Protein AF-A0A099BZI1-F1 (afdb_monomer_lite)

pLDDT: mean 74.68, std 22.31, range [20.09, 96.75]

Structure (mmCIF, N/CA/C/O backbone):
data_AF-A0A099BZI1-F1
#
_entry.id   AF-A0A099BZI1-F1
#
loop_
_atom_site.group_PDB
_atom_site.id
_atom_site.type_symbol
_atom_site.label_atom_id
_atom_site.label_alt_id
_atom_site.label_comp_id
_atom_site.label_asym_id
_atom_site.label_entity_id
_atom_site.label_seq_id
_atom_site.pdbx_PDB_ins_code
_atom_site.Cartn_x
_atom_site.Cartn_y
_atom_site.Cartn_z
_atom_site.occupancy
_atom_site.B_iso_or_equiv
_atom_site.auth_seq_id
_atom_site.auth_comp_id
_atom_site.auth_asym_id
_atom_site.auth_atom_id
_atom_site.pdbx_PDB_model_num
ATOM 1 N N . MET A 1 1 ? -18.545 4.910 -43.208 1.00 33.88 1 MET A N 1
ATOM 2 C CA . MET A 1 1 ? -17.160 5.186 -42.752 1.00 33.88 1 MET A CA 1
ATOM 3 C C . MET A 1 1 ? -16.746 6.550 -43.286 1.00 33.88 1 MET A C 1
ATOM 5 O O . MET A 1 1 ? -17.299 6.948 -44.303 1.00 33.88 1 MET A O 1
ATOM 9 N N . GLY A 1 2 ? -15.803 7.254 -42.656 1.00 41.50 2 GLY A N 1
ATOM 10 C CA . GLY A 1 2 ? -15.299 8.526 -43.183 1.00 41.50 2 GLY A CA 1
ATOM 11 C C . GLY A 1 2 ? -13.823 8.737 -42.860 1.00 41.50 2 GLY A C 1
ATOM 12 O O . GLY A 1 2 ? -13.434 8.633 -41.699 1.00 41.50 2 GLY A O 1
ATOM 13 N N . ARG A 1 3 ? -13.025 9.057 -43.885 1.00 46.09 3 ARG A N 1
ATOM 14 C CA . ARG A 1 3 ? -11.694 9.660 -43.724 1.00 46.09 3 ARG A CA 1
ATOM 15 C C . ARG A 1 3 ? -11.877 11.113 -43.276 1.00 46.09 3 ARG A C 1
ATOM 17 O O . ARG A 1 3 ? -12.730 11.808 -43.826 1.00 46.09 3 ARG A O 1
ATOM 24 N N . LYS A 1 4 ? -11.084 11.590 -42.314 1.00 52.97 4 LYS A N 1
ATOM 25 C CA . LYS A 1 4 ? -11.090 12.997 -41.870 1.00 52.97 4 LYS A CA 1
ATOM 26 C C . LYS A 1 4 ? -9.674 13.575 -41.925 1.00 52.97 4 LYS A C 1
ATOM 28 O O . LYS A 1 4 ? -8.930 13.473 -40.956 1.00 52.97 4 LYS A O 1
ATOM 33 N N . LYS A 1 5 ? -9.319 14.219 -43.046 1.00 45.06 5 LYS A N 1
ATOM 34 C CA . LYS A 1 5 ? -8.099 15.043 -43.124 1.00 45.06 5 LYS A CA 1
ATOM 35 C C . LYS A 1 5 ? -8.204 16.218 -42.144 1.00 45.06 5 LYS A C 1
ATOM 37 O O . LYS A 1 5 ? -9.267 16.829 -42.027 1.00 45.06 5 LYS A O 1
ATOM 42 N N . TYR A 1 6 ? -7.103 16.569 -41.483 1.00 44.47 6 TYR A N 1
ATOM 43 C CA . TYR A 1 6 ? -7.009 17.751 -40.621 1.00 44.47 6 TYR A CA 1
ATOM 44 C C . TYR A 1 6 ? -5.924 18.691 -41.152 1.00 44.47 6 TYR A C 1
ATOM 46 O O . TYR A 1 6 ? -4.772 18.285 -41.258 1.00 44.47 6 TYR A O 1
ATOM 54 N N . LYS A 1 7 ? -6.293 19.942 -41.470 1.00 43.44 7 LYS A N 1
ATOM 55 C CA . LYS A 1 7 ? -5.387 21.049 -41.855 1.00 43.44 7 LYS A CA 1
ATOM 56 C C . LYS A 1 7 ? -4.179 20.622 -42.714 1.00 43.44 7 LYS A C 1
ATOM 58 O O . LYS A 1 7 ? -3.036 20.841 -42.331 1.00 43.44 7 LYS A O 1
ATOM 63 N N . ASN A 1 8 ? -4.449 20.011 -43.868 1.00 42.56 8 ASN A N 1
ATOM 64 C CA . ASN A 1 8 ? -3.453 19.596 -44.869 1.00 42.56 8 ASN A CA 1
ATOM 65 C C . ASN A 1 8 ? -2.369 18.610 -44.375 1.00 42.56 8 ASN A C 1
ATOM 67 O O . ASN A 1 8 ? -1.350 18.444 -45.038 1.00 42.56 8 ASN A O 1
ATOM 71 N N . LEU A 1 9 ? -2.593 17.920 -43.252 1.00 46.66 9 LEU A N 1
ATOM 72 C CA . LEU A 1 9 ? -1.776 16.787 -42.818 1.00 46.66 9 LEU A CA 1
ATOM 73 C C . LEU A 1 9 ? -2.432 15.477 -43.273 1.00 46.66 9 LEU A C 1
ATOM 75 O O . LEU A 1 9 ? -3.551 15.152 -42.862 1.00 46.66 9 LEU A O 1
ATOM 79 N N . ASP A 1 10 ? -1.722 14.727 -44.116 1.00 49.28 10 ASP A N 1
ATOM 80 C CA . ASP A 1 10 ? -2.189 13.459 -44.683 1.00 49.28 10 ASP A CA 1
ATOM 81 C C . ASP A 1 10 ? -2.007 12.293 -43.702 1.00 49.28 10 ASP A C 1
ATOM 83 O O . ASP A 1 10 ? -1.066 11.504 -43.767 1.00 49.28 10 ASP A O 1
ATOM 87 N N . PHE A 1 11 ? -2.965 12.193 -42.781 1.00 54.50 11 PHE A N 1
ATOM 88 C CA . PHE A 1 11 ? -3.156 11.056 -41.887 1.00 54.50 11 PHE A CA 1
ATOM 89 C C . PHE A 1 11 ? -4.383 10.247 -42.336 1.00 54.50 11 PHE A C 1
ATOM 91 O O . PHE A 1 11 ? -5.522 10.669 -42.126 1.00 54.50 11 PHE A O 1
ATOM 98 N N . ASP A 1 12 ? -4.167 9.085 -42.952 1.00 58.00 12 ASP A N 1
ATOM 99 C CA . ASP A 1 12 ? -5.222 8.331 -43.644 1.00 58.00 12 ASP A CA 1
ATOM 100 C C . ASP A 1 12 ? -5.838 7.218 -42.762 1.00 58.00 12 ASP A C 1
ATOM 102 O O . ASP A 1 12 ? -5.800 6.035 -43.092 1.00 58.00 12 ASP A O 1
ATOM 106 N N . TYR A 1 13 ? -6.414 7.603 -41.615 1.00 64.94 13 TYR A N 1
ATOM 107 C CA . TYR A 1 13 ? -7.048 6.688 -40.651 1.00 64.94 13 TYR A CA 1
ATOM 108 C C . TYR A 1 13 ? -8.583 6.739 -40.672 1.00 64.94 13 TYR A C 1
ATOM 110 O O . TYR A 1 13 ? -9.205 7.733 -41.057 1.00 64.94 13 TYR A O 1
ATOM 118 N N . ILE A 1 14 ? -9.207 5.649 -40.211 1.00 72.00 14 ILE A N 1
ATOM 119 C CA . ILE A 1 14 ? -10.665 5.518 -40.081 1.00 72.00 14 ILE A CA 1
ATOM 120 C C . ILE A 1 14 ? -11.032 5.421 -38.600 1.00 72.00 14 ILE A C 1
ATOM 122 O O . ILE A 1 14 ? -10.519 4.561 -37.883 1.00 72.00 14 ILE A O 1
ATOM 126 N N . VAL A 1 15 ? -11.964 6.273 -38.166 1.00 81.12 15 VAL A N 1
ATOM 127 C CA . VAL A 1 15 ? -12.534 6.263 -36.812 1.00 81.12 15 VAL A CA 1
ATOM 128 C C . VAL A 1 15 ? -14.003 5.855 -36.870 1.00 81.12 15 VAL A C 1
ATOM 130 O O . VAL A 1 15 ? -14.760 6.406 -37.671 1.00 81.12 15 VAL A O 1
ATOM 133 N N . SER A 1 16 ? -14.430 4.959 -35.979 1.00 85.50 16 SER A N 1
ATOM 134 C CA . SER A 1 16 ? -15.844 4.812 -35.613 1.00 85.50 16 SER A CA 1
ATOM 135 C C . SER A 1 16 ? -16.040 5.171 -34.143 1.00 85.50 16 SER A C 1
ATOM 137 O O . SER A 1 16 ? -15.467 4.536 -33.260 1.00 85.50 16 SER A O 1
ATOM 139 N N . SER A 1 17 ? -16.888 6.161 -33.874 1.00 86.81 17 SER A N 1
ATOM 140 C CA . SER A 1 17 ? -17.500 6.353 -32.559 1.00 86.81 17 SER A CA 1
ATOM 141 C C . SER A 1 17 ? -18.801 5.552 -32.457 1.00 86.81 17 SER A C 1
ATOM 143 O O . SER A 1 17 ? -19.394 5.210 -33.483 1.00 86.81 17 SER A O 1
ATOM 145 N N . VAL A 1 18 ? -19.263 5.238 -31.240 1.00 86.56 18 VAL A N 1
ATOM 146 C CA . VAL A 1 18 ? -20.634 4.720 -31.045 1.00 86.56 18 VAL A CA 1
ATOM 147 C C . VAL A 1 18 ? -21.645 5.868 -31.125 1.00 86.56 18 VAL A C 1
ATOM 149 O O . VAL A 1 18 ? -22.688 5.742 -31.761 1.00 86.56 18 VAL A O 1
ATOM 152 N N . ALA A 1 19 ? -21.330 7.006 -30.502 1.00 84.94 19 ALA A N 1
ATOM 153 C CA . ALA A 1 19 ? -22.082 8.251 -30.627 1.00 84.94 19 ALA A CA 1
ATOM 154 C C . ALA A 1 19 ? -21.196 9.467 -30.303 1.00 84.94 19 ALA A C 1
ATOM 156 O O . ALA A 1 19 ? -20.147 9.335 -29.674 1.00 84.94 19 ALA A O 1
ATOM 157 N N . GLY A 1 20 ? -21.645 10.674 -30.662 1.00 84.44 20 GLY A N 1
ATOM 158 C CA . GLY A 1 20 ? -20.998 11.911 -30.212 1.00 84.44 20 GLY A CA 1
ATOM 159 C C . GLY A 1 20 ? -20.977 12.016 -28.679 1.00 84.44 20 GLY A C 1
ATOM 160 O O . GLY A 1 20 ? -21.963 11.677 -28.016 1.00 84.44 20 GLY A O 1
ATOM 161 N N . TYR A 1 21 ? -19.863 12.500 -28.120 1.00 83.56 21 TYR A N 1
ATOM 162 C CA . TYR A 1 21 ? -19.511 12.407 -26.694 1.00 83.56 21 TYR A CA 1
ATOM 163 C C . TYR A 1 21 ? -20.643 12.792 -25.728 1.00 83.56 21 TYR A C 1
ATOM 165 O O . TYR A 1 21 ? -20.852 12.092 -24.741 1.00 83.56 21 TYR A O 1
ATOM 173 N N . ALA A 1 22 ? -21.427 13.836 -26.021 1.00 83.25 22 ALA A N 1
ATOM 174 C CA . ALA A 1 22 ? -22.537 14.271 -25.168 1.00 83.25 22 ALA A CA 1
ATOM 175 C C . ALA A 1 22 ? -23.542 13.147 -24.828 1.00 83.25 22 ALA A C 1
ATOM 177 O O . ALA A 1 22 ? -24.023 13.087 -23.699 1.00 83.25 22 ALA A O 1
ATOM 178 N N . LYS A 1 23 ? -23.806 12.215 -25.760 1.00 86.19 23 LYS A N 1
ATOM 179 C CA . LYS A 1 23 ? -24.728 11.081 -25.549 1.00 86.19 23 LYS A CA 1
ATOM 180 C C . LYS A 1 23 ? -24.139 9.963 -24.678 1.00 86.19 23 LYS A C 1
ATOM 182 O O . LYS A 1 23 ? -24.893 9.197 -24.087 1.00 86.19 23 LYS A O 1
ATOM 187 N N . VAL A 1 24 ? -22.810 9.864 -24.582 1.00 89.19 24 VAL A N 1
ATOM 188 C CA . VAL A 1 24 ? -22.100 8.818 -23.815 1.00 89.19 24 VAL A CA 1
ATOM 189 C C . VAL A 1 24 ? -21.349 9.352 -22.592 1.00 89.19 24 VAL A C 1
ATOM 191 O O . VAL A 1 24 ? -20.842 8.565 -21.797 1.00 89.19 24 VAL A O 1
ATOM 194 N N . ALA A 1 25 ? -21.309 10.668 -22.375 1.00 86.12 25 ALA A N 1
ATOM 195 C CA . ALA A 1 25 ? -20.574 11.294 -21.277 1.00 86.12 25 ALA A CA 1
ATOM 196 C C . ALA A 1 25 ? -20.866 10.704 -19.876 1.00 86.12 25 ALA A C 1
ATOM 198 O O . ALA A 1 25 ? -19.905 10.535 -19.119 1.00 86.12 25 ALA A O 1
ATOM 199 N N . PRO A 1 26 ? -22.110 10.322 -19.504 1.00 90.12 26 PRO A N 1
ATOM 200 C CA . PRO A 1 26 ? -22.372 9.686 -18.211 1.00 90.12 26 PRO A CA 1
ATOM 201 C C . PRO A 1 26 ? -21.672 8.329 -18.051 1.00 90.12 26 PRO A C 1
ATOM 203 O O . PRO A 1 26 ? -21.068 8.069 -17.010 1.00 90.12 26 PRO A O 1
ATOM 206 N N . ILE A 1 27 ? -21.703 7.475 -19.083 1.00 90.31 27 ILE A N 1
ATOM 207 C CA . ILE A 1 27 ? -21.100 6.138 -19.009 1.00 90.31 27 ILE A CA 1
ATOM 208 C C . ILE A 1 27 ? -19.580 6.199 -19.206 1.00 90.31 27 ILE A C 1
ATOM 210 O O . ILE A 1 27 ? -18.849 5.535 -18.480 1.00 90.31 27 ILE A O 1
ATOM 214 N N . ALA A 1 28 ? -19.082 7.093 -20.064 1.00 87.81 28 ALA A N 1
ATOM 215 C CA . ALA A 1 28 ? -17.653 7.341 -20.249 1.00 87.81 28 ALA A CA 1
ATOM 216 C C . ALA A 1 28 ? -16.946 7.812 -18.963 1.00 87.81 28 ALA A C 1
ATOM 218 O O . ALA A 1 28 ? -15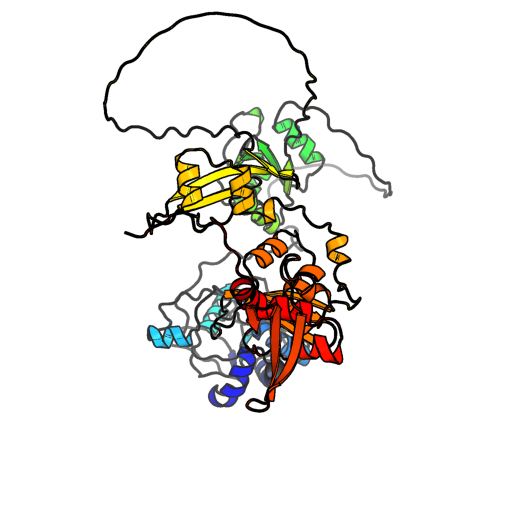.806 7.418 -18.699 1.00 87.81 28 ALA A O 1
ATOM 219 N N . ARG A 1 29 ? -17.619 8.626 -18.133 1.00 88.50 29 ARG A N 1
ATOM 220 C CA . ARG A 1 29 ? -17.116 9.031 -16.805 1.00 88.50 29 ARG A CA 1
ATOM 221 C C . ARG A 1 29 ? -16.988 7.834 -15.859 1.00 88.50 29 ARG A C 1
ATOM 223 O O . ARG A 1 29 ? -15.959 7.706 -15.205 1.00 88.50 29 ARG A O 1
ATOM 230 N N . LYS A 1 30 ? -17.985 6.942 -15.837 1.00 90.06 30 LYS A N 1
ATOM 231 C CA . LYS A 1 30 ? -17.967 5.694 -15.053 1.00 90.06 30 LYS A CA 1
ATOM 232 C C . LYS A 1 30 ? -16.874 4.723 -15.528 1.00 90.06 30 LYS A C 1
ATOM 234 O O . LYS A 1 30 ? -16.088 4.258 -14.710 1.00 90.06 30 LYS A O 1
ATOM 239 N N . VAL A 1 31 ? -16.732 4.519 -16.842 1.00 87.75 31 VAL A N 1
ATOM 240 C CA . VAL A 1 31 ? -15.629 3.747 -17.457 1.00 87.75 31 VAL A CA 1
ATOM 241 C C . VAL A 1 31 ? -14.264 4.268 -16.992 1.00 87.75 31 VAL A C 1
ATOM 243 O O . VAL A 1 31 ? -13.420 3.494 -16.552 1.00 87.75 31 VAL A O 1
ATOM 246 N N . LYS A 1 32 ? -14.067 5.594 -17.008 1.00 85.25 32 LYS A N 1
ATOM 247 C CA . LYS A 1 32 ? -12.830 6.246 -16.546 1.00 85.25 32 LYS A CA 1
ATOM 248 C C . LYS A 1 32 ? -12.583 6.111 -15.034 1.00 85.25 32 LYS A C 1
ATOM 250 O O . LYS A 1 32 ? -11.437 6.235 -14.607 1.00 85.25 32 LYS A O 1
ATOM 255 N N . ALA A 1 33 ? -13.627 5.865 -14.243 1.00 85.62 33 ALA A N 1
ATOM 256 C CA . ALA A 1 33 ? -13.544 5.616 -12.804 1.00 85.62 33 ALA A CA 1
ATOM 257 C C . ALA A 1 33 ? -13.308 4.133 -12.444 1.00 85.62 33 ALA A C 1
ATOM 259 O O . ALA A 1 33 ? -13.059 3.842 -11.279 1.00 85.62 33 ALA A O 1
ATOM 260 N N . GLY A 1 34 ? -13.357 3.208 -13.413 1.00 85.50 34 GLY A N 1
ATOM 261 C CA . GLY A 1 34 ? -13.203 1.769 -13.162 1.00 85.50 34 GLY A CA 1
ATOM 262 C C . GLY A 1 34 ? -14.497 1.036 -12.782 1.00 85.50 34 GLY A C 1
ATOM 263 O O . GLY A 1 34 ? -14.430 -0.028 -12.184 1.00 85.50 34 GLY A O 1
ATOM 264 N N . ASP A 1 35 ? -15.669 1.590 -13.103 1.00 92.44 35 ASP A N 1
ATOM 265 C CA . ASP A 1 35 ? -16.971 0.933 -12.904 1.00 92.44 35 ASP A CA 1
ATOM 266 C C . ASP A 1 35 ? -17.127 -0.245 -13.889 1.00 92.44 35 ASP A C 1
ATOM 268 O O . ASP A 1 35 ? -17.341 -0.035 -15.086 1.00 92.44 35 ASP A O 1
ATOM 272 N N . ASP A 1 36 ? -17.010 -1.483 -13.396 1.00 89.62 36 ASP A N 1
ATOM 273 C CA . ASP A 1 36 ? -17.040 -2.704 -14.218 1.00 89.62 36 ASP A CA 1
ATOM 274 C C . ASP A 1 36 ? -18.338 -2.872 -15.025 1.00 89.62 36 ASP A C 1
ATOM 276 O O . ASP A 1 36 ? -18.299 -3.331 -16.170 1.00 89.62 36 ASP A O 1
ATOM 280 N N . MET A 1 37 ? -19.490 -2.453 -14.484 1.00 91.00 37 MET A N 1
ATOM 281 C CA . MET A 1 37 ? -20.767 -2.507 -15.208 1.00 91.00 37 MET A CA 1
ATOM 282 C C . MET A 1 37 ? -20.785 -1.501 -16.364 1.00 91.00 37 MET A C 1
ATOM 284 O O . MET A 1 37 ? -21.267 -1.805 -17.460 1.00 91.00 37 MET A O 1
ATOM 288 N N . ALA A 1 38 ? -20.229 -0.307 -16.147 1.00 91.50 38 ALA A N 1
ATOM 289 C CA . ALA A 1 38 ? -20.059 0.686 -17.197 1.00 91.50 38 ALA A CA 1
ATOM 290 C C . ALA A 1 38 ? -19.034 0.245 -18.251 1.00 91.50 38 ALA A C 1
ATOM 292 O O . ALA A 1 38 ? -19.281 0.467 -19.434 1.00 91.50 38 ALA A O 1
ATOM 293 N N . ILE A 1 39 ? -17.937 -0.415 -17.858 1.00 92.56 39 ILE A N 1
ATOM 294 C CA . ILE A 1 39 ? -16.946 -0.989 -18.785 1.00 92.56 39 ILE A CA 1
ATOM 295 C C . ILE A 1 39 ? -17.579 -2.103 -19.625 1.00 92.56 39 ILE A C 1
ATOM 297 O O . ILE A 1 39 ? -17.434 -2.081 -20.844 1.00 92.56 39 ILE A O 1
ATOM 301 N N . ALA A 1 40 ? -18.339 -3.024 -19.026 1.00 92.31 40 ALA A N 1
ATOM 302 C CA . ALA A 1 40 ? -19.030 -4.087 -19.758 1.00 92.31 40 ALA A CA 1
ATOM 303 C C . ALA A 1 40 ? -20.060 -3.533 -20.762 1.00 92.31 40 ALA A C 1
ATOM 305 O O . ALA A 1 40 ? -20.076 -3.930 -21.929 1.00 92.31 40 ALA A O 1
ATOM 306 N N . LYS A 1 41 ? -20.880 -2.556 -20.349 1.00 93.31 41 LYS A N 1
ATOM 307 C CA . LYS A 1 41 ? -21.859 -1.911 -21.238 1.00 93.31 41 LYS A CA 1
ATOM 308 C C . LYS A 1 41 ? -21.190 -1.061 -22.328 1.00 93.31 41 LYS A C 1
ATOM 310 O O . LYS A 1 41 ? -21.649 -1.077 -23.468 1.00 93.31 41 LYS A O 1
ATOM 315 N N . ALA A 1 42 ? -20.091 -0.371 -22.021 1.00 93.31 42 ALA A N 1
ATOM 316 C CA . ALA A 1 42 ? -19.295 0.351 -23.013 1.00 93.31 42 ALA A CA 1
ATOM 317 C C . ALA A 1 42 ? -18.615 -0.594 -24.015 1.00 93.31 42 ALA A C 1
ATOM 319 O O . ALA A 1 42 ? -18.614 -0.300 -25.207 1.00 93.31 42 ALA A O 1
ATOM 320 N N . ALA A 1 43 ? -18.106 -1.745 -23.566 1.00 94.69 43 ALA A N 1
ATOM 321 C CA . ALA A 1 43 ? -17.542 -2.772 -24.436 1.00 94.69 43 ALA A CA 1
ATOM 322 C C . ALA A 1 43 ? -18.591 -3.293 -25.425 1.00 94.69 43 ALA A C 1
ATOM 324 O O . ALA A 1 43 ? -18.369 -3.225 -26.630 1.00 94.69 43 ALA A O 1
ATOM 325 N N . ALA A 1 44 ? -19.771 -3.698 -24.940 1.00 92.81 44 ALA A N 1
ATOM 326 C CA . ALA A 1 44 ? -20.877 -4.155 -25.786 1.00 92.81 44 ALA A CA 1
ATOM 327 C C . ALA A 1 44 ? -21.312 -3.101 -26.827 1.00 92.81 44 ALA A C 1
ATOM 329 O O . ALA A 1 44 ? -21.599 -3.440 -27.974 1.00 92.81 44 ALA A O 1
ATOM 330 N N . MET A 1 45 ? -21.304 -1.817 -26.454 1.00 91.94 45 MET A N 1
ATOM 331 C CA . MET A 1 45 ? -21.535 -0.700 -27.377 1.00 91.94 45 MET A CA 1
ATOM 332 C C . MET A 1 45 ? -20.406 -0.556 -28.417 1.00 91.94 45 MET A C 1
ATOM 334 O O . MET A 1 45 ? -20.671 -0.392 -29.609 1.00 91.94 45 MET A O 1
ATOM 338 N N . MET A 1 46 ? -19.143 -0.651 -27.995 1.00 93.81 46 MET A N 1
ATOM 339 C CA . MET A 1 46 ? -17.971 -0.526 -28.870 1.00 93.81 46 MET A CA 1
ATOM 340 C C . MET A 1 46 ? -17.740 -1.734 -29.786 1.00 93.81 46 MET A C 1
ATOM 342 O O . MET A 1 46 ? -17.128 -1.567 -30.839 1.00 93.81 46 MET A O 1
ATOM 346 N N . THR A 1 47 ? -18.282 -2.913 -29.469 1.00 93.31 47 THR A N 1
ATOM 347 C CA . THR A 1 47 ? -18.313 -4.087 -30.360 1.00 93.31 47 THR A CA 1
ATOM 348 C C . THR A 1 47 ? -18.854 -3.729 -31.750 1.00 93.31 47 THR A C 1
ATOM 350 O O . THR A 1 47 ? -18.305 -4.173 -32.759 1.00 93.31 47 THR A O 1
ATOM 353 N N . ALA A 1 48 ? -19.879 -2.871 -31.829 1.00 88.44 48 ALA A N 1
ATOM 354 C CA . ALA A 1 48 ? -20.402 -2.367 -33.099 1.00 88.44 48 ALA A CA 1
ATOM 355 C C . ALA A 1 48 ? -19.418 -1.409 -33.802 1.00 88.44 48 ALA A C 1
ATOM 357 O O . ALA A 1 48 ? -19.169 -1.553 -34.996 1.00 88.44 48 ALA A O 1
ATOM 358 N N . ALA A 1 49 ? -18.801 -0.477 -33.067 1.00 87.81 49 ALA A N 1
ATOM 359 C CA . ALA A 1 49 ? -17.814 0.455 -33.621 1.00 87.81 49 ALA A CA 1
ATOM 360 C C . ALA A 1 49 ? -16.561 -0.261 -34.167 1.00 87.81 49 ALA A C 1
ATOM 362 O O . ALA A 1 49 ? -16.052 0.113 -35.221 1.00 87.81 49 ALA A O 1
ATOM 363 N N . VAL A 1 50 ? -16.102 -1.330 -33.505 1.00 91.12 50 VAL A N 1
ATOM 364 C CA . VAL A 1 50 ? -15.005 -2.177 -33.999 1.00 91.12 50 VAL A CA 1
ATOM 365 C C . VAL A 1 50 ? -15.422 -2.941 -35.258 1.00 91.12 50 VAL A C 1
ATOM 367 O O . VAL A 1 50 ? -14.699 -2.890 -36.252 1.00 91.12 50 VAL A O 1
ATOM 370 N N . ARG A 1 51 ? -16.608 -3.571 -35.281 1.00 90.19 51 ARG A N 1
ATOM 371 C CA . ARG A 1 51 ? -17.144 -4.227 -36.494 1.00 90.19 51 ARG A CA 1
ATOM 372 C C . ARG A 1 51 ? -17.283 -3.260 -37.680 1.00 90.19 51 ARG A C 1
ATOM 374 O O . ARG A 1 51 ? -17.052 -3.671 -38.810 1.00 90.19 51 ARG A O 1
ATOM 381 N N . ASN A 1 52 ? -17.596 -1.986 -37.432 1.00 88.00 52 ASN A N 1
ATOM 382 C CA . ASN A 1 52 ? -17.743 -0.957 -38.469 1.00 88.00 52 ASN A CA 1
ATOM 383 C C . ASN A 1 52 ? -16.424 -0.503 -39.119 1.00 88.00 52 ASN A C 1
ATOM 385 O O . ASN A 1 52 ? -16.472 0.062 -40.213 1.00 88.00 52 ASN A O 1
ATOM 389 N N . VAL A 1 53 ? -15.272 -0.695 -38.464 1.00 86.06 53 VAL A N 1
ATOM 390 C CA . VAL A 1 53 ? -13.947 -0.404 -39.055 1.00 86.06 53 VAL A CA 1
ATOM 391 C C . VAL A 1 53 ? -13.209 -1.664 -39.503 1.00 86.06 53 VAL A C 1
ATOM 393 O O . VAL A 1 53 ? -12.333 -1.571 -40.356 1.00 86.06 53 VAL A O 1
ATOM 396 N N . MET A 1 54 ? -13.552 -2.832 -38.954 1.00 87.19 54 MET A N 1
ATOM 397 C CA . MET A 1 54 ? -12.885 -4.099 -39.248 1.00 87.19 54 MET A CA 1
ATOM 398 C C . MET A 1 54 ? -13.030 -4.483 -40.738 1.00 87.19 54 MET A C 1
ATOM 400 O O . MET A 1 54 ? -14.145 -4.758 -41.188 1.00 87.19 54 MET A O 1
ATOM 404 N N . PRO A 1 55 ? -11.933 -4.544 -41.519 1.00 84.19 55 PRO A N 1
ATOM 405 C CA . PRO A 1 55 ? -11.971 -5.080 -42.878 1.00 84.19 55 PRO A CA 1
ATOM 406 C C . PRO A 1 55 ? -12.335 -6.570 -42.851 1.00 84.19 55 PRO A C 1
ATOM 408 O O . PRO A 1 55 ? -11.814 -7.318 -42.027 1.00 84.19 55 PRO A O 1
ATOM 411 N N . LYS A 1 56 ? -13.198 -7.009 -43.775 1.00 80.19 56 LYS A N 1
ATOM 412 C CA . LYS A 1 56 ? -13.693 -8.398 -43.826 1.00 80.19 56 LYS A CA 1
ATOM 413 C C . LYS A 1 56 ? -12.568 -9.419 -44.036 1.00 80.19 56 LYS A C 1
ATOM 415 O O . LYS A 1 56 ? -12.571 -10.472 -43.409 1.00 80.19 56 LYS A O 1
ATOM 420 N N . ASP A 1 57 ? -11.593 -9.070 -44.872 1.00 82.94 57 ASP A N 1
ATOM 421 C CA . ASP A 1 57 ? -10.619 -10.011 -45.441 1.00 82.94 57 ASP A CA 1
ATOM 422 C C . ASP A 1 57 ? -9.213 -9.888 -44.822 1.00 82.94 57 ASP A C 1
ATOM 424 O O . ASP A 1 57 ? -8.232 -10.394 -45.368 1.00 82.94 57 ASP A O 1
ATOM 428 N N . LYS A 1 58 ? -9.074 -9.176 -43.693 1.00 83.38 58 LYS A N 1
ATOM 429 C CA . LYS A 1 58 ? -7.784 -8.978 -43.010 1.00 83.38 58 LYS A CA 1
ATOM 430 C C . LYS A 1 58 ? -7.918 -9.189 -41.508 1.00 83.38 58 LYS A C 1
ATOM 432 O O . LYS A 1 58 ? -8.838 -8.685 -40.873 1.00 83.38 58 LYS A O 1
ATOM 437 N N . GLN A 1 59 ? -6.945 -9.880 -40.919 1.00 90.88 59 GLN A N 1
ATOM 438 C CA . GLN A 1 59 ? -6.884 -10.049 -39.469 1.00 90.88 59 GLN A CA 1
ATOM 439 C C . GLN A 1 59 ? -6.618 -8.703 -38.779 1.00 90.88 59 GLN A C 1
ATOM 441 O O . GLN A 1 59 ? -5.826 -7.888 -39.256 1.00 90.88 59 GLN A O 1
ATOM 446 N N . VAL A 1 60 ? -7.243 -8.491 -37.622 1.00 93.94 60 VAL A N 1
ATOM 447 C CA . VAL A 1 60 ? -7.076 -7.279 -36.807 1.00 93.94 60 VAL A CA 1
ATOM 448 C C . VAL A 1 60 ? -6.558 -7.609 -35.406 1.00 93.94 60 VAL A C 1
ATOM 450 O O . VAL A 1 60 ? -6.522 -8.770 -34.989 1.00 93.94 60 VAL A O 1
ATOM 453 N N . VAL A 1 61 ? -6.111 -6.583 -34.685 1.00 95.62 61 VAL A N 1
ATOM 454 C CA . VAL A 1 61 ? -5.643 -6.664 -33.298 1.00 95.62 61 VAL A CA 1
ATOM 455 C C . VAL A 1 61 ? -6.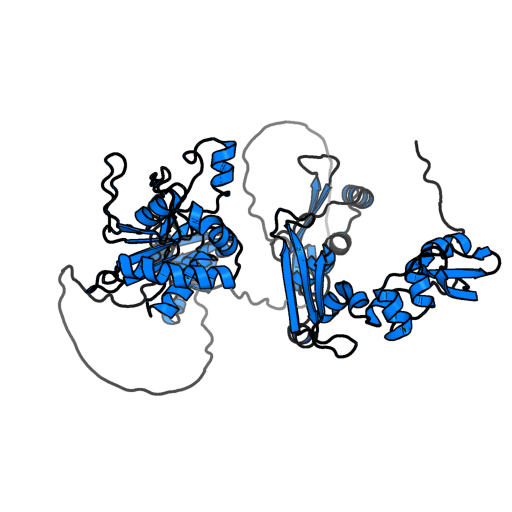026 -5.391 -32.546 1.00 95.62 61 VAL A C 1
ATOM 457 O O . VAL A 1 61 ? -5.827 -4.285 -33.045 1.00 95.62 61 VAL A O 1
ATOM 460 N N . LEU A 1 62 ? -6.585 -5.542 -31.347 1.00 96.75 62 LEU A N 1
ATOM 461 C CA . LEU A 1 62 ? -7.005 -4.424 -30.509 1.00 96.75 62 LEU A CA 1
ATOM 462 C C . LEU A 1 62 ? -5.800 -3.874 -29.736 1.00 96.75 62 LEU A C 1
ATOM 464 O O . LEU A 1 62 ? -5.078 -4.624 -29.075 1.00 96.75 62 LEU A O 1
ATOM 468 N N . VAL A 1 63 ? -5.588 -2.561 -29.805 1.00 96.31 63 VAL A N 1
ATOM 469 C CA . VAL A 1 63 ? -4.500 -1.857 -29.113 1.00 96.31 63 VAL A CA 1
ATOM 470 C C . VAL A 1 63 ? -5.118 -0.797 -28.199 1.00 96.31 63 VAL A C 1
ATOM 472 O O . VAL A 1 63 ? -5.594 0.225 -28.695 1.00 96.31 63 VAL A O 1
ATOM 475 N N . PRO A 1 64 ? -5.162 -1.008 -26.873 1.00 95.81 64 PRO A N 1
ATOM 476 C CA . PRO A 1 64 ? -5.742 -0.035 -25.959 1.00 95.81 64 PRO A CA 1
ATOM 477 C C . PRO A 1 64 ? -4.813 1.171 -25.783 1.00 95.81 64 PRO A C 1
ATOM 479 O O . PRO A 1 64 ? -3.608 1.015 -25.580 1.00 95.81 64 PRO A O 1
ATOM 482 N N . ILE A 1 65 ? -5.375 2.377 -25.842 1.00 93.50 65 ILE A N 1
ATOM 483 C CA . ILE A 1 65 ? -4.624 3.628 -25.711 1.00 93.50 65 ILE A CA 1
ATOM 484 C C . ILE A 1 65 ? -4.238 3.889 -24.235 1.00 93.50 65 ILE A C 1
ATOM 486 O O . ILE A 1 65 ? -5.094 3.820 -23.346 1.00 93.50 65 ILE A O 1
ATOM 490 N N . PRO A 1 66 ? -2.954 4.199 -23.949 1.00 90.31 66 PRO A N 1
ATOM 491 C CA . PRO A 1 66 ? -2.489 4.693 -22.654 1.00 90.31 66 PRO A CA 1
ATOM 492 C C . PRO A 1 66 ? -3.257 5.906 -22.114 1.00 90.31 66 PRO A C 1
ATOM 494 O O . PRO A 1 66 ? -3.557 6.848 -22.843 1.00 90.31 66 PRO A O 1
ATOM 497 N N . ASN A 1 67 ? -3.521 5.905 -20.805 1.00 87.81 67 ASN A N 1
ATOM 498 C CA . ASN A 1 67 ? -4.082 7.053 -20.088 1.00 87.81 67 ASN A CA 1
ATOM 499 C C . ASN A 1 67 ? -2.994 7.819 -19.299 1.00 87.81 67 ASN A C 1
ATOM 501 O O . ASN A 1 67 ? -1.817 7.470 -19.360 1.00 87.81 67 ASN A O 1
ATOM 505 N N . ARG A 1 68 ? -3.403 8.824 -18.500 1.00 84.62 68 ARG A N 1
ATOM 506 C CA . ARG A 1 68 ? -2.530 9.735 -17.723 1.00 84.62 68 ARG A CA 1
ATOM 507 C C . ARG A 1 68 ? -1.413 9.077 -16.896 1.00 84.62 68 ARG A C 1
ATOM 509 O O . ARG A 1 68 ? -0.454 9.749 -16.534 1.00 84.62 68 ARG A O 1
ATOM 516 N N . THR A 1 69 ? -1.541 7.792 -16.553 1.00 84.75 69 THR A N 1
ATOM 517 C CA . THR A 1 69 ? -0.541 7.025 -15.786 1.00 84.75 69 THR A CA 1
ATOM 518 C C . THR A 1 69 ? 0.528 6.346 -16.653 1.00 84.75 69 THR A C 1
ATOM 520 O O . THR A 1 69 ? 1.330 5.569 -16.138 1.00 84.75 69 THR A O 1
ATOM 523 N N . GLY A 1 70 ? 0.543 6.607 -17.962 1.00 85.00 70 GLY A N 1
ATOM 524 C CA . GLY A 1 70 ? 1.510 6.053 -18.908 1.00 85.00 70 GLY A CA 1
ATOM 525 C C . GLY A 1 70 ? 1.151 4.680 -19.480 1.00 85.00 70 GLY A C 1
ATOM 526 O O . GLY A 1 70 ? 1.903 4.140 -20.291 1.00 85.00 70 GLY A O 1
ATOM 527 N N . ARG A 1 71 ? 0.027 4.073 -19.067 1.00 88.56 71 ARG A N 1
ATOM 528 C CA . ARG A 1 71 ? -0.402 2.719 -19.479 1.00 88.56 71 ARG A CA 1
ATOM 529 C C . ARG A 1 71 ? -1.910 2.626 -19.688 1.00 88.56 71 ARG A C 1
ATOM 531 O O . ARG A 1 71 ? -2.665 3.488 -19.248 1.00 88.56 71 ARG A O 1
ATOM 538 N N . ALA A 1 72 ? -2.348 1.564 -20.363 1.00 84.06 72 ALA A N 1
ATOM 539 C CA . ALA A 1 72 ? -3.723 1.397 -20.828 1.00 84.06 72 ALA A CA 1
ATOM 540 C C . ALA A 1 72 ? -4.800 1.338 -19.717 1.00 84.06 72 ALA A C 1
ATOM 542 O O . ALA A 1 72 ? -5.924 1.769 -19.949 1.00 84.06 72 ALA A O 1
ATOM 543 N N . GLY A 1 73 ? -4.492 0.885 -18.494 1.00 87.88 73 GLY A N 1
ATOM 544 C CA . GLY A 1 73 ? -5.429 0.935 -17.352 1.00 87.88 73 GLY A CA 1
ATOM 545 C C . GLY A 1 73 ? -6.817 0.346 -17.659 1.00 87.88 73 GLY A C 1
ATOM 546 O O . GLY A 1 73 ? -6.907 -0.762 -18.176 1.00 87.88 73 GLY A O 1
ATOM 547 N N . TYR A 1 74 ? -7.893 1.096 -17.389 1.00 89.25 74 TYR A N 1
ATOM 548 C CA . TYR A 1 74 ? -9.272 0.678 -17.700 1.00 89.25 74 TYR A CA 1
ATOM 549 C C . TYR A 1 74 ? -9.529 0.499 -19.210 1.00 89.25 74 TYR A C 1
ATOM 551 O O . TYR A 1 74 ? -10.361 -0.318 -19.596 1.00 89.25 74 TYR A O 1
ATOM 559 N N . THR A 1 75 ? -8.797 1.208 -20.079 1.00 91.06 75 THR A N 1
ATOM 560 C CA . THR A 1 75 ? -8.873 1.055 -21.541 1.00 91.06 75 THR A CA 1
ATOM 561 C C . THR A 1 75 ? -8.394 -0.330 -21.977 1.00 91.06 75 THR A C 1
ATOM 563 O O . THR A 1 75 ? -8.890 -0.873 -22.963 1.00 91.06 75 THR A O 1
ATOM 566 N N . LYS A 1 76 ? -7.481 -0.949 -21.209 1.00 94.25 76 LYS A N 1
ATOM 567 C CA . LYS A 1 76 ? -7.082 -2.350 -21.397 1.00 94.25 76 LYS A CA 1
ATOM 568 C C . LYS A 1 76 ? -8.260 -3.285 -21.129 1.00 94.25 76 LYS A C 1
ATOM 570 O O . LYS A 1 76 ? -8.623 -4.042 -22.019 1.00 94.25 76 LYS A O 1
ATOM 575 N N . THR A 1 77 ? -8.899 -3.163 -19.965 1.00 93.94 77 THR A N 1
ATOM 576 C CA . THR A 1 77 ? -10.071 -3.970 -19.584 1.00 93.94 77 THR A CA 1
ATOM 577 C C . THR A 1 77 ? -11.220 -3.801 -20.584 1.00 93.94 77 THR A C 1
ATOM 579 O O . THR A 1 77 ? -11.851 -4.777 -20.973 1.00 93.94 77 THR A O 1
ATOM 582 N N . LEU A 1 78 ? -11.447 -2.577 -21.072 1.00 94.56 78 LEU A N 1
ATOM 583 C CA . LEU A 1 78 ? -12.405 -2.272 -22.138 1.00 94.56 78 LEU A CA 1
ATOM 584 C C . LEU A 1 78 ? -12.074 -3.022 -23.442 1.00 94.56 78 LEU A C 1
ATOM 586 O O . LEU A 1 78 ? -12.949 -3.673 -24.007 1.00 94.56 78 LEU A O 1
ATOM 590 N N . ALA A 1 79 ? -10.815 -2.992 -23.893 1.00 95.81 79 ALA A N 1
ATOM 591 C CA . ALA A 1 79 ? -10.369 -3.752 -25.062 1.00 95.81 79 ALA A CA 1
ATOM 592 C C . ALA A 1 79 ? -10.445 -5.276 -24.848 1.00 95.81 79 ALA A C 1
ATOM 594 O O . ALA A 1 79 ? -10.816 -5.991 -25.773 1.00 95.81 79 ALA A O 1
ATOM 595 N N . GLU A 1 80 ? -10.157 -5.771 -23.641 1.00 95.62 80 GLU A N 1
ATOM 596 C CA . GLU A 1 80 ? -10.275 -7.190 -23.272 1.00 95.62 80 GLU A CA 1
ATOM 597 C C . GLU A 1 80 ? -11.736 -7.664 -23.351 1.00 95.62 80 GLU A C 1
ATOM 599 O O . GLU A 1 80 ? -11.995 -8.694 -23.970 1.00 95.62 80 GLU A O 1
ATOM 604 N N . LYS A 1 81 ? -12.707 -6.861 -22.890 1.00 95.06 81 LYS A N 1
ATOM 605 C CA . LYS A 1 81 ? -14.147 -7.163 -23.024 1.00 95.06 81 LYS A CA 1
ATOM 606 C C . LYS A 1 81 ? -14.687 -7.061 -24.453 1.00 95.06 81 LYS A C 1
ATOM 608 O O . LYS A 1 81 ? -15.583 -7.812 -24.830 1.00 95.06 81 LYS A O 1
ATOM 613 N N . ILE A 1 82 ? -14.134 -6.175 -25.281 1.00 95.62 82 ILE A N 1
ATOM 614 C CA . ILE A 1 82 ? -14.446 -6.149 -26.723 1.00 95.62 82 ILE A CA 1
ATOM 615 C C . ILE A 1 82 ? -13.850 -7.391 -27.418 1.00 95.62 82 ILE A C 1
ATOM 617 O O . ILE A 1 82 ? -14.469 -7.961 -28.314 1.00 95.62 82 ILE A O 1
ATOM 621 N N . SER A 1 83 ? -12.676 -7.845 -26.968 1.00 95.50 83 SER A N 1
ATOM 622 C CA . SER A 1 83 ? -12.024 -9.091 -27.388 1.00 95.50 83 SER A CA 1
ATOM 623 C C . SER A 1 83 ? -12.844 -10.335 -27.021 1.00 95.50 83 SER A C 1
ATOM 625 O O . SER A 1 83 ? -13.065 -11.171 -27.893 1.00 95.50 83 SER A O 1
ATOM 627 N N . GLU A 1 84 ? -13.381 -10.420 -25.795 1.00 93.81 84 GLU A N 1
ATOM 628 C CA . GLU A 1 84 ? -14.321 -11.474 -25.360 1.00 93.81 84 GLU A CA 1
ATOM 629 C C . GLU A 1 84 ? -15.497 -11.626 -26.354 1.00 93.81 84 GLU A C 1
ATOM 631 O O . GLU A 1 84 ? -15.835 -12.742 -26.744 1.00 93.81 84 GLU A O 1
ATOM 636 N N . ALA A 1 85 ? -16.069 -10.509 -26.827 1.00 92.00 85 ALA A N 1
ATOM 637 C CA . ALA A 1 85 ? -17.247 -10.468 -27.706 1.00 92.00 85 ALA A CA 1
ATOM 638 C C . ALA A 1 85 ? -16.966 -10.567 -29.227 1.00 92.00 85 ALA A C 1
ATOM 640 O O . ALA A 1 85 ? -17.909 -10.568 -30.027 1.00 92.00 85 ALA A O 1
ATOM 641 N N . LEU A 1 86 ? -15.694 -10.592 -29.645 1.00 93.06 86 LEU A N 1
ATOM 642 C CA . LEU A 1 86 ? -15.276 -10.640 -31.059 1.00 93.06 86 LEU A CA 1
ATOM 643 C C . LEU A 1 86 ? -14.198 -11.697 -31.362 1.00 93.06 86 LEU A C 1
ATOM 645 O O . LEU A 1 86 ? -13.831 -11.867 -32.522 1.00 93.06 86 LEU A O 1
ATOM 649 N N . HIS A 1 87 ? -13.668 -12.369 -30.339 1.00 93.25 87 HIS A N 1
ATOM 650 C CA . HIS A 1 87 ? -12.535 -13.303 -30.406 1.00 93.25 87 HIS A CA 1
ATOM 651 C C . HIS A 1 87 ? -11.274 -12.709 -31.072 1.00 93.25 87 HIS A C 1
ATOM 653 O O . HIS A 1 87 ? -10.500 -13.401 -31.736 1.00 93.25 87 HIS A O 1
ATOM 659 N N . LEU A 1 88 ? -11.056 -11.402 -30.883 1.00 93.06 88 LEU A N 1
ATOM 660 C CA . LEU A 1 88 ? -9.917 -10.661 -31.430 1.00 93.06 88 LEU A CA 1
ATOM 661 C C . LEU A 1 88 ? -8.757 -10.586 -30.426 1.00 93.06 88 LEU A C 1
ATOM 663 O O . LEU A 1 88 ? -8.996 -10.360 -29.245 1.00 93.06 88 LEU A O 1
ATOM 667 N N . PRO A 1 89 ? -7.488 -10.687 -30.862 1.00 94.94 89 PRO A N 1
ATOM 668 C CA . PRO A 1 89 ? -6.351 -10.537 -29.959 1.00 94.94 89 PRO A CA 1
ATOM 669 C C . PRO A 1 89 ? -6.222 -9.091 -29.454 1.00 94.94 89 PRO A C 1
ATOM 671 O O . PRO A 1 89 ? -6.399 -8.146 -30.224 1.00 94.94 89 PRO A O 1
ATOM 674 N N . VAL A 1 90 ? -5.818 -8.922 -28.191 1.00 95.88 90 VAL A N 1
ATOM 675 C CA . VAL A 1 90 ? -5.440 -7.626 -27.596 1.00 95.88 90 VAL A CA 1
ATOM 676 C C . VAL A 1 90 ? -3.928 -7.578 -27.383 1.00 95.88 90 VAL A C 1
ATOM 678 O O . VAL A 1 90 ? -3.347 -8.535 -26.872 1.00 95.88 90 VAL A O 1
ATOM 681 N N . ILE A 1 91 ? -3.274 -6.462 -27.722 1.00 93.81 91 ILE A N 1
ATOM 682 C CA . ILE A 1 91 ? -1.860 -6.229 -27.389 1.00 93.81 91 ILE A CA 1
ATOM 683 C C . ILE A 1 91 ? -1.690 -4.843 -26.747 1.00 93.81 91 ILE A C 1
ATOM 685 O O . ILE A 1 91 ? -1.864 -3.821 -27.405 1.00 93.81 91 ILE A O 1
ATOM 689 N N . ASP A 1 92 ? -1.271 -4.820 -25.472 1.00 92.69 92 ASP A N 1
ATOM 690 C CA . ASP A 1 92 ? -0.731 -3.644 -24.753 1.00 92.69 92 ASP A CA 1
ATOM 691 C C . ASP A 1 92 ? 0.606 -3.228 -25.403 1.00 92.69 92 ASP A C 1
ATOM 693 O O . ASP A 1 92 ? 1.688 -3.595 -24.942 1.00 92.69 92 ASP A O 1
ATOM 697 N N . ALA A 1 93 ? 0.516 -2.582 -26.570 1.00 90.00 93 ALA A N 1
ATOM 698 C CA . ALA A 1 93 ? 1.642 -2.270 -27.454 1.00 90.00 93 ALA A CA 1
ATOM 699 C C . ALA A 1 93 ? 2.147 -0.827 -27.343 1.00 90.00 93 ALA A C 1
ATOM 701 O O . ALA A 1 93 ? 3.210 -0.516 -27.881 1.00 90.00 93 ALA A O 1
ATOM 702 N N . LEU A 1 94 ? 1.408 0.039 -26.650 1.00 91.12 94 LEU A N 1
ATOM 703 C CA . LEU A 1 94 ? 1.725 1.448 -26.447 1.00 91.12 94 LEU A CA 1
ATOM 704 C C . LEU A 1 94 ? 1.911 1.748 -24.958 1.00 91.12 94 LEU A C 1
ATOM 706 O O . LEU A 1 94 ? 1.287 1.135 -24.094 1.00 91.12 94 LEU A O 1
ATOM 710 N N . ALA A 1 95 ? 2.742 2.738 -24.670 1.00 88.69 95 ALA A N 1
ATOM 711 C CA . ALA A 1 95 ? 2.820 3.415 -23.384 1.00 88.69 95 ALA A CA 1
ATOM 712 C C . ALA A 1 95 ? 3.047 4.916 -23.627 1.00 88.69 95 ALA A C 1
ATOM 714 O O . ALA A 1 95 ? 3.369 5.325 -24.744 1.00 88.69 95 ALA A O 1
ATOM 715 N N . SER A 1 96 ? 2.845 5.734 -22.599 1.00 88.19 96 SER A N 1
ATOM 716 C CA . SER A 1 96 ? 3.076 7.179 -22.659 1.00 88.19 96 SER A CA 1
ATOM 717 C C . SER A 1 96 ? 3.825 7.675 -21.427 1.00 88.19 96 SER A C 1
ATOM 719 O O . SER A 1 96 ? 3.977 6.945 -20.445 1.00 88.19 96 SER A O 1
ATOM 721 N N . ASN A 1 97 ? 4.286 8.926 -21.443 1.00 85.19 97 ASN A N 1
ATOM 722 C CA . ASN A 1 97 ? 4.702 9.569 -20.199 1.00 85.19 97 ASN A CA 1
ATOM 723 C C . ASN A 1 97 ? 3.499 9.752 -19.255 1.00 85.19 97 ASN A C 1
ATOM 725 O O . ASN A 1 97 ? 2.339 9.787 -19.678 1.00 85.19 97 ASN A O 1
ATOM 729 N N . THR A 1 98 ? 3.786 9.887 -17.962 1.00 83.88 98 THR A N 1
ATOM 730 C CA . THR A 1 98 ? 2.810 10.374 -16.984 1.00 83.88 98 THR A CA 1
ATOM 731 C C . THR A 1 98 ? 2.596 11.870 -17.177 1.00 83.88 98 THR A C 1
ATOM 733 O O . THR A 1 98 ? 3.573 12.612 -17.295 1.00 83.88 98 THR A O 1
ATOM 736 N N . HIS A 1 99 ? 1.341 12.311 -17.175 1.00 81.50 99 HIS A N 1
ATOM 737 C CA . HIS A 1 99 ? 0.972 13.715 -17.359 1.00 81.50 99 HIS A CA 1
ATOM 738 C C . HIS A 1 99 ? -0.295 14.058 -16.563 1.00 81.50 99 HIS A C 1
ATOM 740 O O . HIS A 1 99 ? -1.061 13.172 -16.173 1.00 81.50 99 HIS A O 1
ATOM 746 N N . ASP A 1 100 ? -0.556 15.345 -16.348 1.00 79.75 100 ASP A N 1
ATOM 747 C CA . ASP A 1 100 ? -1.776 15.788 -15.674 1.00 79.75 100 ASP A CA 1
ATOM 748 C C . ASP A 1 100 ? -3.034 15.598 -16.538 1.00 79.75 100 ASP A C 1
ATOM 750 O O . ASP A 1 100 ? -2.952 15.482 -17.768 1.00 79.75 100 ASP A O 1
ATOM 754 N N . PRO A 1 101 ? -4.239 15.541 -15.936 1.00 78.00 101 PRO A N 1
ATOM 755 C CA . PRO A 1 101 ? -5.482 15.466 -16.692 1.00 78.00 101 PRO A CA 1
ATOM 756 C C . PRO A 1 101 ? -5.576 16.614 -17.708 1.00 78.00 101 PRO A C 1
ATOM 758 O O . PRO A 1 101 ? -5.694 17.771 -17.321 1.00 78.00 101 PRO A O 1
ATOM 761 N N . LEU A 1 102 ? -5.597 16.299 -19.009 1.00 74.38 102 LEU A N 1
ATOM 762 C CA . LEU A 1 102 ? -5.571 17.307 -20.084 1.00 74.38 102 LEU A CA 1
ATOM 763 C C . LEU A 1 102 ? -6.696 18.359 -19.964 1.00 74.38 102 LEU A C 1
ATOM 765 O O . LEU A 1 102 ? -6.526 19.504 -20.365 1.00 74.38 102 LEU A O 1
ATOM 769 N N . TYR A 1 103 ? -7.834 18.018 -19.348 1.00 71.88 103 TYR A N 1
ATOM 770 C CA . TYR A 1 103 ? -8.903 18.990 -19.087 1.00 71.88 103 TYR A CA 1
ATOM 771 C C . TYR A 1 103 ? -8.506 20.088 -18.075 1.00 71.88 103 TYR A C 1
ATOM 773 O O . TYR A 1 103 ? -9.006 21.203 -18.189 1.00 71.88 103 TYR A O 1
ATOM 781 N N . LEU A 1 104 ? -7.621 19.789 -17.112 1.00 71.06 104 LEU A N 1
ATOM 782 C CA . LEU A 1 104 ? -7.051 20.770 -16.183 1.00 71.06 104 LEU A CA 1
ATOM 783 C C . LEU A 1 104 ? -6.010 21.626 -16.895 1.00 71.06 104 LEU A C 1
ATOM 785 O O . LEU A 1 104 ? -6.137 22.841 -16.866 1.00 71.06 104 LEU A O 1
ATOM 789 N N . VAL A 1 105 ? -5.066 21.007 -17.616 1.00 72.12 105 VAL A N 1
ATOM 790 C CA . VAL A 1 105 ? -4.059 21.713 -18.436 1.00 72.12 105 VAL A CA 1
ATOM 791 C C . VAL A 1 105 ? -4.729 22.761 -19.330 1.00 72.12 105 VAL A C 1
ATOM 793 O O . VAL A 1 105 ? -4.413 23.942 -19.264 1.00 72.12 105 VAL A O 1
ATOM 796 N N . LYS A 1 106 ? -5.753 22.350 -20.084 1.00 69.50 106 LYS A N 1
ATOM 797 C CA . LYS A 1 106 ? -6.541 23.226 -20.960 1.00 69.50 106 LYS A CA 1
ATOM 798 C C . LYS A 1 106 ? -7.321 24.319 -20.212 1.00 69.50 106 LYS A C 1
ATOM 800 O O . LYS A 1 106 ? -7.612 25.352 -20.804 1.00 69.50 106 LYS A O 1
ATOM 805 N N . LYS A 1 107 ? -7.686 24.105 -18.942 1.00 73.06 107 LYS A N 1
ATOM 806 C CA . LYS A 1 107 ? -8.359 25.109 -18.099 1.00 73.06 107 LYS A CA 1
ATOM 807 C C . LYS A 1 107 ? -7.368 26.117 -17.499 1.00 73.06 107 LYS A C 1
ATOM 809 O O . LYS A 1 107 ? -7.746 27.267 -17.313 1.00 73.06 107 LYS A O 1
ATOM 814 N N . THR A 1 108 ? -6.138 25.695 -17.207 1.00 68.62 108 THR A N 1
ATOM 815 C CA . THR A 1 108 ? -5.097 26.526 -16.580 1.00 68.62 108 THR A CA 1
ATOM 816 C C . THR A 1 108 ? -4.279 27.310 -17.610 1.00 68.62 108 THR A C 1
ATOM 818 O O . THR A 1 108 ? -4.103 28.511 -17.451 1.00 68.62 108 THR A O 1
ATOM 821 N N . ASN A 1 109 ? -3.827 26.655 -18.684 1.00 60.62 109 ASN A N 1
ATOM 822 C CA . ASN A 1 109 ? -2.916 27.221 -19.689 1.00 60.62 109 ASN A CA 1
ATOM 823 C C . ASN A 1 109 ? -3.630 27.626 -20.995 1.00 60.62 109 ASN A C 1
ATOM 825 O O . ASN A 1 109 ? -3.013 28.177 -21.902 1.00 60.62 109 ASN A O 1
ATOM 829 N N . GLY A 1 110 ? -4.919 27.308 -21.152 1.00 60.06 110 GLY A N 1
ATOM 830 C CA . GLY A 1 110 ? -5.700 27.567 -22.372 1.00 60.06 110 GLY A CA 1
ATOM 831 C C . GLY A 1 110 ? -5.363 26.653 -23.564 1.00 60.06 110 GLY A C 1
ATOM 832 O O . GLY A 1 110 ? -6.273 26.216 -24.273 1.00 60.06 110 GLY A O 1
ATOM 833 N N . SER A 1 111 ? -4.087 26.300 -23.758 1.00 66.62 111 SER A N 1
ATOM 834 C CA . SER A 1 111 ? -3.624 25.340 -24.768 1.00 66.62 111 SER A CA 1
ATOM 835 C C . SER A 1 111 ? -3.212 23.990 -24.164 1.00 66.62 111 SER A C 1
ATOM 837 O O . SER A 1 111 ? -2.922 23.868 -22.977 1.00 66.62 111 SER A O 1
ATOM 839 N N . LEU A 1 112 ? -3.192 22.958 -25.011 1.00 66.00 112 LEU A N 1
ATOM 840 C CA . LEU A 1 112 ? -2.582 21.652 -24.725 1.00 66.00 112 LEU A CA 1
ATOM 841 C C . LEU A 1 112 ? -1.170 21.523 -25.317 1.00 66.00 112 LEU A C 1
ATOM 843 O O . LEU A 1 112 ? -0.470 20.561 -25.022 1.00 66.00 112 LEU A O 1
ATOM 847 N N . ASP A 1 113 ? -0.752 22.503 -26.118 1.00 65.00 113 ASP A N 1
ATOM 848 C CA . ASP A 1 113 ? 0.531 22.522 -26.824 1.00 65.00 113 ASP A CA 1
ATOM 849 C C . ASP A 1 113 ? 1.754 22.579 -25.901 1.00 65.00 113 ASP A C 1
ATOM 851 O O . ASP A 1 113 ? 2.844 22.202 -26.316 1.00 65.00 113 ASP A O 1
ATOM 855 N N . GLU A 1 114 ? 1.596 23.065 -24.671 1.00 63.50 114 GLU A N 1
ATOM 856 C CA . GLU A 1 114 ? 2.701 23.317 -23.736 1.00 63.50 114 GLU A CA 1
ATOM 857 C C . GLU A 1 114 ? 3.080 22.089 -22.896 1.00 63.50 114 GLU A C 1
ATOM 859 O O . GLU A 1 114 ? 4.157 22.061 -22.304 1.00 63.50 114 GLU A O 1
ATOM 864 N N . VAL A 1 115 ? 2.217 21.067 -22.831 1.00 68.94 115 VAL A N 1
ATOM 865 C CA . VAL A 1 115 ? 2.440 19.891 -21.978 1.00 68.94 115 VAL A CA 1
ATOM 866 C C . VAL A 1 115 ? 2.997 18.719 -22.790 1.00 68.94 115 VAL A C 1
ATOM 868 O O . VAL A 1 115 ? 2.322 18.254 -23.712 1.00 68.94 115 VAL A O 1
ATOM 871 N N . PRO A 1 116 ? 4.181 18.182 -22.430 1.00 74.88 116 PRO A N 1
ATOM 872 C CA . PRO A 1 116 ? 4.783 17.062 -23.140 1.00 74.88 116 PRO A CA 1
ATOM 873 C C . PRO A 1 116 ? 3.905 15.810 -23.062 1.00 74.88 116 PRO A C 1
ATOM 875 O O . PRO A 1 116 ? 3.609 15.304 -21.975 1.00 74.88 116 PRO A O 1
ATOM 878 N N . LEU A 1 117 ? 3.520 15.295 -24.230 1.00 79.88 117 LEU A N 1
ATOM 879 C CA . LEU A 1 117 ? 2.661 14.122 -24.396 1.00 79.88 117 LEU A CA 1
ATOM 880 C C . LEU A 1 117 ? 3.340 13.101 -25.320 1.00 79.88 117 LEU A C 1
ATOM 882 O O . LEU A 1 117 ? 3.018 12.988 -26.498 1.00 79.88 117 LEU A O 1
ATOM 886 N N . TYR A 1 118 ? 4.309 12.363 -24.792 1.00 82.62 118 TYR A N 1
ATOM 887 C CA . TYR A 1 118 ? 5.089 11.381 -25.540 1.00 82.62 118 TYR A CA 1
ATOM 888 C C . TYR A 1 118 ? 4.413 10.010 -25.522 1.00 82.62 118 TYR A C 1
ATOM 890 O O . TYR A 1 118 ? 4.101 9.488 -24.453 1.00 82.62 118 TYR A O 1
ATOM 898 N N . PHE A 1 119 ? 4.241 9.403 -26.697 1.00 86.69 119 PHE A N 1
ATOM 899 C CA . PHE A 1 119 ? 3.722 8.043 -26.873 1.00 86.69 119 PHE A CA 1
ATOM 900 C C . PHE A 1 119 ? 4.783 7.171 -27.545 1.00 86.69 119 PHE A C 1
ATOM 902 O O . PHE A 1 119 ? 5.390 7.580 -28.528 1.00 86.69 119 PHE A O 1
ATOM 909 N N . TYR A 1 120 ? 5.002 5.964 -27.026 1.00 83.94 120 TYR A N 1
ATOM 910 C CA . TYR A 1 120 ? 6.063 5.066 -27.479 1.00 83.94 120 TYR A CA 1
ATOM 911 C C . TYR A 1 120 ? 5.581 3.614 -27.576 1.00 83.94 120 TYR A C 1
ATOM 913 O O . TYR A 1 120 ? 4.777 3.130 -26.772 1.00 83.94 120 TYR A O 1
ATOM 921 N N . ARG A 1 121 ? 6.075 2.904 -28.596 1.00 86.62 121 ARG A N 1
ATOM 922 C CA . ARG A 1 121 ? 5.643 1.545 -28.944 1.00 86.62 121 ARG A CA 1
ATOM 923 C C . ARG A 1 121 ? 6.476 0.497 -28.206 1.00 86.62 121 ARG A C 1
ATOM 925 O O . ARG A 1 121 ? 7.607 0.209 -28.583 1.00 86.62 121 ARG A O 1
ATOM 932 N N . ILE A 1 122 ? 5.890 -0.090 -27.166 1.00 83.69 122 ILE A N 1
ATOM 933 C CA . ILE A 1 122 ? 6.534 -1.048 -26.251 1.00 83.69 122 ILE A CA 1
ATOM 934 C C . ILE A 1 122 ? 6.488 -2.512 -26.718 1.00 83.69 122 ILE A C 1
ATOM 936 O O . ILE A 1 122 ? 7.113 -3.359 -26.085 1.00 83.69 122 ILE A O 1
ATOM 940 N N . ARG A 1 123 ? 5.749 -2.842 -27.790 1.00 83.19 123 ARG A N 1
ATOM 941 C CA . ARG A 1 123 ? 5.719 -4.192 -28.395 1.00 83.19 123 ARG A CA 1
ATOM 942 C C . ARG A 1 123 ? 5.578 -4.121 -29.914 1.00 83.19 123 ARG A C 1
ATOM 944 O O . ARG A 1 123 ? 4.912 -3.226 -30.432 1.00 83.19 123 ARG A O 1
ATOM 951 N N . ARG A 1 124 ? 6.132 -5.102 -30.638 1.00 83.19 124 ARG A N 1
ATOM 952 C CA . ARG A 1 124 ? 5.780 -5.313 -32.054 1.00 83.19 124 ARG A CA 1
ATOM 953 C C . ARG A 1 124 ? 4.362 -5.856 -32.187 1.00 83.19 124 ARG A C 1
ATOM 955 O O . ARG A 1 124 ? 3.908 -6.654 -31.371 1.00 83.19 124 ARG A O 1
ATOM 962 N N . LEU A 1 125 ? 3.702 -5.457 -33.269 1.00 85.88 125 LEU A N 1
ATOM 963 C CA . LEU A 1 125 ? 2.508 -6.122 -33.780 1.00 85.88 125 LEU A CA 1
ATOM 964 C C . LEU A 1 125 ? 2.892 -7.038 -34.948 1.00 85.88 125 LEU A C 1
ATOM 966 O O . LEU A 1 125 ? 3.812 -6.698 -35.700 1.00 85.88 125 LEU A O 1
ATOM 970 N N . PRO A 1 126 ? 2.159 -8.142 -35.170 1.00 86.94 126 PRO A N 1
ATOM 971 C CA . PRO A 1 126 ? 2.271 -8.912 -36.402 1.00 86.94 126 PRO A CA 1
ATOM 972 C C . PRO A 1 126 ? 2.001 -8.023 -37.626 1.00 86.94 126 PRO A C 1
ATOM 974 O O . PRO A 1 126 ? 1.011 -7.289 -37.664 1.00 86.94 126 PRO A O 1
ATOM 977 N N . ARG A 1 127 ? 2.865 -8.086 -38.650 1.00 83.88 127 ARG A N 1
ATOM 978 C CA . ARG A 1 127 ? 2.707 -7.275 -39.877 1.00 83.88 127 ARG A CA 1
ATOM 979 C C . ARG A 1 127 ? 1.368 -7.556 -40.574 1.00 83.88 127 ARG A C 1
ATOM 981 O O . ARG A 1 127 ? 0.705 -6.624 -41.015 1.00 83.88 127 ARG A O 1
ATOM 988 N N . ASN A 1 128 ? 0.934 -8.817 -40.570 1.00 88.00 128 ASN A N 1
ATOM 989 C CA . ASN A 1 128 ? -0.333 -9.288 -41.137 1.00 88.00 128 ASN A CA 1
ATOM 990 C C . ASN A 1 128 ? -1.595 -8.938 -40.318 1.00 88.00 128 ASN A C 1
ATOM 992 O O . ASN A 1 128 ? -2.687 -9.300 -40.750 1.00 88.00 128 ASN A O 1
ATOM 996 N N . LYS A 1 129 ? -1.476 -8.271 -39.157 1.00 91.19 129 LYS A N 1
ATOM 997 C CA . LYS A 1 129 ? -2.629 -7.803 -38.371 1.00 91.19 129 LYS A CA 1
ATOM 998 C C . LYS A 1 129 ? -2.712 -6.283 -38.359 1.00 91.19 129 LYS A C 1
ATOM 1000 O O . LYS A 1 129 ? -1.738 -5.617 -38.006 1.00 91.19 129 LYS A O 1
ATOM 1005 N N . ILE A 1 130 ? -3.883 -5.757 -38.706 1.00 91.75 130 ILE A N 1
ATOM 1006 C CA . ILE A 1 130 ? -4.200 -4.327 -38.646 1.00 91.75 130 ILE A CA 1
ATOM 1007 C C . ILE A 1 130 ? -4.479 -3.912 -37.189 1.00 91.75 130 ILE A C 1
ATOM 1009 O O . ILE A 1 130 ? -5.330 -4.530 -36.543 1.00 91.75 130 ILE A O 1
ATOM 1013 N N . PRO A 1 131 ? -3.799 -2.884 -36.649 1.00 94.06 131 PRO A N 1
ATOM 10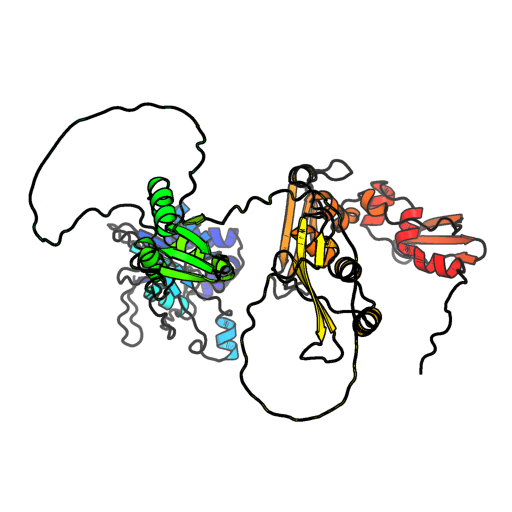14 C CA . PRO A 1 131 ? -4.145 -2.319 -35.350 1.00 94.06 131 PRO A CA 1
ATOM 1015 C C . PRO A 1 131 ? -5.471 -1.556 -35.397 1.00 94.06 131 PRO A C 1
ATOM 1017 O O . PRO A 1 131 ? -5.660 -0.672 -36.230 1.00 94.06 131 PRO A O 1
ATOM 1020 N N . ILE A 1 132 ? -6.348 -1.845 -34.436 1.00 94.44 132 ILE A N 1
ATOM 1021 C CA . ILE A 1 132 ? -7.492 -1.004 -34.081 1.00 94.44 132 ILE A CA 1
ATOM 1022 C C . ILE A 1 132 ? -7.188 -0.379 -32.720 1.00 94.44 132 ILE A C 1
ATOM 1024 O O . ILE A 1 132 ? -7.157 -1.074 -31.702 1.00 94.44 132 ILE A O 1
ATOM 1028 N N . LEU A 1 133 ? -6.946 0.929 -32.705 1.00 94.19 133 LEU A N 1
ATOM 1029 C CA . LEU A 1 133 ? -6.767 1.710 -31.486 1.00 94.19 133 LEU A CA 1
ATOM 1030 C C . LEU A 1 133 ? -8.100 1.820 -30.734 1.00 94.19 133 LEU A C 1
ATOM 1032 O O . LEU A 1 133 ? -9.103 2.248 -31.306 1.00 94.19 133 LEU A O 1
ATOM 1036 N N . ILE A 1 134 ? -8.099 1.436 -29.458 1.00 94.69 134 ILE A N 1
ATOM 1037 C CA . ILE A 1 134 ? -9.264 1.468 -28.565 1.00 94.69 134 ILE A CA 1
ATOM 1038 C C . ILE A 1 134 ? -9.071 2.570 -27.525 1.00 94.69 134 ILE A C 1
ATOM 1040 O O . ILE A 1 134 ? -8.079 2.556 -26.796 1.00 94.69 134 ILE A O 1
ATOM 1044 N N . ASP A 1 135 ? -10.034 3.487 -27.422 1.00 91.00 135 ASP A N 1
ATOM 1045 C CA . ASP A 1 135 ? -10.113 4.491 -26.352 1.00 91.00 135 ASP A CA 1
ATOM 1046 C C . ASP A 1 135 ? -11.571 4.757 -25.935 1.00 91.00 135 ASP A C 1
ATOM 1048 O O . ASP A 1 135 ? -12.525 4.441 -26.643 1.00 91.00 135 ASP A O 1
ATOM 1052 N N . ASN A 1 136 ? -11.750 5.342 -24.757 1.00 88.56 136 ASN A N 1
ATOM 1053 C CA . ASN A 1 136 ? -13.037 5.725 -24.200 1.00 88.56 136 ASN A CA 1
ATOM 1054 C C . ASN A 1 136 ? -13.592 6.984 -24.898 1.00 88.56 136 ASN A C 1
ATOM 1056 O O . ASN A 1 136 ? -14.630 6.913 -25.554 1.00 88.56 136 ASN A O 1
ATOM 1060 N N . VAL A 1 137 ? -12.912 8.136 -24.805 1.00 84.81 137 VAL A N 1
ATOM 1061 C CA . VAL A 1 137 ? -13.438 9.407 -25.347 1.00 84.81 137 VAL A CA 1
ATOM 1062 C C . VAL A 1 137 ? -12.379 10.250 -26.039 1.00 84.81 137 VAL A C 1
ATOM 1064 O O . VAL A 1 137 ? -11.432 10.729 -25.416 1.00 84.81 137 VAL A O 1
ATOM 1067 N N . LEU A 1 138 ? -12.653 10.570 -27.302 1.00 80.56 138 LEU A N 1
ATOM 1068 C CA . LEU A 1 138 ? -11.837 11.455 -28.120 1.00 80.56 138 LEU A CA 1
ATOM 1069 C C . LEU A 1 138 ? -12.333 12.910 -27.990 1.00 80.56 138 LEU A C 1
ATOM 1071 O O . LEU A 1 138 ? -13.213 13.350 -28.729 1.00 80.56 138 LEU A O 1
ATOM 1075 N N . ASP A 1 139 ? -11.784 13.645 -27.012 1.00 76.50 139 ASP A N 1
ATOM 1076 C CA . ASP A 1 139 ? -12.164 15.040 -26.690 1.00 76.50 139 ASP A CA 1
ATOM 1077 C C . ASP A 1 139 ? -11.454 16.101 -27.554 1.00 76.50 139 ASP A C 1
ATOM 1079 O O . ASP A 1 139 ? -12.078 17.057 -28.020 1.00 76.50 139 ASP A O 1
ATOM 1083 N N . THR A 1 140 ? -10.146 15.950 -27.782 1.00 72.25 140 THR A N 1
ATOM 1084 C CA . THR A 1 140 ? -9.332 16.919 -28.552 1.00 72.25 140 THR A CA 1
ATOM 1085 C C . THR A 1 140 ? -8.402 16.290 -29.590 1.00 72.25 140 THR A C 1
ATOM 1087 O O . THR A 1 140 ? -7.755 17.017 -30.338 1.00 72.25 140 THR A O 1
ATOM 1090 N N . GLY A 1 141 ? -8.316 14.961 -29.648 1.00 75.62 141 GLY A N 1
ATOM 1091 C CA . GLY A 1 141 ? -7.491 14.244 -30.621 1.00 75.62 141 GLY A CA 1
ATOM 1092 C C . GLY A 1 141 ? -6.033 14.020 -30.218 1.00 75.62 141 GLY A C 1
ATOM 1093 O O . GLY A 1 141 ? -5.496 12.996 -30.612 1.00 75.62 141 GLY A O 1
ATOM 1094 N N . HIS A 1 142 ? -5.411 14.867 -29.387 1.00 80.12 142 HIS A N 1
ATOM 1095 C CA . HIS A 1 142 ? -3.966 14.789 -29.082 1.00 80.12 142 HIS A CA 1
ATOM 1096 C C . HIS A 1 142 ? -3.484 13.384 -28.673 1.00 80.12 142 HIS A C 1
ATOM 1098 O O . HIS A 1 142 ? -2.551 12.860 -29.274 1.00 80.12 142 HIS A O 1
ATOM 1104 N N . THR A 1 143 ? -4.153 12.738 -27.711 1.00 84.12 143 THR A N 1
ATOM 1105 C CA . THR A 1 143 ? -3.841 11.370 -27.247 1.00 84.12 143 THR A CA 1
ATOM 1106 C C . THR A 1 143 ? -4.023 10.321 -28.350 1.00 84.12 143 THR A C 1
ATOM 1108 O O . THR A 1 143 ? -3.213 9.409 -28.493 1.00 84.12 143 THR A O 1
ATOM 1111 N N . ALA A 1 144 ? -5.072 10.471 -29.159 1.00 84.19 144 ALA A N 1
ATOM 1112 C CA . ALA A 1 144 ? -5.409 9.573 -30.258 1.00 84.19 144 ALA A CA 1
ATOM 1113 C C . ALA A 1 144 ? -4.418 9.699 -31.432 1.00 84.19 144 ALA A C 1
ATOM 1115 O O . ALA A 1 144 ? -3.987 8.691 -31.990 1.00 84.19 144 ALA A O 1
ATOM 1116 N N . MET A 1 145 ? -3.998 10.926 -31.753 1.00 81.69 145 MET A N 1
ATOM 1117 C CA . MET A 1 145 ? -2.982 11.219 -32.764 1.00 81.69 145 MET A CA 1
ATOM 1118 C C . MET A 1 145 ? -1.587 10.790 -32.305 1.00 81.69 145 MET A C 1
ATOM 1120 O O . MET A 1 145 ? -0.879 10.154 -33.076 1.00 81.69 145 MET A O 1
ATOM 1124 N N . ALA A 1 146 ? -1.211 11.044 -31.047 1.00 84.69 146 ALA A N 1
ATOM 1125 C CA . ALA A 1 146 ? 0.057 10.571 -30.489 1.00 84.69 146 ALA A CA 1
ATOM 1126 C C . ALA A 1 146 ? 0.142 9.033 -30.498 1.00 84.69 146 ALA A C 1
ATOM 1128 O O . ALA A 1 146 ? 1.173 8.470 -30.862 1.00 84.69 146 ALA A O 1
ATOM 1129 N N . ALA A 1 147 ? -0.960 8.341 -30.182 1.00 88.31 147 ALA A N 1
ATOM 1130 C CA . ALA A 1 147 ? -1.055 6.890 -30.321 1.00 88.31 147 ALA A CA 1
ATOM 1131 C C . ALA A 1 147 ? -0.934 6.421 -31.786 1.00 88.31 147 ALA A C 1
ATOM 1133 O O . ALA A 1 147 ? -0.227 5.450 -32.047 1.00 88.31 147 ALA A O 1
ATOM 1134 N N . TYR A 1 148 ? -1.572 7.107 -32.742 1.00 86.81 148 TYR A N 1
ATOM 1135 C CA . TYR A 1 148 ? -1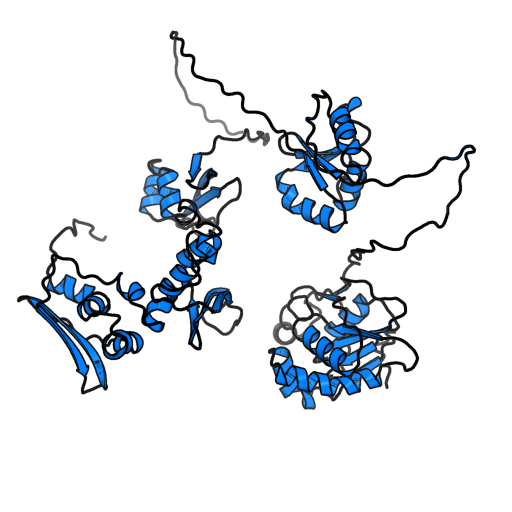.454 6.804 -34.176 1.00 86.81 148 TYR A CA 1
ATOM 1136 C C . TYR A 1 148 ? -0.017 6.981 -34.696 1.00 86.81 148 TYR A C 1
ATOM 1138 O O . TYR A 1 148 ? 0.528 6.080 -35.336 1.00 86.81 148 TYR A O 1
ATOM 1146 N N . GLU A 1 149 ? 0.632 8.104 -34.375 1.00 83.62 149 GLU A N 1
ATOM 1147 C CA . GLU A 1 149 ? 2.020 8.366 -34.770 1.00 83.62 149 GLU A CA 1
ATOM 1148 C C . GLU A 1 149 ? 2.981 7.340 -34.147 1.00 83.62 149 GLU A C 1
ATOM 1150 O O . GLU A 1 149 ? 3.800 6.760 -34.860 1.00 83.62 149 GLU A O 1
ATOM 1155 N N . ALA A 1 150 ? 2.817 7.016 -32.858 1.00 85.62 150 ALA A N 1
ATOM 1156 C CA . ALA A 1 150 ? 3.609 5.987 -32.180 1.00 85.62 150 ALA A CA 1
ATOM 1157 C C . ALA A 1 150 ? 3.373 4.566 -32.729 1.00 85.62 150 ALA A C 1
ATOM 1159 O O . ALA A 1 150 ? 4.278 3.727 -32.693 1.00 85.62 150 ALA A O 1
ATOM 1160 N N . MET A 1 151 ? 2.186 4.273 -33.276 1.00 86.06 151 MET A N 1
ATOM 1161 C CA . MET A 1 151 ? 1.944 3.010 -33.976 1.00 86.06 151 MET A CA 1
ATOM 1162 C C . MET A 1 151 ? 2.771 2.888 -35.259 1.00 86.06 151 MET A C 1
ATOM 1164 O O . MET A 1 151 ? 3.182 1.771 -35.592 1.00 86.06 151 MET A O 1
ATOM 1168 N N . GLY A 1 152 ? 3.058 4.000 -35.948 1.00 81.88 152 GLY A N 1
ATOM 1169 C CA . GLY A 1 152 ? 3.918 4.040 -37.135 1.00 81.88 152 GLY A CA 1
ATOM 1170 C C . GLY A 1 152 ? 3.410 3.165 -38.286 1.00 81.88 152 GLY A C 1
ATOM 1171 O O . GLY A 1 152 ? 4.200 2.478 -38.933 1.00 81.88 152 GLY A O 1
ATOM 1172 N N . ARG A 1 153 ? 2.086 3.117 -38.481 1.00 83.81 153 ARG A N 1
ATOM 1173 C CA . ARG A 1 153 ? 1.394 2.248 -39.447 1.00 83.81 153 ARG A CA 1
ATOM 1174 C C . ARG A 1 153 ? 0.230 2.989 -40.102 1.00 83.81 153 ARG A C 1
ATOM 1176 O O . ARG A 1 153 ? -0.736 3.317 -39.418 1.00 83.81 153 ARG A O 1
ATOM 1183 N N . GLN A 1 154 ? 0.299 3.193 -41.418 1.00 81.81 154 GLN A N 1
ATOM 1184 C CA . GLN A 1 154 ? -0.749 3.887 -42.186 1.00 81.81 154 GLN A CA 1
ATOM 1185 C C . GLN A 1 154 ? -2.042 3.067 -42.354 1.00 81.81 154 GLN A C 1
ATOM 1187 O O . GLN A 1 154 ? -3.047 3.591 -42.811 1.00 81.81 154 GLN A O 1
ATOM 1192 N N . ASP A 1 155 ? -2.043 1.787 -41.973 1.00 86.25 155 ASP A N 1
ATOM 1193 C CA . ASP A 1 155 ? -3.239 0.942 -41.918 1.00 86.25 155 ASP A CA 1
ATOM 1194 C C . ASP A 1 155 ? -3.895 0.913 -40.524 1.00 86.25 155 ASP A C 1
ATOM 1196 O O . ASP A 1 155 ? -4.730 0.051 -40.256 1.00 86.25 155 ASP A O 1
ATOM 1200 N N . THR A 1 156 ? -3.529 1.837 -39.624 1.00 89.00 156 THR A N 1
ATOM 1201 C CA . THR A 1 156 ? -4.093 1.907 -38.267 1.00 89.00 156 THR A CA 1
ATOM 1202 C C . THR A 1 156 ? -5.507 2.484 -38.264 1.00 89.00 156 THR A C 1
ATOM 1204 O O . THR A 1 156 ? -5.762 3.585 -38.749 1.00 89.00 156 THR A O 1
ATOM 1207 N N . LEU A 1 157 ? -6.424 1.742 -37.651 1.00 90.62 157 LEU A N 1
ATOM 1208 C CA . LEU A 1 157 ? -7.830 2.094 -37.472 1.00 90.62 157 LEU A CA 1
ATOM 1209 C C . LEU A 1 157 ? -8.093 2.511 -36.021 1.00 90.62 157 LEU A C 1
ATOM 1211 O O . LEU A 1 157 ? -7.252 2.311 -35.143 1.00 90.62 157 LEU A O 1
ATOM 1215 N N . MET A 1 158 ? -9.278 3.051 -35.739 1.00 90.50 158 MET A N 1
ATOM 1216 C CA . MET A 1 158 ? -9.651 3.487 -34.393 1.00 90.50 158 MET A CA 1
ATOM 1217 C C . MET A 1 158 ? -11.137 3.262 -34.100 1.00 90.50 158 MET A C 1
ATOM 1219 O O . MET A 1 158 ? -12.001 3.560 -34.927 1.00 90.50 158 MET A O 1
ATOM 1223 N N . ALA A 1 159 ? -11.443 2.786 -32.896 1.00 91.56 159 ALA A N 1
ATOM 1224 C CA . ALA A 1 159 ? -12.804 2.684 -32.385 1.00 91.56 159 ALA A CA 1
ATOM 1225 C C . ALA A 1 159 ? -12.886 3.307 -30.987 1.00 91.56 159 ALA A C 1
ATOM 1227 O O . ALA A 1 159 ? -12.078 2.994 -30.110 1.00 91.56 159 ALA A O 1
ATOM 1228 N N . VAL A 1 160 ? -13.869 4.185 -30.777 1.00 90.75 160 VAL A N 1
ATOM 1229 C CA . VAL A 1 160 ? -14.071 4.897 -29.505 1.00 90.75 160 VAL A CA 1
ATOM 1230 C C . VAL A 1 160 ? -15.521 4.825 -29.039 1.00 90.75 160 VAL A C 1
ATOM 1232 O O . VAL A 1 160 ? -16.440 4.742 -29.856 1.00 90.75 160 VAL A O 1
ATOM 1235 N N . LEU A 1 161 ? -15.760 4.889 -27.727 1.00 88.06 161 LEU A N 1
ATOM 1236 C CA . LEU A 1 161 ? -17.129 4.956 -27.205 1.00 88.06 161 LEU A CA 1
ATOM 1237 C C . LEU A 1 161 ? -17.807 6.269 -27.637 1.00 88.06 161 LEU A C 1
ATOM 1239 O O . LEU A 1 161 ? -18.969 6.251 -28.044 1.00 88.06 161 LEU A O 1
ATOM 1243 N N . GLY A 1 162 ? -17.079 7.391 -27.638 1.00 84.88 162 GLY A N 1
ATOM 1244 C CA . GLY A 1 162 ? -17.565 8.614 -28.276 1.00 84.88 162 GLY A CA 1
ATOM 12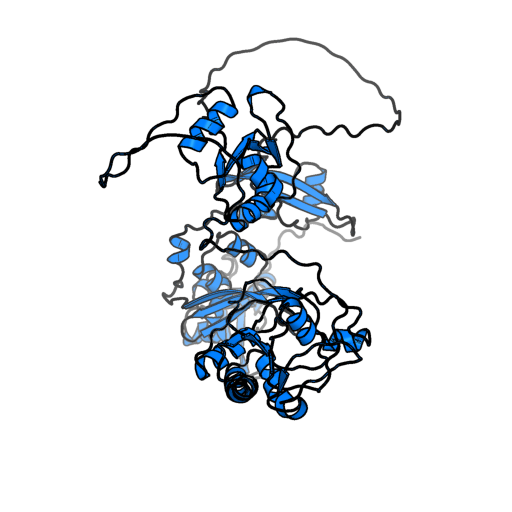45 C C . GLY A 1 162 ? -16.508 9.661 -28.598 1.00 84.88 162 GLY A C 1
ATOM 1246 O O . GLY A 1 162 ? -15.403 9.646 -28.060 1.00 84.88 162 GLY A O 1
ATOM 1247 N N . ASP A 1 163 ? -16.861 10.586 -29.489 1.00 81.75 163 ASP A N 1
ATOM 1248 C CA . ASP A 1 163 ? -15.958 11.628 -29.979 1.00 81.75 163 ASP A CA 1
ATOM 1249 C C . ASP A 1 163 ? -16.600 13.026 -30.020 1.00 81.75 163 ASP A C 1
ATOM 1251 O O . ASP A 1 163 ? -17.820 13.187 -29.976 1.00 81.75 163 ASP A O 1
ATOM 1255 N N . THR A 1 164 ? -15.759 14.056 -30.092 1.00 67.69 164 THR A N 1
ATOM 1256 C CA . THR A 1 164 ? -16.146 15.468 -30.293 1.00 67.69 164 THR A CA 1
ATOM 1257 C C . THR A 1 164 ? -15.902 15.948 -31.729 1.00 67.69 164 THR A C 1
ATOM 1259 O O . THR A 1 164 ? -15.997 17.144 -32.009 1.00 67.69 164 THR A O 1
ATOM 1262 N N . HIS A 1 165 ? -15.525 15.031 -32.627 1.00 66.81 165 HIS A N 1
ATOM 1263 C CA . HIS A 1 165 ? -15.032 15.281 -33.984 1.00 66.81 165 HIS A CA 1
ATOM 1264 C C . HIS A 1 165 ? -13.735 16.121 -34.082 1.00 66.81 165 HIS A C 1
ATOM 1266 O O . HIS A 1 165 ? -13.372 16.526 -35.188 1.00 66.81 165 HIS A O 1
ATOM 1272 N N . LYS A 1 166 ? -13.013 16.373 -32.975 1.00 67.62 166 LYS A N 1
ATOM 1273 C CA . LYS A 1 166 ? -11.777 17.181 -32.956 1.00 67.62 166 LYS A CA 1
ATOM 1274 C C . LYS A 1 166 ? -10.520 16.313 -32.986 1.00 67.62 166 LYS A C 1
ATOM 1276 O O . LYS A 1 166 ? -10.245 15.591 -32.035 1.00 67.62 166 LYS A O 1
ATOM 1281 N N . PHE A 1 167 ? -9.734 16.453 -34.051 1.00 70.00 167 PHE A N 1
ATOM 1282 C CA . PHE A 1 167 ? -8.522 15.672 -34.311 1.00 70.00 167 PHE A CA 1
ATOM 1283 C C . PHE A 1 167 ? -7.281 16.567 -34.381 1.00 70.00 167 PHE A C 1
ATOM 1285 O O . PHE A 1 167 ? -6.670 16.704 -35.436 1.00 70.00 167 PHE A O 1
ATOM 1292 N N . THR A 1 168 ? -6.926 17.224 -33.274 1.00 72.75 168 THR A N 1
ATOM 1293 C CA . THR A 1 168 ? -5.702 18.033 -33.224 1.00 72.75 168 THR A CA 1
ATOM 1294 C C . THR A 1 168 ? -4.472 17.115 -33.121 1.00 72.75 168 THR A C 1
ATOM 1296 O O . THR A 1 168 ? -4.427 16.281 -32.210 1.00 72.75 168 THR A O 1
ATOM 1299 N N . PRO A 1 169 ? -3.478 17.237 -34.023 1.00 69.56 169 PRO A N 1
ATOM 1300 C CA . PRO A 1 169 ? -2.197 16.548 -33.903 1.00 69.56 169 PRO A CA 1
ATOM 1301 C C . PRO A 1 169 ? -1.441 16.974 -32.645 1.00 69.56 169 PRO A C 1
ATOM 1303 O O . PRO A 1 169 ? -1.573 18.100 -32.172 1.00 69.56 169 PRO A O 1
ATOM 1306 N N . ASN A 1 170 ? -0.612 16.080 -32.121 1.00 72.38 170 ASN A N 1
ATOM 1307 C CA . ASN A 1 170 ? 0.287 16.392 -31.020 1.00 72.38 170 ASN A CA 1
ATOM 1308 C C . ASN A 1 170 ? 1.540 17.127 -31.536 1.00 72.38 170 ASN A C 1
ATOM 1310 O O . ASN A 1 170 ? 2.084 16.757 -32.575 1.00 72.38 170 ASN A O 1
ATOM 1314 N N . LYS A 1 171 ? 2.026 18.135 -30.800 1.00 70.75 171 LYS A N 1
ATOM 1315 C CA . LYS A 1 171 ? 3.319 18.787 -31.086 1.00 70.75 171 LYS A CA 1
ATOM 1316 C C . LYS A 1 171 ? 4.509 17.986 -30.549 1.00 70.75 171 LYS A C 1
ATOM 1318 O O . LYS A 1 171 ? 5.583 18.014 -31.142 1.00 70.75 171 LYS A O 1
ATOM 1323 N N . TRP A 1 172 ? 4.318 17.248 -29.455 1.00 67.75 172 TRP A N 1
ATOM 1324 C CA . TRP A 1 172 ? 5.381 16.546 -28.733 1.00 67.75 172 TRP A CA 1
ATOM 1325 C C . TRP A 1 172 ? 5.659 15.164 -29.314 1.00 67.75 172 TRP A C 1
ATOM 1327 O O . TRP A 1 172 ? 5.275 14.132 -28.759 1.00 67.75 172 TRP A O 1
ATOM 1337 N N . LYS A 1 173 ? 6.350 15.148 -30.452 1.00 63.69 173 LYS A N 1
ATOM 1338 C CA . LYS A 1 173 ? 6.879 13.913 -31.031 1.00 63.69 173 LYS A CA 1
ATOM 1339 C C . LYS A 1 173 ? 8.021 13.405 -30.161 1.00 63.69 173 LYS A C 1
ATOM 1341 O O . LYS A 1 173 ? 8.928 14.158 -29.825 1.00 63.69 173 LYS A O 1
ATOM 1346 N N . SER A 1 174 ? 7.964 12.135 -29.776 1.00 55.25 174 SER A N 1
ATOM 1347 C CA . SER A 1 174 ? 9.107 11.469 -29.161 1.00 55.25 174 SER A CA 1
ATOM 1348 C C . SER A 1 174 ? 10.136 11.145 -30.235 1.00 55.25 174 SER A C 1
ATOM 1350 O O . SER A 1 174 ? 9.770 10.539 -31.249 1.00 55.25 174 SER A O 1
ATOM 1352 N N . ASP A 1 175 ? 11.410 11.420 -29.969 1.00 46.78 175 ASP A N 1
ATOM 1353 C CA . ASP A 1 175 ? 12.490 10.715 -30.657 1.00 46.78 175 ASP A CA 1
ATOM 1354 C C . ASP A 1 175 ? 12.266 9.201 -30.543 1.00 46.78 175 ASP A C 1
ATOM 1356 O O . ASP A 1 175 ? 11.711 8.707 -29.552 1.00 46.78 175 ASP A O 1
ATOM 1360 N N . ILE A 1 176 ? 12.631 8.464 -31.593 1.00 47.31 176 ILE A N 1
ATOM 1361 C CA . ILE A 1 176 ? 12.240 7.062 -31.753 1.00 47.31 176 ILE A CA 1
ATOM 1362 C C . ILE A 1 176 ? 12.881 6.220 -30.646 1.00 47.31 176 ILE A C 1
ATOM 1364 O O . ILE A 1 176 ? 14.031 5.796 -30.757 1.00 47.31 176 ILE A O 1
ATOM 1368 N N . TYR A 1 177 ? 12.109 5.921 -29.598 1.00 44.00 177 TYR A N 1
ATOM 1369 C CA . TYR A 1 177 ? 12.499 4.930 -28.604 1.00 44.00 177 TYR A CA 1
ATOM 1370 C C . TYR A 1 177 ? 12.752 3.597 -29.325 1.00 44.00 177 TYR A C 1
ATOM 1372 O O . TYR A 1 177 ? 11.838 3.090 -29.990 1.00 44.00 177 TYR A O 1
ATOM 1380 N N . PRO A 1 178 ? 13.966 3.022 -29.230 1.00 42.53 178 PRO A N 1
ATOM 1381 C CA . PRO A 1 178 ? 14.283 1.786 -29.925 1.00 42.53 178 PRO A CA 1
ATOM 1382 C C . PRO A 1 178 ? 13.362 0.680 -29.415 1.00 42.53 178 PRO A C 1
ATOM 1384 O O . PRO A 1 178 ? 13.200 0.492 -28.206 1.00 42.53 178 PRO A O 1
ATOM 1387 N N . LEU A 1 179 ? 12.738 -0.053 -30.340 1.00 46.59 179 LEU A N 1
ATOM 1388 C CA . LEU A 1 179 ? 11.905 -1.189 -29.966 1.00 46.59 179 LEU A CA 1
ATOM 1389 C C . LEU A 1 179 ? 12.780 -2.240 -29.281 1.00 46.59 179 LEU A C 1
ATOM 1391 O O . LEU A 1 179 ? 13.700 -2.784 -29.893 1.00 46.59 179 LEU A O 1
ATOM 1395 N N . ILE A 1 180 ? 12.456 -2.542 -28.024 1.00 43.16 180 ILE A N 1
ATOM 1396 C CA . ILE A 1 180 ? 13.066 -3.646 -27.283 1.00 43.16 180 ILE A CA 1
ATOM 1397 C C . ILE A 1 180 ? 12.476 -4.948 -27.835 1.00 43.16 180 ILE A C 1
ATOM 1399 O O . ILE A 1 180 ? 11.423 -5.432 -27.415 1.00 43.16 180 ILE A O 1
ATOM 1403 N N . ASP A 1 181 ? 13.144 -5.463 -28.860 1.00 37.56 181 ASP A N 1
ATOM 1404 C CA . ASP A 1 181 ? 12.764 -6.661 -29.591 1.00 37.56 181 ASP A CA 1
ATOM 1405 C C . ASP A 1 181 ? 13.212 -7.923 -28.845 1.00 37.56 181 ASP A C 1
ATOM 1407 O O . ASP A 1 181 ? 14.275 -8.484 -29.105 1.00 37.56 181 ASP A O 1
ATOM 1411 N N . ASN A 1 182 ? 12.352 -8.427 -27.957 1.00 39.06 182 ASN A N 1
ATOM 1412 C CA . ASN A 1 182 ? 12.513 -9.749 -27.336 1.00 39.06 182 ASN A CA 1
ATOM 1413 C C . ASN A 1 182 ? 12.199 -10.883 -28.338 1.00 39.06 182 ASN A C 1
ATOM 1415 O O . ASN A 1 182 ? 11.382 -11.766 -28.077 1.00 39.06 182 ASN A O 1
ATOM 1419 N N . ASN A 1 183 ? 12.820 -10.840 -29.517 1.00 33.25 183 ASN A N 1
ATOM 1420 C CA . ASN A 1 183 ? 12.530 -11.717 -30.644 1.00 33.25 183 ASN A CA 1
ATOM 1421 C C . ASN A 1 183 ? 13.471 -12.935 -30.639 1.00 33.25 183 ASN A C 1
ATOM 1423 O O . ASN A 1 183 ? 14.306 -13.109 -31.522 1.00 33.25 183 ASN A O 1
ATOM 1427 N N . MET A 1 184 ? 13.320 -13.787 -29.618 1.00 34.00 184 MET A N 1
ATOM 1428 C CA . MET A 1 184 ? 14.095 -15.026 -29.390 1.00 34.00 184 MET A CA 1
ATOM 1429 C C . MET A 1 184 ? 13.705 -16.180 -30.348 1.00 34.00 184 MET A C 1
ATOM 1431 O O . MET A 1 184 ? 13.791 -17.356 -30.009 1.00 34.00 184 MET A O 1
ATOM 1435 N N . ALA A 1 185 ? 13.233 -15.838 -31.549 1.00 36.84 185 ALA A N 1
ATOM 1436 C CA . ALA A 1 185 ? 12.822 -16.754 -32.605 1.00 36.84 185 ALA A CA 1
ATOM 1437 C C . ALA A 1 185 ? 13.068 -16.118 -33.987 1.00 36.84 185 ALA A C 1
ATOM 1439 O O . ALA A 1 185 ? 13.018 -14.897 -34.132 1.00 36.84 185 ALA A O 1
ATOM 1440 N N . SER A 1 186 ? 13.324 -16.974 -34.983 1.00 34.75 186 SER A N 1
ATOM 1441 C CA . SER A 1 186 ? 13.499 -16.649 -36.410 1.00 34.75 186 SER A CA 1
ATOM 1442 C C . SER A 1 186 ? 14.512 -15.544 -36.773 1.00 34.75 186 SER A C 1
ATOM 1444 O O . SER A 1 186 ? 14.158 -14.453 -37.218 1.00 34.75 186 SER A O 1
ATOM 1446 N N . LYS A 1 187 ? 15.805 -15.907 -36.773 1.00 29.31 187 LYS A N 1
ATOM 1447 C CA . LYS A 1 187 ? 16.770 -15.386 -37.761 1.00 29.31 187 LYS A CA 1
ATOM 1448 C C . LYS A 1 187 ? 17.839 -16.432 -38.109 1.00 29.31 187 LYS A C 1
ATOM 1450 O O . LYS A 1 187 ? 18.675 -16.764 -37.277 1.00 29.31 187 LYS A O 1
ATOM 1455 N N . LYS A 1 188 ? 17.836 -16.921 -39.355 1.00 29.52 188 LYS A N 1
ATOM 1456 C CA . LYS A 1 188 ? 18.935 -17.696 -39.957 1.00 29.52 188 LYS A CA 1
ATOM 1457 C C . LYS A 1 188 ? 19.136 -17.197 -41.394 1.00 29.52 188 LYS A C 1
ATOM 1459 O O . LYS A 1 188 ? 18.192 -17.249 -42.164 1.00 29.52 188 LYS A O 1
ATOM 1464 N N . LYS A 1 189 ? 20.349 -16.699 -41.671 1.00 28.45 189 LYS A N 1
ATOM 1465 C CA . LYS A 1 189 ? 20.974 -16.362 -42.971 1.00 28.45 189 LYS A CA 1
ATOM 1466 C C . LYS A 1 189 ? 20.124 -15.741 -44.104 1.00 28.45 189 LYS A C 1
ATOM 1468 O O . LYS A 1 189 ? 19.430 -16.453 -44.811 1.00 28.45 189 LYS A O 1
ATOM 1473 N N . GLU A 1 190 ? 20.413 -14.470 -44.378 1.00 27.67 190 GLU A N 1
ATOM 1474 C CA . GLU A 1 190 ? 20.809 -13.947 -45.704 1.00 27.67 190 GLU A CA 1
ATOM 1475 C C . GLU A 1 190 ? 22.104 -13.152 -45.405 1.00 27.67 190 GLU A C 1
ATOM 1477 O O . GLU A 1 190 ? 22.087 -12.264 -44.555 1.00 27.67 190 GLU A O 1
ATOM 1482 N N . GLU A 1 191 ? 23.292 -13.715 -45.627 1.00 26.42 191 GLU A N 1
ATOM 1483 C CA . GLU A 1 191 ? 24.097 -13.676 -46.866 1.00 26.42 191 GLU A CA 1
ATOM 1484 C C . GLU A 1 191 ? 24.742 -12.314 -47.193 1.00 26.42 191 GLU A C 1
ATOM 1486 O O . GLU A 1 191 ? 24.140 -11.433 -47.793 1.00 26.42 191 GLU A O 1
ATOM 1491 N N . VAL A 1 192 ? 26.035 -12.209 -46.857 1.00 27.86 192 VAL A N 1
ATOM 1492 C CA . VAL A 1 192 ? 27.055 -11.453 -47.604 1.00 27.86 192 VAL A CA 1
ATOM 1493 C C . VAL A 1 192 ? 28.269 -12.383 -47.731 1.00 27.86 192 VAL A C 1
ATOM 1495 O O . VAL A 1 192 ? 28.569 -13.135 -46.802 1.00 27.86 192 VAL A O 1
ATOM 1498 N N . GLN A 1 193 ? 28.924 -12.385 -48.890 1.00 24.27 193 GLN A N 1
ATOM 1499 C CA . GLN A 1 193 ? 29.973 -13.343 -49.254 1.00 24.27 193 GLN A CA 1
ATOM 1500 C C . GLN A 1 193 ? 31.376 -12.857 -48.859 1.00 24.27 193 GLN A C 1
ATOM 1502 O O . GLN A 1 193 ? 31.691 -11.690 -49.069 1.00 24.27 193 GLN A O 1
ATOM 1507 N N . GLN A 1 194 ? 32.244 -13.776 -48.422 1.00 29.91 194 GLN A N 1
ATOM 1508 C CA . GLN A 1 194 ? 33.674 -13.798 -48.779 1.00 29.91 194 GLN A CA 1
ATOM 1509 C C . GLN A 1 194 ? 34.282 -15.188 -48.511 1.00 29.91 194 GLN A C 1
ATOM 1511 O O . GLN A 1 194 ? 33.660 -16.029 -47.861 1.00 29.91 194 GLN A O 1
ATOM 1516 N N . GLN A 1 195 ? 35.431 -15.476 -49.128 1.00 26.09 195 GLN A N 1
ATOM 1517 C CA . GLN A 1 195 ? 35.875 -16.843 -49.433 1.00 26.09 195 GLN A CA 1
ATOM 1518 C C . GLN A 1 195 ? 36.827 -17.443 -48.385 1.00 26.09 195 GLN A C 1
ATOM 1520 O O . GLN A 1 195 ? 37.805 -16.797 -48.021 1.00 26.09 195 GLN A O 1
ATOM 1525 N N . ALA A 1 196 ? 36.623 -18.721 -48.033 1.00 28.55 196 ALA A N 1
ATOM 1526 C CA . ALA A 1 196 ? 37.698 -19.695 -47.786 1.00 28.55 196 ALA A CA 1
ATOM 1527 C C . ALA A 1 196 ? 37.166 -21.148 -47.785 1.00 28.55 196 ALA A C 1
ATOM 1529 O O . ALA A 1 196 ? 36.159 -21.462 -47.156 1.00 28.55 196 ALA A O 1
ATOM 1530 N N . THR A 1 197 ? 37.867 -22.029 -48.496 1.00 23.16 197 THR A N 1
ATOM 1531 C CA . THR A 1 197 ? 37.761 -23.507 -48.520 1.00 23.16 197 THR A CA 1
ATOM 1532 C C . THR A 1 197 ? 38.594 -24.142 -47.381 1.00 23.16 197 THR A C 1
ATOM 1534 O O . THR A 1 197 ? 39.490 -23.467 -46.888 1.00 23.16 197 THR A O 1
ATOM 1537 N N . LEU A 1 198 ? 38.461 -25.404 -46.927 1.00 25.45 198 LEU A N 1
ATOM 1538 C CA . LEU A 1 198 ? 37.706 -26.614 -47.340 1.00 25.45 198 LEU A CA 1
ATOM 1539 C C . LEU A 1 198 ? 37.721 -27.660 -46.175 1.00 25.45 198 LEU A C 1
ATOM 1541 O O . LEU A 1 198 ? 38.601 -27.554 -45.327 1.00 25.45 198 LEU A O 1
ATOM 1545 N N . LYS A 1 199 ? 36.884 -28.724 -46.246 1.00 25.23 199 LYS A N 1
ATOM 1546 C CA . LYS A 1 199 ? 36.952 -30.015 -45.480 1.00 25.23 199 LYS A CA 1
ATOM 1547 C C . LYS A 1 199 ? 36.656 -29.947 -43.955 1.00 25.23 199 LYS A C 1
ATOM 1549 O O . LYS A 1 199 ? 36.886 -28.919 -43.337 1.00 25.23 199 LYS A O 1
ATOM 1554 N N . GLU A 1 200 ? 36.130 -30.976 -43.268 1.00 25.17 200 GLU A N 1
ATOM 1555 C CA . GLU A 1 200 ? 35.570 -32.295 -43.659 1.00 25.17 200 GLU A CA 1
ATOM 1556 C C . GLU A 1 200 ? 34.515 -32.786 -42.620 1.00 25.17 200 GLU A C 1
ATOM 1558 O O . GLU A 1 200 ? 34.351 -32.180 -41.564 1.00 25.17 200 GLU A O 1
ATOM 1563 N N . GLU A 1 201 ? 33.794 -33.874 -42.922 1.00 21.55 201 GLU A N 1
ATOM 1564 C CA . GLU A 1 201 ? 32.726 -34.529 -42.119 1.00 21.55 201 GLU A CA 1
ATOM 1565 C C . GLU A 1 201 ? 33.022 -36.056 -42.021 1.00 21.55 201 GLU A C 1
ATOM 1567 O O . GLU A 1 201 ? 33.900 -36.510 -42.760 1.00 21.55 201 GLU A O 1
ATOM 1572 N N . PRO A 1 202 ? 32.280 -36.916 -41.275 1.00 36.84 202 PRO A N 1
ATOM 1573 C CA . PRO A 1 202 ? 31.395 -36.713 -40.112 1.00 36.84 202 PRO A CA 1
ATOM 1574 C C . PRO A 1 202 ? 31.654 -37.741 -38.963 1.00 36.84 202 PRO A C 1
ATOM 1576 O O . PRO A 1 202 ? 32.461 -38.658 -39.097 1.00 36.84 202 PRO A O 1
ATOM 1579 N N . THR A 1 203 ? 30.892 -37.696 -37.856 1.00 22.55 203 THR A N 1
ATOM 1580 C CA . THR A 1 203 ? 30.388 -38.910 -37.143 1.00 22.55 203 THR A CA 1
ATOM 1581 C C . THR A 1 203 ? 29.256 -38.564 -36.160 1.00 22.55 203 THR A C 1
ATOM 1583 O O . THR A 1 203 ? 28.965 -37.388 -35.947 1.00 22.55 203 THR A O 1
ATOM 1586 N N . ALA A 1 204 ? 28.543 -39.568 -35.625 1.00 23.77 204 ALA A N 1
ATOM 1587 C CA . ALA A 1 204 ? 27.185 -39.392 -35.091 1.00 23.77 204 ALA A CA 1
ATOM 1588 C C . ALA A 1 204 ? 26.908 -40.040 -33.713 1.00 23.77 204 ALA A C 1
ATOM 1590 O O . ALA A 1 204 ? 27.504 -41.056 -33.372 1.00 23.77 204 ALA A O 1
ATOM 1591 N N . GLN A 1 205 ? 25.878 -39.509 -33.024 1.00 24.06 205 GLN A N 1
ATOM 1592 C CA . GLN A 1 205 ? 25.184 -40.073 -31.838 1.00 24.06 205 GLN A CA 1
ATOM 1593 C C . GLN A 1 205 ? 26.053 -40.121 -30.548 1.00 24.06 205 GLN A C 1
ATOM 1595 O O . GLN A 1 205 ? 27.269 -40.019 -30.598 1.00 24.06 205 GLN A O 1
ATOM 1600 N N . THR A 1 206 ? 25.527 -40.174 -29.315 1.00 22.84 206 THR A N 1
ATOM 1601 C CA . THR A 1 206 ? 24.231 -40.686 -28.814 1.00 22.84 206 THR A CA 1
ATOM 1602 C C . THR A 1 206 ? 23.779 -39.926 -27.550 1.00 22.84 206 THR A C 1
ATOM 1604 O O . THR A 1 206 ? 24.604 -39.345 -26.847 1.00 22.84 206 THR A O 1
ATOM 1607 N N . GLU A 1 207 ? 22.490 -39.972 -27.198 1.00 27.69 207 GLU A N 1
ATOM 1608 C CA . GLU A 1 207 ? 21.986 -39.495 -25.896 1.00 27.69 207 GLU A CA 1
ATOM 1609 C C . GLU A 1 207 ? 22.475 -40.341 -24.700 1.00 27.69 207 GLU A C 1
ATOM 1611 O O . GLU A 1 207 ? 22.583 -41.566 -24.809 1.00 27.69 207 GLU A O 1
ATOM 1616 N N . LYS A 1 208 ? 22.619 -39.726 -23.510 1.00 24.47 208 LYS A N 1
ATOM 1617 C CA . LYS A 1 208 ? 22.353 -40.389 -22.212 1.00 24.47 208 LYS A CA 1
ATOM 1618 C C . LYS A 1 208 ? 22.203 -39.407 -21.041 1.00 24.47 208 LYS A C 1
ATOM 1620 O O . LYS A 1 208 ? 22.848 -38.366 -20.988 1.00 24.47 208 LYS A O 1
ATOM 1625 N N . LYS A 1 209 ? 21.349 -39.770 -20.075 1.00 26.17 209 LYS A N 1
ATOM 1626 C CA . LYS A 1 209 ? 21.117 -39.044 -18.810 1.00 26.17 209 LYS A CA 1
ATOM 1627 C C . LYS A 1 209 ? 22.162 -39.433 -17.754 1.00 26.17 209 LYS A C 1
ATOM 1629 O O . LYS A 1 209 ? 22.404 -40.622 -17.574 1.00 26.17 209 LYS A O 1
ATOM 1634 N N . ALA A 1 210 ? 22.654 -38.472 -16.970 1.00 23.98 210 ALA A N 1
ATOM 1635 C CA . ALA A 1 210 ? 23.265 -38.705 -15.652 1.00 23.98 210 ALA A CA 1
ATOM 1636 C C . ALA A 1 210 ? 23.189 -37.434 -14.777 1.00 23.98 210 ALA A C 1
ATOM 1638 O O . ALA A 1 210 ? 22.929 -36.344 -15.284 1.00 23.98 210 ALA A O 1
ATOM 1639 N N . ALA A 1 211 ? 23.375 -37.573 -13.460 1.00 24.59 211 ALA A N 1
ATOM 1640 C CA . ALA A 1 211 ? 23.159 -36.503 -12.480 1.00 24.59 211 ALA A CA 1
ATOM 1641 C C . ALA A 1 211 ? 24.456 -35.878 -11.921 1.00 24.59 211 ALA A C 1
ATOM 1643 O O . ALA A 1 211 ? 25.543 -36.433 -12.056 1.00 24.59 211 ALA A O 1
ATOM 1644 N N . LYS A 1 212 ? 24.284 -34.726 -11.250 1.00 32.72 212 LYS A N 1
ATOM 1645 C CA . LYS A 1 212 ? 25.220 -33.995 -10.367 1.00 32.72 212 LYS A CA 1
ATOM 1646 C C . LYS A 1 212 ? 26.584 -34.661 -10.082 1.00 32.72 212 LYS A C 1
ATOM 1648 O O . LYS A 1 212 ? 26.656 -35.625 -9.322 1.00 32.72 212 LYS A O 1
ATOM 1653 N N . LYS A 1 213 ? 27.667 -33.968 -10.450 1.00 23.34 213 LYS A N 1
ATOM 1654 C CA . LYS A 1 213 ? 28.906 -33.902 -9.653 1.00 23.34 213 LYS A CA 1
ATOM 1655 C C . LYS A 1 213 ? 29.401 -32.458 -9.589 1.00 23.34 213 LYS A C 1
ATOM 1657 O O . LYS A 1 213 ? 29.317 -31.722 -10.565 1.00 23.34 213 LYS A O 1
ATOM 1662 N N . THR A 1 214 ? 29.885 -32.062 -8.418 1.00 34.81 214 THR A N 1
ATOM 1663 C CA . THR A 1 214 ? 30.521 -30.765 -8.154 1.00 34.81 214 THR A CA 1
ATOM 1664 C C . THR A 1 214 ? 32.036 -30.908 -8.260 1.00 34.81 214 THR A C 1
ATOM 1666 O O . THR A 1 214 ? 32.621 -31.679 -7.495 1.00 34.81 214 THR A O 1
ATOM 1669 N N . THR A 1 215 ? 32.673 -30.137 -9.137 1.00 26.91 215 THR A N 1
ATOM 1670 C CA . THR A 1 215 ? 34.134 -30.124 -9.313 1.00 26.91 215 THR A CA 1
ATOM 1671 C C . THR A 1 215 ? 34.694 -28.772 -8.862 1.00 26.91 215 THR A C 1
ATOM 1673 O O . THR A 1 215 ? 34.051 -27.742 -9.052 1.00 26.91 215 THR A O 1
ATOM 1676 N N . LYS A 1 216 ? 35.864 -28.762 -8.212 1.00 32.22 216 LYS A N 1
ATOM 1677 C CA . LYS A 1 216 ? 36.533 -27.531 -7.752 1.00 32.22 216 LYS A CA 1
ATOM 1678 C C . LYS A 1 216 ? 37.374 -26.939 -8.888 1.00 32.22 216 LYS A C 1
ATOM 1680 O O . LYS A 1 216 ? 38.040 -27.692 -9.591 1.00 32.22 216 LYS A O 1
ATOM 1685 N N . LEU A 1 217 ? 37.378 -25.614 -9.019 1.00 31.89 217 LEU A N 1
ATOM 1686 C CA . LEU A 1 217 ? 38.174 -24.893 -10.018 1.00 31.89 217 LEU A CA 1
ATOM 1687 C C . LEU A 1 217 ? 39.657 -24.784 -9.576 1.00 31.89 217 LEU A C 1
ATOM 1689 O O . LEU A 1 217 ? 39.902 -24.593 -8.378 1.00 31.89 217 LEU A O 1
ATOM 1693 N N . PRO A 1 218 ? 40.644 -24.911 -10.487 1.00 34.38 218 PRO A N 1
ATOM 1694 C CA . PRO A 1 218 ? 42.059 -24.686 -10.179 1.00 34.38 218 PRO A CA 1
ATOM 1695 C C . PRO A 1 218 ? 42.394 -23.193 -9.990 1.00 34.38 218 PRO A C 1
ATOM 1697 O O . PRO A 1 218 ? 41.579 -22.312 -10.254 1.00 34.38 218 PRO A O 1
ATOM 1700 N N . LYS A 1 219 ? 43.616 -22.904 -9.518 1.00 40.84 219 LYS A N 1
ATOM 1701 C CA . LYS A 1 219 ? 44.133 -21.537 -9.331 1.00 40.84 219 LYS A CA 1
ATOM 1702 C C . LYS A 1 219 ? 44.901 -21.057 -10.575 1.00 40.84 219 LYS A C 1
ATOM 1704 O O . LYS A 1 219 ? 46.102 -21.306 -10.667 1.00 40.84 219 LYS A O 1
ATOM 1709 N N . SER A 1 220 ? 44.230 -20.355 -11.485 1.00 40.88 220 SER A N 1
ATOM 1710 C CA . SER A 1 220 ? 44.874 -19.510 -12.507 1.00 40.88 220 SER A CA 1
ATOM 1711 C C . SER A 1 220 ? 45.481 -18.236 -11.889 1.00 40.88 220 SER A C 1
ATOM 1713 O O . SER A 1 220 ? 45.201 -17.909 -10.730 1.00 40.88 220 SER A O 1
ATOM 1715 N N . LYS A 1 221 ? 46.352 -17.534 -12.630 1.00 55.31 221 LYS A N 1
ATOM 1716 C CA . LYS A 1 221 ? 47.096 -16.347 -12.153 1.00 55.31 221 LYS A CA 1
ATOM 1717 C C . LYS A 1 221 ? 46.794 -15.037 -12.893 1.00 55.31 221 LYS A C 1
ATOM 1719 O O . LYS A 1 221 ? 47.132 -13.984 -12.352 1.00 55.31 221 LYS A O 1
ATOM 1724 N N . THR A 1 222 ? 46.164 -15.065 -14.067 1.00 62.78 222 THR A N 1
ATOM 1725 C CA . THR A 1 222 ? 45.808 -13.853 -14.839 1.00 62.78 222 THR A CA 1
ATOM 1726 C C . THR A 1 222 ? 44.295 -13.688 -15.025 1.00 62.78 222 THR A C 1
ATOM 1728 O O . THR A 1 222 ? 43.522 -14.633 -14.840 1.00 62.78 222 THR A O 1
ATOM 1731 N N . LEU A 1 223 ? 43.846 -12.471 -15.365 1.00 64.31 223 LEU A N 1
ATOM 1732 C CA . LEU A 1 223 ? 42.420 -12.190 -15.571 1.00 64.31 223 LEU A CA 1
ATOM 1733 C C . LEU A 1 223 ? 41.926 -12.804 -16.893 1.00 64.31 223 LEU A C 1
ATOM 1735 O O . LEU A 1 223 ? 40.793 -13.280 -16.950 1.00 64.31 223 LEU A O 1
ATOM 1739 N N . ALA A 1 224 ? 42.792 -12.866 -17.913 1.00 65.25 224 ALA A N 1
ATOM 1740 C CA . ALA A 1 224 ? 42.547 -13.599 -19.156 1.00 65.25 224 ALA A CA 1
ATOM 1741 C C . ALA A 1 224 ? 42.337 -15.107 -18.929 1.00 65.25 224 ALA A C 1
ATOM 1743 O O . ALA A 1 224 ? 41.296 -15.625 -19.330 1.00 65.25 224 ALA A O 1
ATOM 1744 N N . GLU A 1 225 ? 43.247 -15.796 -18.221 1.00 66.38 225 GLU A N 1
ATOM 1745 C CA . GLU A 1 225 ? 43.082 -17.223 -17.885 1.00 66.38 225 GLU A CA 1
ATOM 1746 C C . GLU A 1 225 ? 41.754 -17.484 -17.161 1.00 66.38 225 GLU A C 1
ATOM 1748 O O . GLU A 1 225 ? 41.057 -18.458 -17.451 1.00 66.38 225 GLU A O 1
ATOM 1753 N N . LEU A 1 226 ? 41.391 -16.619 -16.203 1.00 67.88 226 LEU A N 1
ATOM 1754 C CA . LEU A 1 226 ? 40.141 -16.752 -15.458 1.00 67.88 226 LEU A CA 1
ATOM 1755 C C . LEU A 1 226 ? 38.913 -16.497 -16.346 1.00 67.88 226 LEU A C 1
ATOM 1757 O O . LEU A 1 226 ? 37.915 -17.203 -16.202 1.00 67.88 226 LEU A O 1
ATOM 1761 N N . TYR A 1 227 ? 38.977 -15.536 -17.272 1.00 73.12 227 TYR A N 1
ATOM 1762 C CA . TYR A 1 227 ? 37.926 -15.312 -18.265 1.00 73.12 227 TYR A CA 1
ATOM 1763 C C . TYR A 1 227 ? 37.733 -16.528 -19.164 1.00 73.12 227 TYR A C 1
ATOM 1765 O O . TYR A 1 227 ? 36.603 -16.983 -19.298 1.00 73.12 227 TYR A O 1
ATOM 1773 N N . GLU A 1 228 ? 38.806 -17.094 -19.711 1.00 74.88 228 GLU A N 1
ATOM 1774 C CA . GLU A 1 228 ? 38.739 -18.218 -20.646 1.00 74.88 228 GLU A CA 1
ATOM 1775 C C . GLU A 1 228 ? 38.184 -19.487 -19.971 1.00 74.88 228 GLU A C 1
ATOM 1777 O O . GLU A 1 228 ? 37.154 -20.007 -20.404 1.00 74.88 228 GLU A O 1
ATOM 1782 N N . ASN A 1 229 ? 38.732 -19.881 -18.813 1.00 73.06 229 ASN A N 1
ATOM 1783 C CA . ASN A 1 229 ? 38.234 -21.020 -18.020 1.00 73.06 229 ASN A CA 1
ATOM 1784 C C . ASN A 1 229 ? 36.759 -20.852 -17.598 1.00 73.06 229 ASN A C 1
ATOM 1786 O O . ASN A 1 229 ? 35.973 -21.802 -17.621 1.00 73.06 229 ASN A O 1
ATOM 1790 N N . MET A 1 230 ? 36.347 -19.642 -17.200 1.00 73.62 230 MET A N 1
ATOM 1791 C CA . MET A 1 230 ? 34.947 -19.376 -16.843 1.00 73.62 230 MET A CA 1
ATOM 1792 C C . MET A 1 230 ? 34.033 -19.313 -18.076 1.00 73.62 230 MET A C 1
ATOM 1794 O O . MET A 1 230 ? 32.837 -19.593 -17.960 1.00 73.62 230 MET A O 1
ATOM 1798 N N . LYS A 1 231 ? 34.569 -18.970 -19.256 1.00 75.06 231 LYS A N 1
ATOM 1799 C CA . LYS A 1 231 ? 33.816 -18.898 -20.512 1.00 75.06 231 LYS A CA 1
ATOM 1800 C C . LYS A 1 231 ? 33.574 -20.275 -21.121 1.00 75.06 231 LYS A C 1
ATOM 1802 O O . LYS A 1 231 ? 32.487 -20.484 -21.649 1.00 75.06 231 LYS A O 1
ATOM 1807 N N . GLU A 1 232 ? 34.499 -21.221 -20.971 1.00 74.56 232 GLU A N 1
ATOM 1808 C CA . GLU A 1 232 ? 34.260 -22.632 -21.313 1.00 74.56 232 GLU A CA 1
ATOM 1809 C C . GLU A 1 232 ? 33.098 -23.225 -20.502 1.00 74.56 232 GLU A C 1
ATOM 1811 O O . GLU A 1 232 ? 32.221 -23.888 -21.052 1.00 74.56 232 GLU A O 1
ATOM 1816 N N . MET A 1 233 ? 33.036 -22.936 -19.196 1.00 70.12 233 MET A N 1
ATOM 1817 C CA . MET A 1 233 ? 31.932 -23.396 -18.346 1.00 70.12 233 MET A CA 1
ATOM 1818 C C . MET A 1 233 ? 30.606 -22.674 -18.635 1.00 70.12 233 MET A C 1
ATOM 1820 O O . MET A 1 233 ? 29.533 -23.260 -18.453 1.00 70.12 233 MET A O 1
ATOM 1824 N N . HIS A 1 234 ? 30.648 -21.400 -19.043 1.00 69.69 234 HIS A N 1
ATOM 1825 C CA . HIS A 1 234 ? 29.472 -20.542 -19.231 1.00 69.69 234 HIS A CA 1
ATOM 1826 C C . HIS A 1 234 ? 29.521 -19.724 -20.545 1.00 69.69 234 HIS A C 1
ATOM 1828 O O . HIS A 1 234 ? 29.508 -18.488 -20.503 1.00 69.69 234 HIS A O 1
ATOM 1834 N N . PRO A 1 235 ? 29.507 -20.370 -21.729 1.00 72.19 235 PRO A N 1
ATOM 1835 C CA . PRO A 1 235 ? 29.665 -19.680 -23.016 1.00 72.19 235 PRO A CA 1
ATOM 1836 C C . PRO A 1 235 ? 28.535 -18.674 -23.292 1.00 72.19 235 PRO A C 1
ATOM 1838 O O . PRO A 1 235 ? 28.783 -17.571 -23.788 1.00 72.19 235 PRO A O 1
ATOM 1841 N N . ASP A 1 236 ? 27.310 -19.013 -22.881 1.00 71.25 236 ASP A N 1
ATOM 1842 C CA . ASP A 1 236 ? 26.105 -18.184 -23.025 1.00 71.25 236 ASP A CA 1
ATOM 1843 C C . ASP A 1 236 ? 26.102 -16.910 -22.158 1.00 71.25 236 ASP A C 1
ATOM 1845 O O . ASP A 1 236 ? 25.237 -16.050 -22.340 1.00 71.25 236 ASP A O 1
ATOM 1849 N N . ALA A 1 237 ? 26.985 -16.812 -21.156 1.00 78.31 237 ALA A N 1
ATOM 1850 C CA . ALA A 1 237 ? 26.925 -15.774 -20.132 1.00 78.31 237 ALA A CA 1
ATOM 1851 C C . ALA A 1 237 ? 28.010 -14.709 -20.316 1.00 78.31 237 ALA A C 1
ATOM 1853 O O . ALA A 1 237 ? 29.166 -15.026 -20.582 1.00 78.31 237 ALA A O 1
ATOM 1854 N N . ILE A 1 238 ? 27.643 -13.444 -20.116 1.00 83.31 238 ILE A N 1
ATOM 1855 C CA . ILE A 1 238 ? 28.581 -12.333 -19.947 1.00 83.31 238 ILE A CA 1
ATOM 1856 C C . ILE A 1 238 ? 29.181 -12.407 -18.547 1.00 83.31 238 ILE A C 1
ATOM 1858 O O . ILE A 1 238 ? 28.444 -12.390 -17.559 1.00 83.31 238 ILE A O 1
ATOM 1862 N N . LEU A 1 239 ? 30.508 -12.469 -18.472 1.00 82.69 239 LEU A N 1
ATOM 1863 C CA . LEU A 1 239 ? 31.257 -12.564 -17.220 1.00 82.69 239 LEU A CA 1
ATOM 1864 C C . LEU A 1 239 ? 31.627 -11.164 -16.706 1.00 82.69 239 LEU A C 1
ATOM 1866 O O . LEU A 1 239 ? 32.456 -10.481 -17.303 1.00 82.69 239 LEU A O 1
ATOM 1870 N N . LEU A 1 240 ? 31.011 -10.747 -15.594 1.00 85.44 240 LEU A N 1
ATOM 1871 C CA . LEU A 1 240 ? 31.385 -9.548 -14.837 1.00 85.44 240 LEU A CA 1
ATOM 1872 C C . LEU A 1 240 ? 32.346 -9.939 -13.711 1.00 85.44 240 LEU A C 1
ATOM 1874 O O . LEU A 1 240 ? 31.901 -10.422 -12.669 1.00 85.44 240 LEU A O 1
ATOM 1878 N N . PHE A 1 241 ? 33.642 -9.693 -13.887 1.00 83.56 241 PHE A N 1
ATOM 1879 C CA . PHE A 1 241 ? 34.626 -9.854 -12.814 1.00 83.56 241 PHE A CA 1
ATOM 1880 C C . PHE A 1 241 ? 34.598 -8.643 -11.900 1.00 83.56 241 PHE A C 1
ATOM 1882 O O . PHE A 1 241 ? 34.696 -7.509 -12.372 1.00 83.56 241 PHE A O 1
ATOM 1889 N N . ARG A 1 242 ? 34.499 -8.861 -10.590 1.00 81.19 242 ARG A N 1
ATOM 1890 C CA . ARG A 1 242 ? 34.707 -7.787 -9.625 1.00 81.19 242 ARG A CA 1
ATOM 1891 C C . ARG A 1 242 ? 36.203 -7.553 -9.435 1.00 81.19 242 ARG A C 1
ATOM 1893 O O . ARG A 1 242 ? 36.925 -8.433 -8.978 1.00 81.19 242 ARG A O 1
ATOM 1900 N N . THR A 1 243 ? 36.665 -6.349 -9.746 1.00 74.00 243 THR A N 1
ATOM 1901 C CA . THR A 1 243 ? 38.047 -5.919 -9.509 1.00 74.00 243 THR A CA 1
ATOM 1902 C C . THR A 1 243 ? 38.002 -4.707 -8.584 1.00 74.00 243 THR A C 1
ATOM 1904 O O . THR A 1 243 ? 37.869 -3.566 -9.027 1.00 74.00 243 THR A O 1
ATOM 1907 N N . GLY A 1 244 ? 38.017 -4.972 -7.274 1.00 72.56 244 GLY A N 1
ATOM 1908 C CA . GLY A 1 244 ? 37.817 -3.956 -6.241 1.00 72.56 244 GLY A CA 1
ATOM 1909 C C . GLY A 1 244 ? 36.434 -3.302 -6.330 1.00 72.56 244 GLY A C 1
ATOM 1910 O O . GLY A 1 244 ? 35.403 -3.952 -6.128 1.00 72.56 244 GLY A O 1
ATOM 1911 N N . ASP A 1 245 ? 36.426 -2.003 -6.632 1.00 74.25 245 ASP A N 1
ATOM 1912 C CA . ASP A 1 245 ? 35.228 -1.156 -6.663 1.00 74.25 245 ASP A CA 1
ATOM 1913 C C . ASP A 1 245 ? 34.502 -1.114 -8.021 1.00 74.25 245 ASP A C 1
ATOM 1915 O O . ASP A 1 245 ? 33.487 -0.426 -8.168 1.00 74.25 245 ASP A O 1
ATOM 1919 N N . PHE A 1 246 ? 34.991 -1.862 -9.013 1.00 78.88 246 PHE A N 1
ATOM 1920 C CA . PHE A 1 246 ? 34.457 -1.891 -10.373 1.00 78.88 246 PHE A CA 1
ATOM 1921 C C . PHE A 1 246 ? 34.131 -3.314 -10.834 1.00 78.88 246 PHE A C 1
ATOM 1923 O O . PHE A 1 246 ? 34.779 -4.281 -10.430 1.00 78.88 246 PHE A O 1
ATOM 1930 N N . TYR A 1 247 ? 33.154 -3.428 -11.735 1.00 82.25 247 TYR A N 1
ATOM 1931 C CA . TYR A 1 247 ? 32.963 -4.622 -12.550 1.00 82.25 247 TYR A CA 1
ATOM 1932 C C . TYR A 1 247 ? 33.638 -4.447 -13.906 1.00 82.25 247 TYR A C 1
ATOM 1934 O O . TYR A 1 247 ? 33.397 -3.457 -14.598 1.00 82.25 247 TYR A O 1
ATOM 1942 N N . THR A 1 248 ? 34.445 -5.436 -14.272 1.00 82.06 248 THR A N 1
ATOM 1943 C CA . THR A 1 248 ? 35.200 -5.539 -15.520 1.00 82.06 248 THR A CA 1
ATOM 1944 C C . THR A 1 248 ? 34.602 -6.633 -16.403 1.00 82.06 248 THR A C 1
ATOM 1946 O O . THR A 1 248 ? 34.320 -7.737 -15.940 1.00 82.06 248 THR A O 1
ATOM 1949 N N . THR A 1 249 ? 34.471 -6.341 -17.695 1.00 81.94 249 THR A N 1
ATOM 1950 C CA . THR A 1 249 ? 34.245 -7.319 -18.772 1.00 81.94 249 THR A CA 1
ATOM 1951 C C . THR A 1 249 ? 35.378 -7.246 -19.786 1.00 81.94 249 THR A C 1
ATOM 1953 O O . THR A 1 249 ? 35.961 -6.175 -19.969 1.00 81.94 249 THR A O 1
ATOM 1956 N N . LEU A 1 250 ? 35.667 -8.368 -20.451 1.00 80.62 250 LEU A N 1
ATOM 1957 C CA . LEU A 1 250 ? 36.765 -8.509 -21.411 1.00 80.62 250 LEU A CA 1
ATOM 1958 C C . LEU A 1 250 ? 36.272 -8.950 -22.800 1.00 80.62 250 LEU A C 1
ATOM 1960 O O . LEU A 1 250 ? 35.222 -9.582 -22.946 1.00 80.62 250 LEU A O 1
ATOM 1964 N N . ASN A 1 251 ? 37.070 -8.640 -23.821 1.00 77.62 251 ASN A N 1
ATOM 1965 C CA . ASN A 1 251 ? 37.002 -9.178 -25.180 1.00 77.62 251 ASN A CA 1
ATOM 1966 C C . ASN A 1 251 ? 35.588 -9.109 -25.806 1.00 77.62 251 ASN A C 1
ATOM 1968 O O . ASN A 1 251 ? 34.971 -8.044 -25.859 1.00 77.62 251 ASN A O 1
ATOM 1972 N N . ALA A 1 252 ? 35.064 -10.233 -26.304 1.00 74.94 252 ALA A N 1
ATOM 1973 C CA . ALA A 1 252 ? 33.774 -10.292 -26.995 1.00 74.94 252 ALA A CA 1
ATOM 1974 C C . ALA A 1 252 ? 32.571 -9.932 -26.101 1.00 74.94 252 ALA A C 1
ATOM 1976 O O . ALA A 1 252 ? 31.529 -9.521 -26.614 1.00 74.94 252 ALA A O 1
ATOM 1977 N N . ASP A 1 253 ? 32.692 -10.074 -24.780 1.00 78.56 253 ASP A N 1
ATOM 1978 C CA . ASP A 1 253 ? 31.651 -9.642 -23.849 1.00 78.56 253 ASP A CA 1
ATOM 1979 C C . ASP A 1 253 ? 31.767 -8.146 -23.529 1.00 78.56 253 ASP A C 1
ATOM 1981 O O . ASP A 1 253 ? 30.738 -7.482 -23.419 1.00 78.56 253 ASP A O 1
ATOM 1985 N N . ALA A 1 254 ? 32.983 -7.585 -23.496 1.00 79.00 254 ALA A N 1
ATOM 1986 C CA . ALA A 1 254 ? 33.188 -6.140 -23.371 1.00 79.00 254 ALA A CA 1
ATOM 1987 C C . ALA A 1 254 ? 32.490 -5.358 -24.496 1.00 79.00 254 ALA A C 1
ATOM 1989 O O . ALA A 1 254 ? 31.808 -4.381 -24.202 1.00 79.00 254 ALA A O 1
ATOM 1990 N N . SER A 1 255 ? 32.569 -5.812 -25.757 1.00 76.25 255 SER A N 1
ATOM 1991 C CA . SER A 1 255 ? 31.827 -5.173 -26.863 1.00 76.25 255 SER A CA 1
ATOM 1992 C C . SER A 1 255 ? 30.319 -5.167 -26.597 1.00 76.25 255 SER A C 1
ATOM 1994 O O . SER A 1 255 ? 29.699 -4.110 -26.577 1.00 76.25 255 SER A O 1
ATOM 1996 N N . LYS A 1 256 ? 29.730 -6.326 -26.264 1.00 78.62 256 LYS A N 1
ATOM 1997 C CA . LYS A 1 256 ? 28.285 -6.435 -25.982 1.00 78.62 256 LYS A CA 1
ATOM 1998 C C . LYS A 1 256 ? 27.851 -5.526 -24.827 1.00 78.62 256 LYS A C 1
ATOM 2000 O O . LYS A 1 256 ? 26.751 -4.976 -24.863 1.00 78.62 256 LYS A O 1
ATOM 2005 N N . VAL A 1 257 ? 28.692 -5.367 -23.801 1.00 80.75 257 VAL A N 1
ATOM 2006 C CA . VAL A 1 257 ? 28.427 -4.480 -22.657 1.00 80.75 257 VAL A CA 1
ATOM 2007 C C . VAL A 1 257 ? 28.581 -3.002 -23.036 1.00 80.75 257 VAL A C 1
ATOM 2009 O O . VAL A 1 257 ? 27.748 -2.205 -22.606 1.00 80.75 257 VAL A O 1
ATOM 2012 N N . ALA A 1 258 ? 29.564 -2.631 -23.867 1.00 82.50 258 ALA A N 1
ATOM 2013 C CA . ALA A 1 258 ? 29.669 -1.290 -24.455 1.00 82.50 258 ALA A CA 1
ATOM 2014 C C . ALA A 1 258 ? 28.391 -0.926 -25.222 1.00 82.50 258 ALA A C 1
ATOM 2016 O O . ALA A 1 258 ? 27.721 0.048 -24.868 1.00 82.50 258 ALA A O 1
ATOM 2017 N N . ASP A 1 259 ? 28.017 -1.762 -26.193 1.00 78.50 259 ASP A N 1
ATOM 2018 C CA . ASP A 1 259 ? 26.874 -1.554 -27.087 1.00 78.50 259 ASP A CA 1
ATOM 2019 C C . ASP A 1 259 ? 25.544 -1.481 -26.312 1.00 78.50 259 ASP A C 1
ATOM 2021 O O . ASP A 1 259 ? 24.691 -0.640 -26.591 1.00 78.50 259 ASP A O 1
ATOM 2025 N N . THR A 1 260 ? 25.375 -2.322 -25.283 1.00 79.56 260 THR A N 1
ATOM 2026 C CA . THR A 1 260 ? 24.135 -2.390 -24.484 1.00 79.56 260 THR A CA 1
ATOM 2027 C C . THR A 1 260 ? 24.012 -1.275 -23.439 1.00 79.56 260 THR A C 1
ATOM 2029 O O . THR A 1 260 ? 22.899 -0.907 -23.056 1.00 79.56 260 THR A O 1
ATOM 2032 N N . LEU A 1 261 ? 25.130 -0.747 -22.925 1.00 80.62 261 LEU A N 1
ATOM 2033 C CA . LEU A 1 261 ? 25.129 0.276 -21.868 1.00 80.62 261 LEU A CA 1
ATOM 2034 C C . LEU A 1 261 ? 25.461 1.691 -22.364 1.00 80.62 261 LEU A C 1
ATOM 2036 O O . LEU A 1 261 ? 25.318 2.633 -21.583 1.00 80.62 261 LEU A O 1
ATOM 2040 N N . GLY A 1 262 ? 25.891 1.852 -23.619 1.00 74.81 262 GLY A N 1
ATOM 2041 C CA . GLY A 1 262 ? 26.389 3.121 -24.158 1.00 74.81 262 GLY A CA 1
ATOM 2042 C C . GLY A 1 262 ? 27.751 3.527 -23.581 1.00 74.81 262 GLY A C 1
ATOM 2043 O O . GLY A 1 262 ? 28.042 4.716 -23.458 1.00 74.81 262 GLY A O 1
ATOM 2044 N N . LEU A 1 263 ? 28.568 2.552 -23.169 1.00 79.75 263 LEU A N 1
ATOM 2045 C CA . LEU A 1 263 ? 29.883 2.783 -22.564 1.00 79.75 263 LEU A CA 1
ATOM 2046 C C . LEU A 1 263 ? 30.989 2.652 -23.614 1.00 79.75 263 LEU A C 1
ATOM 2048 O O . LEU A 1 263 ? 30.950 1.757 -24.451 1.00 79.75 263 LEU A O 1
ATOM 2052 N N . LYS A 1 264 ? 32.016 3.507 -23.549 1.00 72.50 264 LYS A N 1
ATOM 2053 C CA . LYS A 1 264 ? 33.201 3.354 -24.405 1.00 72.50 264 LYS A CA 1
ATOM 2054 C C . LYS A 1 264 ? 34.013 2.138 -23.955 1.00 72.50 264 LYS A C 1
ATOM 2056 O O . LYS A 1 264 ? 34.409 2.067 -22.792 1.00 72.50 264 LYS A O 1
ATOM 2061 N N . ALA A 1 265 ? 34.286 1.219 -24.879 1.00 74.06 265 ALA A N 1
ATOM 2062 C CA . ALA A 1 265 ? 35.289 0.181 -24.677 1.00 74.06 265 ALA A CA 1
ATOM 2063 C C . ALA A 1 265 ? 36.695 0.793 -24.738 1.00 74.06 265 ALA A C 1
ATOM 2065 O O . ALA A 1 265 ? 37.003 1.579 -25.635 1.00 74.06 265 ALA A O 1
ATOM 2066 N N . ASN A 1 266 ? 37.536 0.423 -23.778 1.00 73.25 266 ASN A N 1
ATOM 2067 C CA . ASN A 1 266 ? 38.936 0.826 -23.693 1.00 73.25 266 ASN A CA 1
ATOM 2068 C C . ASN A 1 266 ? 39.833 -0.383 -23.996 1.00 73.25 266 ASN A C 1
ATOM 2070 O O . ASN A 1 266 ? 39.375 -1.525 -23.962 1.00 73.25 266 ASN A O 1
ATOM 2074 N N . LYS A 1 267 ? 41.124 -0.158 -24.255 1.00 70.25 267 LYS A N 1
ATOM 2075 C CA . LYS A 1 267 ? 42.115 -1.246 -24.206 1.00 70.25 267 LYS A CA 1
ATOM 2076 C C . LYS A 1 267 ? 42.464 -1.541 -22.737 1.00 70.25 267 LYS A C 1
ATOM 2078 O O . LYS A 1 267 ? 42.537 -0.581 -21.964 1.00 70.25 267 LYS A O 1
ATOM 2083 N N . PRO A 1 268 ? 42.663 -2.810 -22.336 1.00 66.75 268 PRO A N 1
ATOM 2084 C CA . PRO A 1 268 ? 43.061 -3.134 -20.970 1.00 66.75 268 PRO A CA 1
ATOM 2085 C C . PRO A 1 268 ? 44.457 -2.601 -20.627 1.00 66.75 268 PRO A C 1
ATOM 2087 O O . PRO A 1 268 ? 45.297 -2.385 -21.500 1.00 66.75 268 PRO A O 1
ATOM 2090 N N . ALA A 1 269 ? 44.705 -2.393 -19.331 1.00 57.56 269 ALA A N 1
ATOM 2091 C CA . ALA A 1 269 ? 45.958 -1.819 -18.824 1.00 57.56 269 ALA A CA 1
ATOM 2092 C C . ALA A 1 269 ? 47.175 -2.764 -18.926 1.00 57.56 269 ALA A C 1
ATOM 2094 O O . ALA A 1 269 ? 48.309 -2.320 -18.761 1.00 57.56 269 ALA A O 1
ATOM 2095 N N . LYS A 1 270 ? 46.948 -4.052 -19.212 1.00 58.16 270 LYS A N 1
ATOM 2096 C CA . LYS A 1 270 ? 47.973 -5.040 -19.564 1.00 58.16 270 LYS A CA 1
ATOM 2097 C C . LYS A 1 270 ? 47.646 -5.624 -20.933 1.00 58.16 270 LYS A C 1
ATOM 2099 O O . LYS A 1 270 ? 46.492 -5.958 -21.188 1.00 58.16 270 LYS A O 1
ATOM 2104 N N . ALA A 1 271 ? 48.660 -5.810 -21.775 1.00 52.53 271 ALA A N 1
ATOM 2105 C CA . ALA A 1 271 ? 48.494 -6.425 -23.096 1.00 52.53 271 ALA A CA 1
ATOM 2106 C C . ALA A 1 271 ? 48.052 -7.904 -23.028 1.00 52.53 271 ALA A C 1
ATOM 2108 O O . ALA A 1 271 ? 47.463 -8.414 -23.975 1.00 52.53 271 ALA A O 1
ATOM 2109 N N . GLU A 1 272 ? 48.309 -8.571 -21.900 1.00 55.81 272 GLU A N 1
ATOM 2110 C CA . GLU A 1 272 ? 47.956 -9.973 -21.635 1.00 55.81 272 GLU A CA 1
ATOM 2111 C C . GLU A 1 272 ? 46.464 -10.173 -21.307 1.00 55.81 272 GLU A C 1
ATOM 2113 O O . GLU A 1 272 ? 45.932 -11.254 -21.537 1.00 55.81 272 GLU A O 1
ATOM 2118 N N . ASP A 1 273 ? 45.759 -9.144 -20.816 1.00 55.53 273 ASP A N 1
ATOM 2119 C CA . ASP A 1 273 ? 44.355 -9.261 -20.380 1.00 55.53 273 ASP A CA 1
ATOM 2120 C C . ASP A 1 273 ? 43.332 -9.130 -21.542 1.00 55.53 273 ASP A C 1
ATOM 2122 O O . ASP A 1 273 ? 42.119 -9.135 -21.317 1.00 55.53 273 ASP A O 1
ATOM 2126 N N . GLY A 1 274 ? 43.795 -9.043 -22.798 1.00 58.81 274 GLY A N 1
ATOM 2127 C CA . GLY A 1 274 ? 42.961 -9.100 -24.007 1.00 58.81 274 GLY A CA 1
ATOM 2128 C C . GLY A 1 274 ? 42.936 -7.822 -24.857 1.00 58.81 274 GLY A C 1
ATOM 2129 O O . GLY A 1 274 ? 43.773 -6.932 -24.726 1.00 58.81 274 GLY A O 1
ATOM 2130 N N . SER A 1 275 ? 41.969 -7.729 -25.776 1.00 60.78 275 SER A N 1
ATOM 2131 C CA . SER A 1 275 ? 41.902 -6.658 -26.787 1.00 60.78 275 SER A CA 1
ATOM 2132 C C . SER A 1 275 ? 40.980 -5.490 -26.419 1.00 60.78 275 SER A C 1
ATOM 2134 O O . SER A 1 275 ? 41.231 -4.353 -26.827 1.00 60.78 275 SER A O 1
ATOM 2136 N N . LEU A 1 276 ? 39.921 -5.758 -25.650 1.00 71.69 276 LEU A N 1
ATOM 2137 C CA . LEU A 1 276 ? 38.885 -4.798 -25.263 1.00 71.69 276 LEU A CA 1
ATOM 2138 C C . LEU A 1 276 ? 38.465 -5.019 -23.808 1.00 71.69 276 LEU A C 1
ATOM 2140 O O . LEU A 1 276 ? 38.279 -6.155 -23.378 1.00 71.69 276 LEU A O 1
ATOM 2144 N N . GLN A 1 277 ? 38.251 -3.928 -23.078 1.00 79.50 277 GLN A N 1
ATOM 2145 C CA . GLN A 1 277 ? 37.756 -3.913 -21.706 1.00 79.50 277 GLN A CA 1
ATOM 2146 C C . GLN A 1 277 ? 36.622 -2.889 -21.567 1.00 79.50 277 GLN A C 1
ATOM 2148 O O . GLN A 1 277 ? 36.746 -1.744 -22.012 1.00 79.50 277 GLN A O 1
ATOM 2153 N N . VAL A 1 278 ? 35.529 -3.274 -20.903 1.00 77.44 278 VAL A N 1
ATOM 2154 C CA . VAL A 1 278 ? 34.508 -2.334 -20.413 1.00 77.44 278 VAL A CA 1
ATOM 2155 C C . VAL A 1 278 ? 34.368 -2.491 -18.911 1.00 77.44 278 VAL A C 1
ATOM 2157 O O . VAL A 1 278 ? 34.148 -3.594 -18.406 1.00 77.44 278 VAL A O 1
ATOM 2160 N N . THR A 1 279 ? 34.471 -1.359 -18.220 1.00 81.38 279 THR A N 1
ATOM 2161 C CA . THR A 1 279 ? 34.542 -1.273 -16.763 1.00 81.38 279 THR A CA 1
ATOM 2162 C C . THR A 1 279 ? 33.516 -0.261 -16.264 1.00 81.38 279 THR A C 1
ATOM 2164 O O . THR A 1 279 ? 33.453 0.855 -16.783 1.00 81.38 279 THR A O 1
ATOM 2167 N N . PHE A 1 280 ? 32.713 -0.616 -15.257 1.00 79.88 280 PHE A N 1
ATOM 2168 C CA . PHE A 1 280 ? 31.764 0.310 -14.622 1.00 79.88 280 PHE A CA 1
ATOM 2169 C C . PHE A 1 280 ? 31.740 0.160 -13.087 1.00 79.88 280 PHE A C 1
ATOM 2171 O O . PHE A 1 280 ? 32.046 -0.921 -12.581 1.00 79.88 280 PHE A O 1
ATOM 2178 N N . PRO A 1 281 ? 31.401 1.218 -12.319 1.00 82.88 281 PRO A N 1
ATOM 2179 C CA . PRO A 1 281 ? 31.443 1.176 -10.852 1.00 82.88 281 PRO A CA 1
ATOM 2180 C C . PRO A 1 281 ? 30.476 0.145 -10.261 1.00 82.88 281 PRO A C 1
ATOM 2182 O O . PRO A 1 281 ? 29.370 -0.021 -10.779 1.00 82.88 281 PRO A O 1
ATOM 2185 N N . HIS A 1 282 ? 30.828 -0.492 -9.141 1.00 78.50 282 HIS A N 1
ATOM 2186 C CA . HIS A 1 282 ? 30.005 -1.557 -8.555 1.00 78.50 282 HIS A CA 1
ATOM 2187 C C . HIS A 1 282 ? 28.577 -1.090 -8.221 1.00 78.50 282 HIS A C 1
ATOM 2189 O O . HIS A 1 282 ? 27.619 -1.820 -8.456 1.00 78.50 282 HIS A O 1
ATOM 2195 N N . HIS A 1 283 ? 28.409 0.151 -7.751 1.00 76.94 283 HIS A N 1
ATOM 2196 C CA . HIS A 1 283 ? 27.102 0.734 -7.424 1.00 76.94 283 HIS A CA 1
ATOM 2197 C C . HIS A 1 283 ? 26.225 0.990 -8.663 1.00 76.94 283 HIS A C 1
ATOM 2199 O O . HIS A 1 283 ? 25.007 1.112 -8.551 1.00 76.94 283 HIS A O 1
ATOM 2205 N N . ALA A 1 284 ? 26.818 1.038 -9.861 1.00 78.19 284 ALA A N 1
ATOM 2206 C CA . ALA A 1 284 ? 26.072 1.103 -11.112 1.00 78.19 284 ALA A CA 1
ATOM 2207 C C . ALA A 1 284 ? 25.538 -0.274 -11.552 1.00 78.19 284 ALA A C 1
ATOM 2209 O O . ALA A 1 284 ? 24.735 -0.324 -12.485 1.00 78.19 284 ALA A O 1
ATOM 2210 N N . LEU A 1 285 ? 25.909 -1.380 -10.884 1.00 81.31 285 LEU A N 1
ATOM 2211 C CA . LEU A 1 285 ? 25.379 -2.718 -11.173 1.00 81.31 285 LEU A CA 1
ATOM 2212 C C . LEU A 1 285 ? 23.849 -2.747 -11.074 1.00 81.31 285 LEU A C 1
ATOM 2214 O O . LEU A 1 285 ? 23.209 -3.148 -12.037 1.00 81.31 285 LEU A O 1
ATOM 2218 N N . ASP A 1 286 ? 23.246 -2.222 -10.007 1.00 77.44 286 ASP A N 1
ATOM 2219 C CA . ASP A 1 286 ? 21.779 -2.190 -9.856 1.00 77.44 286 ASP A CA 1
ATOM 2220 C C . ASP A 1 286 ? 21.070 -1.362 -10.948 1.00 77.44 286 ASP A C 1
ATOM 2222 O O . ASP A 1 286 ? 19.881 -1.541 -11.206 1.00 77.44 286 ASP A O 1
ATOM 2226 N N . THR A 1 287 ? 21.798 -0.477 -11.638 1.00 81.44 287 THR A N 1
ATOM 2227 C CA . THR A 1 287 ? 21.290 0.302 -12.781 1.00 81.44 287 THR A CA 1
ATOM 2228 C C . THR A 1 287 ? 21.572 -0.365 -14.131 1.00 81.44 287 THR A C 1
ATOM 2230 O O . THR A 1 287 ? 20.795 -0.200 -15.073 1.00 81.44 287 THR A O 1
ATOM 2233 N N . ASN A 1 288 ? 22.666 -1.122 -14.250 1.00 81.25 288 ASN A N 1
ATOM 2234 C CA . ASN A 1 288 ? 23.163 -1.678 -15.510 1.00 81.25 288 ASN A CA 1
ATOM 2235 C C . ASN A 1 288 ? 22.835 -3.166 -15.695 1.00 81.25 288 ASN A C 1
ATOM 2237 O O . ASN A 1 288 ? 22.475 -3.570 -16.797 1.00 81.25 288 ASN A O 1
ATOM 2241 N N . LEU A 1 289 ? 22.857 -3.972 -14.635 1.00 81.00 289 LEU A N 1
ATOM 2242 C CA . LEU A 1 289 ? 22.446 -5.377 -14.654 1.00 81.00 289 LEU A CA 1
ATOM 2243 C C . LEU A 1 289 ? 20.986 -5.530 -15.136 1.00 81.00 289 LEU A C 1
ATOM 2245 O O . LEU A 1 289 ? 20.752 -6.345 -16.030 1.00 81.00 289 LEU A O 1
ATOM 2249 N N . PRO A 1 290 ? 20.012 -4.688 -14.719 1.00 82.75 290 PRO A N 1
ATOM 2250 C CA . PRO A 1 290 ? 18.671 -4.704 -15.305 1.00 82.75 290 PRO A CA 1
ATOM 2251 C C . PRO A 1 290 ? 18.586 -4.161 -16.742 1.00 82.75 290 PRO A C 1
ATOM 2253 O O . PRO A 1 290 ? 17.517 -4.253 -17.341 1.00 82.75 290 PRO A O 1
ATOM 2256 N N . LYS A 1 291 ? 19.642 -3.564 -17.312 1.00 81.00 291 LYS A N 1
ATOM 2257 C CA . LYS A 1 291 ? 19.708 -3.248 -18.753 1.00 81.00 291 LYS A CA 1
ATOM 2258 C C . LYS A 1 291 ? 20.240 -4.454 -19.525 1.00 81.00 291 LYS A C 1
ATOM 2260 O O . LYS A 1 291 ? 19.574 -4.902 -20.448 1.00 81.00 291 LYS A O 1
ATOM 2265 N N . LEU A 1 292 ? 21.356 -5.037 -19.075 1.00 79.38 292 LEU A N 1
ATOM 2266 C CA . LEU A 1 292 ? 21.959 -6.241 -19.661 1.00 79.38 292 LEU A CA 1
ATOM 2267 C C . LEU A 1 292 ? 20.958 -7.410 -19.711 1.00 79.38 292 LEU A C 1
ATOM 2269 O O . LEU A 1 292 ? 20.717 -7.969 -20.778 1.00 79.38 292 LEU A O 1
ATOM 2273 N N . ILE A 1 293 ? 20.275 -7.700 -18.597 1.00 80.56 293 ILE A N 1
ATOM 2274 C CA . ILE A 1 293 ? 19.247 -8.755 -18.535 1.00 80.56 293 ILE A CA 1
ATOM 2275 C C . ILE A 1 293 ? 18.055 -8.442 -19.462 1.00 80.56 293 ILE A C 1
ATOM 2277 O O . ILE A 1 293 ? 17.494 -9.349 -20.075 1.00 80.56 293 ILE A O 1
ATOM 2281 N N . ARG A 1 294 ? 17.669 -7.165 -19.619 1.00 71.25 294 ARG A N 1
ATOM 2282 C CA . ARG A 1 294 ? 16.596 -6.760 -20.552 1.00 71.25 294 ARG A CA 1
ATOM 2283 C C . ARG A 1 294 ? 17.015 -6.812 -22.023 1.00 71.25 294 ARG A C 1
ATOM 2285 O O . ARG A 1 294 ? 16.140 -6.954 -22.865 1.00 71.25 294 ARG A O 1
ATOM 2292 N N . ALA A 1 295 ? 18.312 -6.766 -22.322 1.00 75.06 295 ALA A N 1
ATOM 2293 C CA . ALA A 1 295 ? 18.864 -7.055 -23.646 1.00 75.06 295 ALA A CA 1
ATOM 2294 C C . ALA A 1 295 ? 18.980 -8.570 -23.935 1.00 75.06 295 ALA A C 1
ATOM 2296 O O . ALA A 1 295 ? 19.585 -8.965 -24.926 1.00 75.06 295 ALA A O 1
ATOM 2297 N N . GLY A 1 296 ? 18.431 -9.431 -23.067 1.00 70.25 296 GLY A N 1
ATOM 2298 C CA . GLY A 1 296 ? 18.487 -10.891 -23.203 1.00 70.25 296 GLY A CA 1
ATOM 2299 C C . GLY A 1 296 ? 19.833 -11.510 -22.813 1.00 70.25 296 GLY A C 1
ATOM 2300 O O . GLY A 1 296 ? 20.002 -12.723 -22.920 1.00 70.25 296 GLY A O 1
ATOM 2301 N N . LEU A 1 297 ? 20.786 -10.704 -22.340 1.00 79.38 297 LEU A N 1
ATOM 2302 C CA . LEU A 1 297 ? 22.120 -11.162 -21.977 1.00 79.38 297 LEU A CA 1
ATOM 2303 C C . LEU A 1 297 ? 22.054 -11.853 -20.611 1.00 79.38 297 LEU A C 1
ATOM 2305 O O . LEU A 1 297 ? 21.710 -11.239 -19.599 1.00 79.38 297 LEU A O 1
ATOM 2309 N N . ARG A 1 298 ? 22.403 -13.143 -20.572 1.00 77.69 298 ARG A N 1
ATOM 2310 C CA . ARG A 1 298 ? 22.647 -13.857 -19.313 1.00 77.69 298 ARG A CA 1
ATOM 2311 C C . ARG A 1 298 ? 23.926 -13.280 -18.714 1.00 77.69 298 ARG A C 1
ATOM 2313 O O . ARG A 1 298 ? 24.941 -13.226 -19.399 1.00 77.69 298 ARG A O 1
ATOM 2320 N N . VAL A 1 299 ? 23.886 -12.835 -17.463 1.00 82.81 299 VAL A N 1
ATOM 2321 C CA . VAL A 1 299 ? 25.042 -12.221 -16.796 1.00 82.81 299 VAL A CA 1
ATOM 2322 C C . VAL A 1 299 ? 25.448 -13.081 -15.609 1.00 82.81 299 VAL A C 1
ATOM 2324 O O . VAL A 1 299 ? 24.630 -13.352 -14.731 1.00 82.81 299 VAL A O 1
ATOM 2327 N N . ALA A 1 300 ? 26.709 -13.500 -15.592 1.00 82.38 300 ALA A N 1
ATOM 2328 C CA . ALA A 1 300 ? 27.341 -14.198 -14.486 1.00 82.38 300 ALA A CA 1
ATOM 2329 C C . ALA A 1 300 ? 28.273 -13.217 -13.762 1.00 82.38 300 ALA A C 1
ATOM 2331 O O . ALA A 1 300 ? 29.174 -12.637 -14.368 1.00 82.38 300 ALA A O 1
ATOM 2332 N N . ILE A 1 301 ? 28.033 -13.010 -12.468 1.00 83.88 301 ILE A N 1
ATOM 2333 C CA . ILE A 1 301 ? 28.857 -12.140 -11.625 1.00 83.88 301 ILE A CA 1
ATOM 2334 C C . ILE A 1 301 ? 29.898 -13.014 -10.934 1.00 83.88 301 ILE A C 1
ATOM 2336 O O . ILE A 1 301 ? 29.544 -13.932 -10.194 1.00 83.88 301 ILE A O 1
ATOM 2340 N N . VAL A 1 302 ? 31.171 -12.724 -11.184 1.00 81.38 302 VAL A N 1
ATOM 2341 C CA . VAL A 1 302 ? 32.314 -13.402 -10.576 1.00 81.38 302 VAL A CA 1
ATOM 2342 C C . VAL A 1 302 ? 32.900 -12.464 -9.526 1.00 81.38 302 VAL A C 1
ATOM 2344 O O . VAL A 1 302 ? 33.667 -11.554 -9.844 1.00 81.38 302 VAL A O 1
ATOM 2347 N N . ASP A 1 303 ? 32.487 -12.662 -8.275 1.00 77.00 303 ASP A N 1
ATOM 2348 C CA . ASP A 1 303 ? 33.066 -11.982 -7.114 1.00 77.00 303 ASP A CA 1
ATOM 2349 C C . ASP A 1 303 ? 34.153 -12.867 -6.478 1.00 77.00 303 ASP A C 1
ATOM 2351 O O . ASP A 1 303 ? 34.043 -14.099 -6.454 1.00 77.00 303 ASP A O 1
ATOM 2355 N N . SER A 1 304 ? 35.215 -12.244 -5.978 1.00 66.25 304 SER A N 1
ATOM 2356 C CA . SER A 1 304 ? 36.369 -12.937 -5.412 1.00 66.25 304 SER A CA 1
ATOM 2357 C C . SER A 1 304 ? 36.024 -13.494 -4.035 1.00 66.25 304 SER A C 1
ATOM 2359 O O . SER A 1 304 ? 35.992 -12.770 -3.041 1.00 66.25 304 SER A O 1
ATOM 2361 N N . LEU A 1 305 ? 35.809 -14.811 -3.961 1.00 52.19 305 LEU A N 1
ATOM 2362 C CA . LEU A 1 305 ? 35.686 -15.543 -2.698 1.00 52.19 305 LEU A CA 1
ATOM 2363 C C . LEU A 1 305 ? 37.042 -15.631 -1.981 1.00 52.19 305 LEU A C 1
ATOM 2365 O O . LEU A 1 305 ? 37.656 -16.699 -1.890 1.00 52.19 305 LEU A O 1
ATOM 2369 N N . GLU A 1 306 ? 37.494 -14.504 -1.435 1.00 43.28 306 GLU A N 1
ATOM 2370 C CA . GLU A 1 306 ? 38.580 -14.471 -0.466 1.00 43.28 306 GLU A CA 1
ATOM 2371 C C . GLU A 1 306 ? 38.184 -15.305 0.753 1.00 43.28 306 GLU A C 1
ATOM 2373 O O . GLU A 1 306 ? 37.375 -14.913 1.602 1.00 43.28 306 GLU A O 1
ATOM 2378 N N . LYS A 1 307 ? 38.772 -16.500 0.847 1.00 32.00 307 LYS A N 1
ATOM 2379 C CA . LYS A 1 307 ? 38.750 -17.267 2.084 1.00 32.00 307 LYS A CA 1
ATOM 2380 C C . LYS A 1 307 ? 39.434 -16.437 3.160 1.00 32.00 307 LYS A C 1
ATOM 2382 O O . LYS A 1 307 ? 40.659 -16.348 3.171 1.00 32.00 307 LYS A O 1
ATOM 2387 N N . LYS A 1 308 ? 38.651 -15.943 4.119 1.00 31.38 308 LYS A N 1
ATOM 2388 C CA . LYS A 1 308 ? 39.165 -15.597 5.444 1.00 31.38 308 LYS A CA 1
ATOM 2389 C C . LYS A 1 308 ? 39.937 -16.802 5.980 1.00 31.38 308 LYS A C 1
ATOM 2391 O O . LYS A 1 308 ? 39.324 -17.794 6.375 1.00 31.38 308 LYS A O 1
ATOM 2396 N N . GLN A 1 309 ? 41.264 -16.737 5.969 1.00 29.97 309 GLN A N 1
ATOM 2397 C CA . GLN A 1 309 ? 42.053 -17.635 6.796 1.00 29.97 309 GLN A CA 1
ATOM 2398 C C . GLN A 1 309 ? 41.848 -17.203 8.245 1.00 29.97 309 GLN A C 1
ATOM 2400 O O . GLN A 1 309 ? 41.944 -16.023 8.578 1.00 29.97 309 GLN A O 1
ATOM 2405 N N . SER A 1 310 ? 41.506 -18.167 9.090 1.00 35.22 310 SER A N 1
ATOM 2406 C CA . SER A 1 310 ? 41.469 -17.998 10.534 1.00 35.22 310 SER A CA 1
ATOM 2407 C C . SER A 1 310 ? 42.883 -17.711 11.032 1.00 35.22 310 SER A C 1
ATOM 2409 O O . SER A 1 310 ? 43.716 -18.614 11.072 1.00 35.22 310 SER A O 1
ATOM 2411 N N . VAL A 1 311 ? 43.149 -16.460 11.404 1.00 27.12 311 VAL A N 1
ATOM 2412 C CA . VAL A 1 311 ? 44.299 -16.123 12.245 1.00 27.12 311 VAL A CA 1
ATOM 2413 C C . VAL A 1 311 ? 43.829 -16.253 13.687 1.00 27.12 311 VAL A C 1
ATOM 2415 O O . VAL A 1 311 ? 43.111 -15.397 14.206 1.00 27.12 311 VAL A O 1
ATOM 2418 N N . GLU A 1 312 ? 44.167 -17.383 14.300 1.00 26.41 312 GLU A N 1
ATOM 2419 C CA . GLU A 1 312 ? 44.012 -17.580 15.739 1.00 26.41 312 GLU A CA 1
ATOM 2420 C C . GLU A 1 312 ? 45.032 -16.725 16.510 1.00 26.41 312 GLU A C 1
ATOM 2422 O O . GLU A 1 312 ? 45.953 -16.141 15.938 1.00 26.41 312 GLU A O 1
ATOM 2427 N N . LYS A 1 313 ? 44.840 -16.595 17.824 1.00 27.52 313 LYS A N 1
ATOM 2428 C CA . LYS A 1 313 ? 45.637 -15.690 18.661 1.00 27.52 313 LYS A CA 1
ATOM 2429 C C . LYS A 1 313 ? 47.092 -16.160 18.786 1.00 27.52 313 LYS A C 1
ATOM 2431 O O . LYS A 1 313 ? 47.335 -17.270 19.248 1.00 27.52 313 LYS A O 1
ATOM 2436 N N . SER A 1 314 ? 48.034 -15.244 18.588 1.00 23.97 314 SER A N 1
ATOM 2437 C CA . SER A 1 314 ? 49.370 -15.295 19.198 1.00 23.97 314 SER A CA 1
ATOM 2438 C C . SER A 1 314 ? 49.733 -13.908 19.733 1.00 23.97 314 SER A C 1
ATOM 2440 O O . SER A 1 314 ? 49.552 -12.920 19.024 1.00 23.97 314 SER A O 1
ATOM 2442 N N . VAL A 1 315 ? 50.208 -13.827 20.979 1.00 29.41 315 VAL A N 1
ATOM 2443 C CA . VAL A 1 315 ? 50.495 -12.568 21.689 1.00 29.41 315 VAL A CA 1
ATOM 2444 C C . VAL A 1 315 ? 51.978 -12.491 22.045 1.00 29.41 315 VAL A C 1
ATOM 2446 O O . VAL A 1 315 ? 52.452 -13.329 22.807 1.00 29.41 315 VAL A O 1
ATOM 2449 N N . SER A 1 316 ? 52.667 -11.467 21.539 1.00 24.61 316 SER A N 1
ATOM 2450 C CA . SER A 1 316 ? 54.000 -11.001 21.963 1.00 24.61 316 SER A CA 1
ATOM 2451 C C . SER A 1 316 ? 54.370 -9.721 21.181 1.00 24.61 316 SER A C 1
ATOM 2453 O O . SER A 1 316 ? 53.922 -9.556 20.050 1.00 24.61 316 SER A O 1
ATOM 2455 N N . GLU A 1 317 ? 55.151 -8.763 21.691 1.00 22.77 317 GLU A N 1
ATOM 2456 C CA . GLU A 1 317 ? 55.298 -8.327 23.090 1.00 22.77 317 GLU A CA 1
ATOM 2457 C C . GLU A 1 317 ? 55.701 -6.824 23.140 1.00 22.77 317 GLU A C 1
ATOM 2459 O O . GLU A 1 317 ? 55.533 -6.106 22.157 1.00 22.77 317 GLU A O 1
ATOM 2464 N N . LYS A 1 318 ? 56.152 -6.316 24.296 1.00 21.27 318 LYS A N 1
ATOM 2465 C CA . LYS A 1 318 ? 56.452 -4.891 24.567 1.00 21.27 318 LYS A CA 1
ATOM 2466 C C . LYS A 1 318 ? 57.715 -4.384 23.841 1.00 21.27 318 LYS A C 1
ATOM 2468 O O . LYS A 1 318 ? 58.674 -5.140 23.740 1.00 21.27 318 LYS A O 1
ATOM 2473 N N . ALA A 1 319 ? 57.774 -3.077 23.539 1.00 21.77 319 ALA A N 1
ATOM 2474 C CA . ALA A 1 319 ? 58.579 -2.072 24.283 1.00 21.77 319 ALA A CA 1
ATOM 2475 C C . ALA A 1 319 ? 59.018 -0.858 23.419 1.00 21.77 319 ALA A C 1
ATOM 2477 O O . ALA A 1 319 ? 59.530 -1.076 22.333 1.00 21.77 319 ALA A O 1
ATOM 2478 N N . GLU A 1 320 ? 58.889 0.366 23.979 1.00 22.62 320 GLU A N 1
ATOM 2479 C CA . GLU A 1 320 ? 59.822 1.534 23.872 1.00 22.62 320 GLU A CA 1
ATOM 2480 C C . GLU A 1 320 ? 60.181 2.108 22.463 1.00 22.62 320 GLU A C 1
ATOM 2482 O O . GLU A 1 320 ? 59.995 1.450 21.453 1.00 22.62 320 GLU A O 1
ATOM 2487 N N . THR A 1 321 ? 60.663 3.343 22.217 1.00 20.09 321 THR A N 1
ATOM 2488 C CA . THR A 1 321 ? 60.857 4.667 22.893 1.00 20.09 321 THR A CA 1
ATOM 2489 C C . THR A 1 321 ? 60.948 5.740 21.757 1.00 20.09 321 THR A C 1
ATOM 2491 O O . THR A 1 321 ? 61.047 5.347 20.599 1.00 20.09 321 THR A O 1
ATOM 2494 N N . SER A 1 322 ? 60.945 7.082 21.892 1.00 21.56 322 SER A N 1
ATOM 2495 C CA . SER A 1 322 ? 60.702 8.114 22.937 1.00 21.56 322 SER A CA 1
ATOM 2496 C C . SER A 1 322 ? 60.468 9.494 22.234 1.00 21.56 322 SER A C 1
ATOM 2498 O O . SER A 1 322 ? 60.478 9.537 21.008 1.00 21.56 322 SER A O 1
ATOM 2500 N N . ALA A 1 323 ? 60.317 10.605 22.992 1.00 24.72 323 ALA A N 1
ATOM 2501 C CA . ALA A 1 323 ? 60.319 12.031 22.549 1.00 24.72 323 ALA A CA 1
ATOM 2502 C C . ALA A 1 323 ? 59.148 12.496 21.623 1.00 24.72 323 ALA A C 1
ATOM 2504 O O . ALA A 1 323 ? 58.712 11.770 20.742 1.00 24.72 323 ALA A O 1
ATOM 2505 N N . GLN A 1 324 ? 58.430 13.616 21.843 1.00 23.64 324 GLN A N 1
ATOM 2506 C CA . GLN A 1 324 ? 58.786 15.055 21.982 1.00 23.64 324 GLN A CA 1
ATOM 2507 C C . GLN A 1 324 ? 59.169 15.723 20.632 1.00 23.64 324 GLN A C 1
ATOM 2509 O O . GLN A 1 324 ? 59.893 15.124 19.853 1.00 23.64 324 GLN A O 1
ATOM 2514 N N . GLU A 1 325 ? 58.716 16.941 20.271 1.00 24.00 325 GLU A N 1
ATOM 2515 C CA . GLU A 1 325 ? 58.036 18.001 21.052 1.00 24.00 325 GLU A CA 1
ATOM 2516 C C . GLU A 1 325 ? 57.149 18.974 20.205 1.00 24.00 325 GLU A C 1
ATOM 2518 O O . GLU A 1 325 ? 57.193 18.912 18.985 1.00 24.00 325 GLU A O 1
ATOM 2523 N N . LYS A 1 326 ? 56.359 19.841 20.888 1.00 23.08 326 LYS A N 1
ATOM 2524 C CA . LYS A 1 326 ? 55.788 21.196 20.551 1.00 23.08 326 LYS A CA 1
ATOM 2525 C C . LYS A 1 326 ? 55.410 21.557 19.081 1.00 23.08 326 LYS A C 1
ATOM 2527 O O . LYS A 1 326 ? 56.156 21.328 18.146 1.00 23.08 326 LYS A O 1
ATOM 2532 N N . LYS A 1 327 ? 54.196 22.082 18.810 1.00 22.48 327 LYS A N 1
ATOM 2533 C CA . LYS A 1 327 ? 53.797 23.530 18.788 1.00 22.48 327 LYS A CA 1
ATOM 2534 C C . LYS A 1 327 ? 54.730 24.423 17.934 1.00 22.48 327 LYS A C 1
ATOM 2536 O O . LYS A 1 327 ? 55.936 24.309 18.054 1.00 22.48 327 LYS A O 1
ATOM 2541 N N . GLU A 1 328 ? 54.249 25.345 17.089 1.00 22.39 328 GLU A N 1
ATOM 2542 C CA . GLU A 1 328 ? 53.176 26.330 17.357 1.00 22.39 328 GLU A CA 1
ATOM 2543 C C . GLU A 1 328 ? 52.354 26.765 16.102 1.00 22.39 328 GLU A C 1
ATOM 2545 O O . GLU A 1 328 ? 52.241 26.006 15.142 1.00 22.39 328 GLU A O 1
ATOM 2550 N N . GLU A 1 329 ? 51.685 27.929 16.133 1.00 22.91 329 GLU A N 1
ATOM 2551 C CA . GLU A 1 329 ? 50.631 28.345 15.182 1.00 22.91 329 GLU A CA 1
ATOM 2552 C C . GLU A 1 329 ? 51.117 29.058 13.896 1.00 22.91 329 GLU A C 1
ATOM 2554 O O . GLU A 1 329 ? 52.164 29.697 13.868 1.00 22.91 329 GLU A O 1
ATOM 2559 N N . GLY A 1 330 ? 50.287 29.050 12.837 1.00 24.34 330 GLY A N 1
ATOM 2560 C CA . GLY A 1 330 ? 50.521 29.861 11.632 1.00 24.34 330 GLY A CA 1
ATOM 2561 C C . GLY A 1 330 ? 49.375 29.848 10.607 1.00 24.34 330 GLY A C 1
ATOM 2562 O O . GLY A 1 330 ? 49.243 28.917 9.815 1.00 24.34 330 GLY A O 1
ATOM 2563 N N . LYS A 1 331 ? 48.551 30.907 10.566 1.00 25.19 331 LYS A N 1
ATOM 2564 C CA . LYS A 1 331 ? 47.519 31.093 9.523 1.00 25.19 331 LYS A CA 1
ATOM 2565 C C . LYS A 1 331 ? 48.153 31.393 8.160 1.00 25.19 331 LYS A C 1
ATOM 2567 O O . LYS A 1 331 ? 48.826 32.407 8.009 1.00 25.19 331 LYS A O 1
ATOM 2572 N N . SER A 1 332 ? 47.785 30.640 7.123 1.00 22.78 332 SER A N 1
ATOM 2573 C CA . SER A 1 332 ? 47.820 31.145 5.742 1.00 22.78 332 SER A CA 1
ATOM 2574 C C . SER A 1 332 ? 46.706 30.526 4.889 1.00 22.78 332 SER A C 1
ATOM 2576 O O . SER A 1 332 ? 46.358 29.359 5.046 1.00 22.78 332 SER A O 1
ATOM 2578 N N . VAL A 1 333 ? 46.102 31.328 4.006 1.00 31.11 333 VAL A N 1
ATOM 2579 C CA . VAL A 1 333 ? 45.009 30.901 3.116 1.00 31.11 333 VAL A CA 1
ATOM 2580 C C . VAL A 1 333 ? 45.528 30.818 1.686 1.00 31.11 333 VAL A C 1
ATOM 2582 O O . VAL A 1 333 ? 45.830 31.845 1.081 1.00 31.11 333 VAL A O 1
ATOM 2585 N N . LYS A 1 334 ? 45.556 29.612 1.105 1.00 23.92 334 LYS A N 1
ATOM 2586 C CA . LYS A 1 334 ? 45.643 29.408 -0.350 1.00 23.92 334 LYS A CA 1
ATOM 2587 C C . LYS A 1 334 ? 44.697 28.290 -0.795 1.00 23.92 334 LYS A C 1
ATOM 2589 O O . LYS A 1 334 ? 44.551 27.278 -0.118 1.00 23.92 334 LYS A O 1
ATOM 2594 N N . LYS A 1 335 ? 44.039 28.501 -1.939 1.00 30.83 335 LYS A N 1
ATOM 2595 C CA . LYS A 1 335 ? 43.193 27.511 -2.623 1.00 30.83 335 LYS A CA 1
ATOM 2596 C C . LYS A 1 335 ? 44.063 26.661 -3.554 1.00 30.83 335 LYS A C 1
ATOM 2598 O O . LYS A 1 335 ? 44.688 27.252 -4.430 1.00 30.83 335 LYS A O 1
ATOM 2603 N N . THR A 1 336 ? 43.971 25.331 -3.494 1.00 21.73 336 THR A N 1
ATOM 2604 C CA . THR A 1 336 ? 44.282 24.470 -4.654 1.00 21.73 336 THR A CA 1
ATOM 2605 C C . THR A 1 336 ? 43.688 23.062 -4.539 1.00 21.73 336 THR A C 1
ATOM 2607 O O . THR A 1 336 ? 43.522 22.540 -3.445 1.00 21.73 336 THR A O 1
ATOM 2610 N N . ALA A 1 337 ? 43.406 22.472 -5.707 1.00 26.64 337 ALA A N 1
ATOM 2611 C CA . ALA A 1 337 ? 43.318 21.037 -6.014 1.00 26.64 337 ALA A CA 1
ATOM 2612 C C . ALA A 1 337 ? 42.571 20.090 -5.041 1.00 26.64 337 ALA A C 1
ATOM 2614 O O . ALA A 1 337 ? 43.127 19.565 -4.079 1.00 26.64 337 ALA A O 1
ATOM 2615 N N . THR A 1 338 ? 41.343 19.715 -5.413 1.00 25.45 338 THR A N 1
ATOM 2616 C CA . THR A 1 338 ? 40.637 18.540 -4.878 1.00 25.45 338 THR A CA 1
ATOM 2617 C C . THR A 1 338 ? 41.307 17.237 -5.334 1.00 25.45 338 THR A C 1
ATOM 2619 O O . THR A 1 338 ? 40.976 16.684 -6.384 1.00 25.45 338 THR A O 1
ATOM 2622 N N . VAL A 1 339 ? 42.225 16.705 -4.526 1.00 26.58 339 VAL A N 1
ATOM 2623 C CA . VAL A 1 339 ? 42.681 15.314 -4.666 1.00 26.58 339 VAL A CA 1
ATOM 2624 C C . VAL A 1 339 ? 41.550 14.388 -4.217 1.00 26.58 339 VAL A C 1
ATOM 2626 O O . VAL A 1 339 ? 41.090 14.465 -3.077 1.00 26.58 339 VAL A O 1
ATOM 2629 N N . LYS A 1 340 ? 41.092 13.497 -5.104 1.00 30.02 340 LYS A N 1
ATOM 2630 C CA . LYS A 1 340 ? 40.192 12.402 -4.720 1.00 30.02 340 LYS A CA 1
ATOM 2631 C C . LYS A 1 340 ? 40.984 11.386 -3.900 1.00 30.02 340 LYS A C 1
ATOM 2633 O O . LYS A 1 340 ? 41.705 10.577 -4.471 1.00 30.02 340 LYS A O 1
ATOM 2638 N N . GLN A 1 341 ? 40.837 11.419 -2.579 1.00 30.66 341 GLN A N 1
ATOM 2639 C CA . GLN A 1 341 ? 41.211 10.275 -1.752 1.00 30.66 341 GLN A CA 1
ATOM 2640 C C . GLN A 1 341 ? 40.273 9.113 -2.087 1.00 30.66 341 GLN A C 1
ATOM 2642 O O . GLN A 1 341 ? 39.054 9.241 -1.958 1.00 30.66 341 GLN A O 1
ATOM 2647 N N . GLU A 1 342 ? 40.836 7.996 -2.537 1.00 31.66 342 GLU A N 1
ATOM 2648 C CA . GLU A 1 342 ? 40.098 6.742 -2.651 1.00 31.66 342 GLU A CA 1
ATOM 2649 C C . GLU A 1 342 ? 39.704 6.283 -1.245 1.00 31.66 342 GLU A C 1
ATOM 2651 O O . GLU A 1 342 ? 40.526 6.244 -0.325 1.00 31.66 342 GLU A O 1
ATOM 2656 N N . HIS A 1 343 ? 38.419 5.991 -1.048 1.00 37.22 343 HIS A N 1
ATOM 2657 C CA . HIS A 1 343 ? 37.908 5.661 0.275 1.00 37.22 343 HIS A CA 1
ATOM 2658 C C . HIS A 1 343 ? 38.224 4.199 0.578 1.00 37.22 343 HIS A C 1
ATOM 2660 O O . HIS A 1 343 ? 37.516 3.304 0.121 1.00 37.22 343 HIS A O 1
ATOM 2666 N N . GLN A 1 344 ? 39.259 3.949 1.384 1.00 35.12 344 GLN A N 1
ATOM 2667 C CA . GLN A 1 344 ? 39.427 2.625 1.980 1.00 35.12 344 GLN A CA 1
ATOM 2668 C C . GLN A 1 344 ? 38.134 2.233 2.724 1.00 35.12 344 GLN A C 1
ATOM 2670 O O . GLN A 1 344 ? 37.519 3.091 3.377 1.00 35.12 344 GLN A O 1
ATOM 2675 N N . PRO A 1 345 ? 37.687 0.966 2.623 1.00 46.09 345 PRO A N 1
ATOM 2676 C CA . PRO A 1 345 ? 36.443 0.521 3.231 1.00 46.09 345 PRO A CA 1
ATOM 2677 C C . PRO A 1 345 ? 36.564 0.586 4.754 1.00 46.09 345 PRO A C 1
ATOM 2679 O O . PRO A 1 345 ? 37.171 -0.276 5.385 1.00 46.09 345 PRO A O 1
ATOM 2682 N N . ARG A 1 346 ? 35.981 1.634 5.345 1.00 59.31 346 ARG A N 1
ATOM 2683 C CA . ARG A 1 346 ? 35.925 1.810 6.800 1.00 59.31 346 ARG A CA 1
ATOM 2684 C C . ARG A 1 346 ? 35.230 0.606 7.427 1.00 59.31 346 ARG A C 1
ATOM 2686 O O . ARG A 1 346 ? 34.207 0.146 6.914 1.00 59.31 346 ARG A O 1
ATOM 2693 N N . GLU A 1 347 ? 35.762 0.134 8.548 1.00 62.22 347 GLU A N 1
ATOM 2694 C CA . GLU A 1 347 ? 35.110 -0.919 9.319 1.00 62.22 347 GLU A CA 1
ATOM 2695 C C . GLU A 1 347 ? 33.691 -0.484 9.731 1.00 62.22 347 GLU A C 1
ATOM 2697 O O . GLU A 1 347 ? 33.456 0.703 9.994 1.00 62.22 347 GLU A O 1
ATOM 2702 N N . PRO A 1 348 ? 32.713 -1.409 9.740 1.00 69.06 348 PRO A N 1
ATOM 2703 C CA . PRO A 1 348 ? 31.337 -1.065 10.060 1.00 69.06 348 PRO A CA 1
ATOM 2704 C C . PRO A 1 348 ? 31.242 -0.590 11.511 1.00 69.06 348 PRO A C 1
ATOM 2706 O O . PRO A 1 348 ? 31.701 -1.266 12.426 1.00 69.06 348 PRO A O 1
ATOM 2709 N N . GLN A 1 349 ? 30.585 0.550 11.721 1.00 77.56 349 GLN A N 1
ATOM 2710 C CA . GLN A 1 349 ? 30.396 1.158 13.042 1.00 77.56 349 GLN A CA 1
ATOM 2711 C C . GLN A 1 349 ? 29.564 0.275 13.988 1.00 77.56 349 GLN A C 1
ATOM 2713 O O . GLN A 1 349 ? 29.578 0.487 15.195 1.00 77.56 349 GLN A O 1
ATOM 2718 N N . MET A 1 350 ? 28.802 -0.670 13.429 1.00 82.25 350 MET A N 1
ATOM 2719 C CA . MET A 1 350 ? 27.972 -1.645 14.135 1.00 82.25 350 MET A CA 1
ATOM 2720 C C . MET A 1 350 ? 27.583 -2.779 13.173 1.00 82.25 350 MET A C 1
ATOM 2722 O O . MET A 1 350 ? 27.494 -2.566 11.958 1.00 82.25 350 MET A O 1
ATOM 2726 N N . VAL A 1 351 ? 27.259 -3.955 13.708 1.00 81.19 351 VAL A N 1
ATOM 2727 C CA . VAL A 1 351 ? 26.523 -5.011 12.993 1.00 81.19 351 VAL A CA 1
ATOM 2728 C C . VAL A 1 351 ? 25.233 -5.292 13.763 1.00 81.19 351 VAL A C 1
ATOM 2730 O O . VAL A 1 351 ? 25.267 -5.422 14.983 1.00 81.19 351 VAL A O 1
ATOM 2733 N N . THR A 1 352 ? 24.092 -5.337 13.074 1.00 83.81 352 THR A N 1
ATOM 2734 C CA . THR A 1 352 ? 22.783 -5.584 13.702 1.00 83.81 352 THR A CA 1
ATOM 2735 C C . THR A 1 352 ? 22.590 -7.069 14.022 1.00 83.81 352 THR A C 1
ATOM 2737 O O . THR A 1 352 ? 23.277 -7.927 13.465 1.00 83.81 352 THR A O 1
ATOM 2740 N N . VAL A 1 353 ? 21.589 -7.405 14.847 1.00 82.94 353 VAL A N 1
ATOM 2741 C CA . VAL A 1 353 ? 21.207 -8.809 15.124 1.00 82.94 353 VAL A CA 1
ATOM 2742 C C . VAL A 1 353 ? 20.831 -9.592 13.856 1.00 82.94 353 VAL A C 1
ATOM 2744 O O . VAL A 1 353 ? 20.922 -10.813 13.830 1.00 82.94 353 VAL A O 1
ATOM 2747 N N . ASN A 1 354 ? 20.452 -8.888 12.783 1.00 81.50 354 ASN A N 1
ATOM 2748 C CA . ASN A 1 354 ? 20.126 -9.463 11.479 1.00 81.50 354 ASN A CA 1
ATOM 2749 C C . ASN A 1 354 ? 21.358 -9.665 10.571 1.00 81.50 354 ASN A C 1
ATOM 2751 O O . ASN A 1 354 ? 21.198 -10.018 9.403 1.00 81.50 354 ASN A O 1
ATOM 2755 N N . GLY A 1 355 ? 22.570 -9.374 11.058 1.00 78.25 355 GLY A N 1
ATOM 2756 C CA . GLY A 1 355 ? 23.815 -9.407 10.284 1.00 78.25 355 GLY A CA 1
ATOM 2757 C C . GLY A 1 355 ? 24.031 -8.210 9.347 1.00 78.25 355 GLY A C 1
ATOM 2758 O O . GLY A 1 355 ? 25.049 -8.162 8.653 1.00 78.25 355 GLY A O 1
ATOM 2759 N N . ASP A 1 356 ? 23.115 -7.234 9.320 1.00 84.00 356 ASP A N 1
ATOM 2760 C CA . ASP A 1 356 ? 23.264 -6.034 8.491 1.00 84.00 356 ASP A CA 1
ATOM 2761 C C . ASP A 1 356 ? 24.351 -5.112 9.072 1.00 84.00 356 ASP A C 1
ATOM 2763 O O . ASP A 1 356 ? 24.428 -4.895 10.280 1.00 84.00 356 ASP A O 1
ATOM 2767 N N . LYS A 1 357 ? 25.193 -4.533 8.216 1.00 84.69 357 LYS A N 1
ATOM 2768 C CA . LYS A 1 357 ? 26.317 -3.677 8.624 1.00 84.69 357 LYS A CA 1
ATOM 2769 C C . LYS A 1 357 ? 25.933 -2.203 8.590 1.00 84.69 357 LYS A C 1
ATOM 2771 O O . LYS A 1 357 ? 25.585 -1.699 7.522 1.00 84.69 357 LYS A O 1
ATOM 2776 N N . VAL A 1 358 ? 26.082 -1.485 9.703 1.00 86.00 358 VAL A N 1
ATOM 2777 C CA . VAL A 1 358 ? 26.004 -0.015 9.718 1.00 86.00 358 VAL A CA 1
ATOM 2778 C C . VAL A 1 358 ? 27.348 0.530 9.233 1.00 86.00 358 VAL A C 1
ATOM 2780 O O . VAL A 1 358 ? 28.305 0.623 9.997 1.00 86.00 358 VAL A O 1
ATOM 2783 N N . SER A 1 359 ? 27.455 0.840 7.940 1.00 81.88 359 SER A N 1
ATOM 2784 C CA . SER A 1 359 ? 28.716 1.296 7.332 1.00 81.88 359 SER A CA 1
ATOM 2785 C C . SER A 1 359 ? 29.060 2.738 7.701 1.00 81.88 359 SER A C 1
ATOM 2787 O O . SER A 1 359 ? 30.230 3.105 7.765 1.00 81.88 359 SER A O 1
ATOM 2789 N N . HIS A 1 360 ? 28.042 3.568 7.932 1.00 82.94 360 HIS A N 1
ATOM 2790 C CA . HIS A 1 360 ? 28.209 4.976 8.262 1.00 82.94 360 HIS A CA 1
ATOM 2791 C C . HIS A 1 360 ? 26.926 5.550 8.864 1.00 82.94 360 HIS A C 1
ATOM 2793 O O . HIS A 1 360 ? 25.856 5.390 8.281 1.00 82.94 360 HIS A O 1
ATOM 2799 N N . ALA A 1 361 ? 27.030 6.276 9.971 1.00 85.44 361 ALA A N 1
ATOM 2800 C CA . ALA A 1 361 ? 25.970 7.121 10.497 1.00 85.44 361 ALA A CA 1
ATOM 2801 C C . ALA A 1 361 ? 26.515 8.489 10.931 1.00 85.44 361 ALA A C 1
ATOM 2803 O O . ALA A 1 361 ? 27.647 8.595 11.409 1.00 85.44 361 ALA A O 1
ATOM 2804 N N . HIS A 1 362 ? 25.705 9.533 10.752 1.00 87.88 362 HIS A N 1
ATOM 2805 C CA . HIS A 1 362 ? 26.006 10.901 11.175 1.00 87.88 362 HIS A CA 1
ATOM 2806 C C . HIS A 1 362 ? 24.718 11.711 11.381 1.00 87.88 362 HIS A C 1
ATOM 2808 O O . HIS A 1 362 ? 23.642 11.325 10.921 1.00 87.88 362 HIS A O 1
ATOM 2814 N N . ALA A 1 363 ? 24.842 12.864 12.036 1.00 89.44 363 ALA A N 1
ATOM 2815 C CA . ALA A 1 363 ? 23.820 13.904 12.021 1.00 89.44 363 ALA A CA 1
ATOM 2816 C C . ALA A 1 363 ? 24.257 15.089 11.150 1.00 89.44 363 ALA A C 1
ATOM 2818 O O . ALA A 1 363 ? 25.436 15.455 11.141 1.00 89.44 363 ALA A O 1
ATOM 2819 N N . PHE A 1 364 ? 23.309 15.687 10.430 1.00 88.69 364 PHE A N 1
ATOM 2820 C CA . PHE A 1 364 ? 23.516 16.864 9.588 1.00 88.69 364 PHE A CA 1
ATOM 2821 C C . PHE A 1 364 ? 22.413 17.909 9.797 1.00 88.69 364 PHE A C 1
ATOM 2823 O O . PHE A 1 364 ? 21.283 17.593 10.162 1.00 88.69 364 PHE A O 1
ATOM 2830 N N . GLN A 1 365 ? 22.749 19.169 9.540 1.00 90.06 365 GLN A N 1
ATOM 2831 C CA . GLN A 1 365 ? 21.839 20.309 9.630 1.00 90.06 365 GLN A CA 1
ATOM 2832 C C . GLN A 1 365 ? 21.085 20.511 8.304 1.00 90.06 365 GLN A C 1
ATOM 2834 O O . GLN A 1 365 ? 21.649 20.328 7.221 1.00 90.06 365 GLN A O 1
ATOM 2839 N N . SER A 1 366 ? 19.811 20.899 8.363 1.00 86.62 366 SER A N 1
ATOM 2840 C CA . SER A 1 366 ? 19.017 21.201 7.171 1.00 86.62 366 SER A CA 1
ATOM 2841 C C . SER A 1 366 ? 19.548 22.425 6.428 1.00 86.62 366 SER A C 1
ATOM 2843 O O . SER A 1 366 ? 19.855 23.454 7.026 1.00 86.62 366 SER A O 1
ATOM 2845 N N . LYS A 1 367 ? 19.568 22.341 5.093 1.00 85.44 367 LYS A N 1
ATOM 2846 C CA . LYS A 1 367 ? 19.906 23.470 4.209 1.00 85.44 367 LYS A CA 1
ATOM 2847 C C . LYS A 1 367 ? 18.788 24.515 4.092 1.00 85.44 367 LYS A C 1
ATOM 2849 O O . LYS A 1 367 ? 19.022 25.563 3.507 1.00 85.44 367 LYS A O 1
ATOM 2854 N N . VAL A 1 368 ? 17.586 24.209 4.591 1.00 84.62 368 VAL A N 1
ATOM 2855 C CA . VAL A 1 368 ? 16.408 25.096 4.527 1.00 84.62 368 VAL A CA 1
ATOM 2856 C C . VAL A 1 368 ? 16.156 25.764 5.880 1.00 84.62 368 VAL A C 1
ATOM 2858 O O . VAL A 1 368 ? 16.000 26.976 5.944 1.00 84.62 368 VAL A O 1
ATOM 2861 N N . ASN A 1 369 ? 16.190 24.982 6.963 1.00 84.06 369 ASN A N 1
ATOM 2862 C CA . ASN A 1 369 ? 15.922 25.438 8.327 1.00 84.06 369 ASN A CA 1
ATOM 2863 C C . ASN A 1 369 ? 17.132 25.131 9.226 1.00 84.06 369 ASN A C 1
ATOM 2865 O O . ASN A 1 369 ? 17.233 24.004 9.705 1.00 84.06 369 ASN A O 1
ATOM 2869 N N . PRO A 1 370 ? 18.032 26.081 9.532 1.00 83.38 370 PRO A N 1
ATOM 2870 C CA . PRO A 1 370 ? 19.210 25.802 10.365 1.00 83.38 370 PRO A CA 1
ATOM 2871 C C . PRO A 1 370 ? 18.911 25.241 11.772 1.00 83.38 370 PRO A C 1
ATOM 2873 O O . PRO A 1 370 ? 19.780 24.617 12.377 1.00 83.38 370 PRO A O 1
ATOM 2876 N N . ALA A 1 371 ? 17.692 25.413 12.293 1.00 83.44 371 ALA A N 1
ATOM 2877 C CA . ALA A 1 371 ? 17.248 24.781 13.540 1.00 83.44 371 ALA A CA 1
ATOM 2878 C C . ALA A 1 371 ? 16.959 23.267 13.406 1.00 83.44 371 ALA A C 1
ATOM 2880 O O . ALA A 1 371 ? 17.023 22.540 14.395 1.00 83.44 371 ALA A O 1
ATOM 2881 N N . ASP A 1 372 ? 16.654 22.773 12.202 1.00 88.62 372 ASP A N 1
ATOM 2882 C CA . ASP A 1 372 ? 16.313 21.371 11.959 1.00 88.62 372 ASP A CA 1
ATOM 2883 C C . ASP A 1 372 ? 17.572 20.530 11.713 1.00 88.62 372 ASP A C 1
ATOM 2885 O O . ASP A 1 372 ? 18.219 20.641 10.669 1.00 88.62 372 ASP A O 1
ATOM 2889 N N . TRP A 1 373 ? 17.886 19.635 12.649 1.00 89.75 373 TRP A N 1
ATOM 2890 C CA . TRP A 1 373 ? 18.903 18.595 12.475 1.00 89.75 373 TRP A CA 1
ATOM 2891 C C . TRP A 1 373 ? 18.267 17.252 12.124 1.00 89.75 373 TRP A C 1
ATOM 2893 O O . TRP A 1 373 ? 17.156 16.936 12.557 1.00 89.75 373 TRP A O 1
ATOM 2903 N N . PHE A 1 374 ? 18.999 16.449 11.360 1.00 91.00 374 PHE A N 1
ATOM 2904 C CA . PHE A 1 374 ? 18.585 15.133 10.899 1.00 91.00 374 PHE A CA 1
ATOM 2905 C C . PHE A 1 374 ? 19.676 14.095 11.152 1.00 91.00 374 PHE A C 1
ATOM 2907 O O . PHE A 1 374 ? 20.828 14.294 10.769 1.00 91.00 374 PHE A O 1
ATOM 2914 N N . TYR A 1 375 ? 19.299 12.963 11.740 1.00 90.88 375 TYR A N 1
ATOM 2915 C CA . TYR A 1 375 ? 20.134 11.771 11.833 1.00 90.88 375 TYR A CA 1
ATOM 2916 C C . TYR A 1 375 ? 19.928 10.901 10.592 1.00 90.88 375 TYR A C 1
ATOM 2918 O O . TYR A 1 375 ? 18.801 10.736 10.115 1.00 90.88 375 TYR A O 1
ATOM 2926 N N . VAL A 1 376 ? 21.013 10.334 10.064 1.00 90.94 376 VAL A N 1
ATOM 2927 C CA . VAL A 1 376 ? 20.964 9.386 8.951 1.00 90.94 376 VAL A CA 1
ATOM 2928 C C . VAL A 1 376 ? 22.026 8.304 9.101 1.00 90.94 376 VAL A C 1
ATOM 2930 O O . VAL A 1 376 ? 23.149 8.559 9.536 1.00 90.94 376 VAL A O 1
ATOM 2933 N N . ALA A 1 377 ? 21.666 7.088 8.699 1.00 89.25 377 ALA A N 1
ATOM 2934 C CA . ALA A 1 377 ? 22.557 5.939 8.674 1.00 89.25 377 ALA A CA 1
ATOM 2935 C C . ALA A 1 377 ? 22.532 5.227 7.315 1.00 89.25 377 ALA A C 1
ATOM 2937 O O . ALA A 1 377 ? 21.587 5.360 6.532 1.00 89.25 377 ALA A O 1
ATOM 2938 N N . GLN A 1 378 ? 23.580 4.455 7.050 1.00 87.56 378 GLN A N 1
ATOM 2939 C CA . GLN A 1 378 ? 23.723 3.552 5.918 1.00 87.56 378 GLN A CA 1
ATOM 2940 C C . GLN A 1 378 ? 23.794 2.112 6.429 1.00 87.56 378 GLN A C 1
ATOM 2942 O O . GLN A 1 378 ? 24.683 1.777 7.210 1.00 87.56 378 GLN A O 1
ATOM 2947 N N . LEU A 1 379 ? 22.878 1.262 5.961 1.00 86.19 379 LEU A N 1
ATOM 2948 C CA . LEU A 1 379 ? 22.870 -0.178 6.223 1.00 86.19 379 LEU A CA 1
ATOM 2949 C C . LEU A 1 379 ? 23.241 -0.922 4.943 1.00 86.19 379 LEU A C 1
ATOM 2951 O O . LEU A 1 379 ? 22.625 -0.706 3.900 1.00 86.19 379 LEU A O 1
ATOM 2955 N N . ASN A 1 380 ? 24.260 -1.778 5.015 1.00 84.31 380 ASN A N 1
ATOM 2956 C CA . ASN A 1 380 ? 24.842 -2.479 3.865 1.00 84.31 380 ASN A CA 1
ATOM 2957 C C . ASN A 1 380 ? 25.200 -1.513 2.709 1.00 84.31 380 ASN A C 1
ATOM 2959 O O . ASN A 1 380 ? 24.947 -1.804 1.544 1.00 84.31 380 ASN A O 1
ATOM 2963 N N . GLY A 1 381 ? 25.717 -0.321 3.038 1.00 79.00 381 GLY A N 1
ATOM 2964 C CA . GLY A 1 381 ? 26.015 0.756 2.081 1.00 79.00 381 GLY A CA 1
ATOM 2965 C C . GLY A 1 381 ? 24.799 1.562 1.592 1.00 79.00 381 GLY A C 1
ATOM 2966 O O . GLY A 1 381 ? 24.969 2.637 1.019 1.00 79.00 381 GLY A O 1
ATOM 2967 N N . LYS A 1 382 ? 23.564 1.112 1.848 1.00 83.88 382 LYS A N 1
ATOM 2968 C CA . LYS A 1 382 ? 22.340 1.813 1.440 1.00 83.88 382 LYS A CA 1
ATOM 2969 C C . LYS A 1 382 ? 21.896 2.821 2.497 1.00 83.88 382 LYS A C 1
ATOM 2971 O O . LYS A 1 382 ? 21.589 2.456 3.631 1.00 83.88 382 LYS A O 1
ATOM 2976 N N . GLN A 1 383 ? 21.807 4.089 2.107 1.00 87.44 383 GLN A N 1
ATOM 2977 C CA . GLN A 1 383 ? 21.335 5.171 2.971 1.00 87.44 383 GLN A CA 1
ATOM 2978 C C . GLN A 1 383 ? 19.840 5.040 3.312 1.00 87.44 383 GLN A C 1
ATOM 2980 O O . GLN A 1 383 ? 19.014 4.733 2.449 1.00 87.44 383 GLN A O 1
ATOM 2985 N N . LEU A 1 384 ? 19.501 5.293 4.578 1.00 88.25 384 LEU A N 1
ATOM 2986 C CA . LEU A 1 384 ? 18.132 5.364 5.087 1.00 88.25 384 LEU A CA 1
ATOM 2987 C C . LEU A 1 384 ? 17.509 6.754 4.878 1.00 88.25 384 LEU A C 1
ATOM 2989 O O . LEU A 1 384 ? 18.201 7.747 4.653 1.00 88.25 384 LEU A O 1
ATOM 2993 N N . ASN A 1 385 ? 16.183 6.838 5.005 1.00 86.19 385 ASN A N 1
ATOM 2994 C CA . ASN A 1 385 ? 15.471 8.117 5.031 1.00 86.19 385 ASN A CA 1
ATOM 2995 C C . ASN A 1 385 ? 15.873 8.901 6.298 1.00 86.19 385 ASN A C 1
ATOM 2997 O O . ASN A 1 385 ? 15.710 8.345 7.388 1.00 86.19 385 ASN A O 1
ATOM 3001 N N . PRO A 1 386 ? 16.370 10.150 6.204 1.00 89.50 386 PRO A N 1
ATOM 3002 C CA . PRO A 1 386 ? 16.780 10.921 7.378 1.00 89.50 386 PRO A CA 1
ATOM 3003 C C . PRO A 1 386 ? 15.633 11.153 8.371 1.00 89.50 386 PRO A C 1
ATOM 3005 O O . PRO A 1 386 ? 14.516 11.490 7.973 1.00 89.50 386 PRO A O 1
ATOM 3008 N N . MET A 1 387 ? 15.923 11.004 9.662 1.00 87.94 387 MET A N 1
ATOM 3009 C CA . MET A 1 387 ? 14.987 11.254 10.763 1.00 87.94 387 MET A CA 1
ATOM 3010 C C . MET A 1 387 ? 15.318 12.589 11.432 1.00 87.94 387 MET A C 1
ATOM 3012 O O . MET A 1 387 ? 16.486 12.853 11.701 1.00 87.94 387 MET A O 1
ATOM 3016 N N . LYS A 1 388 ? 14.318 13.439 11.706 1.00 90.06 388 LYS A N 1
ATOM 3017 C CA . LYS A 1 388 ? 14.539 14.697 12.444 1.00 90.06 388 LYS A CA 1
ATOM 3018 C C . LYS A 1 388 ? 14.940 14.384 13.890 1.00 90.06 388 LYS A C 1
ATOM 3020 O O . LYS A 1 388 ? 14.329 13.511 14.496 1.00 90.06 388 LYS A O 1
ATOM 3025 N N . MET A 1 389 ? 15.935 15.097 14.413 1.00 88.88 389 MET A N 1
ATOM 3026 C CA . MET A 1 389 ? 16.464 14.905 15.766 1.00 88.88 389 MET A CA 1
ATOM 3027 C C . MET A 1 389 ? 15.802 15.790 16.824 1.00 88.88 389 MET A C 1
ATOM 3029 O O . MET A 1 389 ? 15.397 16.920 16.543 1.00 88.88 389 MET A O 1
ATOM 3033 N N . ASP A 1 390 ? 15.790 15.285 18.057 1.00 88.75 390 ASP A N 1
ATOM 3034 C CA . ASP A 1 390 ? 15.413 16.029 19.261 1.00 88.75 390 ASP A CA 1
ATOM 3035 C C . ASP A 1 390 ? 16.554 16.922 19.773 1.00 88.75 390 ASP A C 1
ATOM 3037 O O . ASP A 1 390 ? 17.733 16.591 19.639 1.00 88.75 390 ASP A O 1
ATOM 3041 N N . ALA A 1 391 ? 16.212 18.020 20.455 1.00 86.25 391 ALA A N 1
ATOM 3042 C CA . ALA A 1 391 ? 17.184 18.978 20.997 1.00 86.25 391 ALA A CA 1
ATOM 3043 C C . ALA A 1 391 ? 18.223 18.349 21.950 1.00 86.25 391 ALA A C 1
ATOM 3045 O O . ALA A 1 391 ? 19.401 18.705 21.896 1.00 86.25 391 ALA A O 1
ATOM 3046 N N . ALA A 1 392 ? 17.810 17.383 22.778 1.00 86.19 392 ALA A N 1
ATOM 3047 C CA . ALA A 1 392 ? 18.708 16.660 23.681 1.00 86.19 392 ALA A CA 1
ATOM 3048 C C . ALA A 1 392 ? 19.770 15.846 22.916 1.00 86.19 392 ALA A C 1
ATOM 3050 O O . ALA A 1 392 ? 20.951 15.874 23.260 1.00 86.19 392 ALA A O 1
ATOM 3051 N N . ASP A 1 393 ? 19.369 15.183 21.831 1.00 86.06 393 ASP A N 1
ATOM 3052 C CA . ASP A 1 393 ? 20.257 14.359 21.011 1.00 86.06 393 ASP A CA 1
ATOM 3053 C C . ASP A 1 393 ? 21.193 15.218 20.155 1.00 86.06 393 ASP A C 1
ATOM 3055 O O . ASP A 1 393 ? 22.332 14.828 19.908 1.00 86.06 393 ASP A O 1
ATOM 3059 N N . ILE A 1 394 ? 20.742 16.403 19.722 1.00 84.50 394 ILE A N 1
ATOM 3060 C CA . ILE A 1 394 ? 21.595 17.399 19.056 1.00 84.50 394 ILE A CA 1
ATOM 3061 C C . ILE A 1 394 ? 22.713 17.835 20.012 1.00 84.50 394 ILE A C 1
ATOM 3063 O O . ILE A 1 394 ? 23.880 17.830 19.619 1.00 84.50 394 ILE A O 1
ATOM 3067 N N . ALA A 1 395 ? 22.388 18.135 21.274 1.00 83.88 395 ALA A N 1
ATOM 3068 C CA . ALA A 1 395 ? 23.382 18.484 22.288 1.00 83.88 395 ALA A CA 1
ATOM 3069 C C . ALA A 1 395 ? 24.348 17.318 22.582 1.00 83.88 395 ALA A C 1
ATOM 3071 O O . ALA A 1 395 ? 25.564 17.512 22.570 1.00 83.88 395 ALA A O 1
ATOM 3072 N N . ALA A 1 396 ? 23.836 16.096 22.769 1.00 83.75 396 ALA A N 1
ATOM 3073 C CA . ALA A 1 396 ? 24.663 14.904 22.988 1.00 83.75 396 ALA A CA 1
ATOM 3074 C C . ALA A 1 396 ? 25.570 14.583 21.781 1.00 83.75 396 ALA A C 1
ATOM 3076 O O . ALA A 1 396 ? 26.719 14.175 21.952 1.00 83.75 396 ALA A O 1
ATOM 3077 N N . TYR A 1 397 ? 25.098 14.805 20.550 1.00 82.12 397 TYR A N 1
ATOM 3078 C CA . TYR A 1 397 ? 25.902 14.647 19.335 1.00 82.12 397 TYR A CA 1
ATOM 3079 C C . TYR A 1 397 ? 26.999 15.714 19.229 1.00 82.12 397 TYR A C 1
ATOM 3081 O O . TYR A 1 397 ? 28.150 15.380 18.951 1.00 82.12 397 TYR A O 1
ATOM 3089 N N . GLN A 1 398 ? 26.683 16.982 19.514 1.00 82.12 398 GLN A N 1
ATOM 3090 C CA . GLN A 1 398 ? 27.662 18.078 19.522 1.00 82.12 398 GLN A CA 1
ATOM 3091 C C . GLN A 1 398 ? 28.771 17.858 20.563 1.00 82.12 398 GLN A C 1
ATOM 3093 O O . GLN A 1 398 ? 29.942 18.099 20.272 1.00 82.12 398 GLN A O 1
ATOM 3098 N N . LYS A 1 399 ? 28.425 17.314 21.736 1.00 84.81 399 LYS A N 1
ATOM 3099 C CA . LYS A 1 399 ? 29.382 16.901 22.776 1.00 84.81 399 LYS A CA 1
ATOM 3100 C C . LYS A 1 399 ? 30.126 15.588 22.482 1.00 84.81 399 LYS A C 1
ATOM 3102 O O . LYS A 1 399 ? 31.043 15.241 23.218 1.00 84.81 399 LYS A O 1
ATOM 3107 N N . ARG A 1 400 ? 29.761 14.863 21.414 1.00 76.56 400 ARG A N 1
ATOM 3108 C CA . ARG A 1 400 ? 30.244 13.506 21.064 1.00 76.56 400 ARG A CA 1
ATOM 3109 C C . ARG A 1 400 ? 29.889 12.405 22.081 1.00 76.56 400 ARG A C 1
ATOM 3111 O O . ARG A 1 400 ? 30.484 11.333 22.058 1.00 76.56 400 ARG A O 1
ATOM 3118 N N . GLU A 1 401 ? 28.888 12.642 22.925 1.00 80.06 401 GLU A N 1
ATOM 3119 C CA . GLU A 1 401 ? 28.339 11.683 23.898 1.00 80.06 401 GLU A CA 1
ATOM 3120 C C . GLU A 1 401 ? 27.381 10.667 23.230 1.00 80.06 401 GLU A C 1
ATOM 3122 O O . GLU A 1 401 ? 27.172 9.560 23.729 1.00 80.06 401 GLU A O 1
ATOM 3127 N N . ALA A 1 402 ? 26.800 11.019 22.076 1.00 76.00 402 ALA A N 1
ATOM 3128 C CA . ALA A 1 402 ? 25.828 10.192 21.359 1.00 76.00 402 ALA A CA 1
ATOM 3129 C C . ALA A 1 402 ? 26.462 8.978 20.641 1.00 76.00 402 ALA A C 1
ATOM 3131 O O . ALA A 1 402 ? 26.961 9.085 19.517 1.00 76.00 402 ALA A O 1
ATOM 3132 N N . LYS A 1 403 ? 26.376 7.790 21.256 1.00 82.69 403 LYS A N 1
ATOM 3133 C CA . LYS A 1 403 ? 26.732 6.507 20.618 1.00 82.69 403 LYS A CA 1
ATOM 3134 C C . LYS A 1 403 ? 25.856 6.195 19.398 1.00 82.69 403 LYS A C 1
ATOM 3136 O O . LYS A 1 403 ? 24.635 6.340 19.448 1.00 82.69 403 LYS A O 1
ATOM 3141 N N . VAL A 1 404 ? 26.468 5.648 18.341 1.00 82.06 404 VAL A N 1
ATOM 3142 C CA . VAL A 1 404 ? 25.773 5.209 17.111 1.00 82.06 404 VAL A CA 1
ATOM 3143 C C . VAL A 1 404 ? 24.702 4.149 17.403 1.00 82.06 404 VAL A C 1
ATOM 3145 O O . VAL A 1 404 ? 23.637 4.187 16.798 1.00 82.06 404 VAL A O 1
ATOM 3148 N N . GLU A 1 405 ? 24.949 3.256 18.363 1.00 84.81 405 GLU A N 1
ATOM 3149 C CA . GLU A 1 405 ? 24.003 2.237 18.854 1.00 84.81 405 GLU A CA 1
ATOM 3150 C C . GLU A 1 405 ? 22.705 2.870 19.371 1.00 84.81 405 GLU A C 1
ATOM 3152 O O . GLU A 1 405 ? 21.627 2.598 18.844 1.00 84.81 405 GLU A O 1
ATOM 3157 N N . ASN A 1 406 ? 22.817 3.790 20.333 1.00 85.50 406 ASN A N 1
ATOM 3158 C CA . ASN A 1 406 ? 21.678 4.486 20.935 1.00 85.50 406 ASN A CA 1
ATOM 3159 C C . ASN A 1 406 ? 20.891 5.290 19.885 1.00 85.50 406 ASN A C 1
ATOM 3161 O O . ASN A 1 406 ? 19.660 5.270 19.875 1.00 85.50 406 ASN A O 1
ATOM 3165 N N . MET A 1 407 ? 21.598 5.965 18.974 1.00 85.50 407 MET A N 1
ATOM 3166 C CA . MET A 1 407 ? 20.983 6.752 17.902 1.00 85.50 407 MET A CA 1
ATOM 3167 C C . MET A 1 407 ? 20.250 5.864 16.883 1.00 85.50 407 MET A C 1
ATOM 3169 O O . MET A 1 407 ? 19.120 6.169 16.504 1.00 85.50 407 MET A O 1
ATOM 3173 N N . MET A 1 408 ? 20.831 4.731 16.480 1.00 87.69 408 MET A N 1
ATOM 3174 C CA . MET A 1 408 ? 20.152 3.744 15.632 1.00 87.69 408 MET A CA 1
ATOM 3175 C C . MET A 1 408 ? 18.930 3.134 16.324 1.00 87.69 408 MET A C 1
ATOM 3177 O O . MET A 1 408 ? 17.893 2.990 15.682 1.00 87.69 408 MET A O 1
ATOM 3181 N N . GLN A 1 409 ? 19.014 2.824 17.620 1.00 87.25 409 GLN A N 1
ATOM 3182 C CA . GLN A 1 409 ? 17.890 2.272 18.381 1.00 87.25 409 GLN A CA 1
ATOM 3183 C C . GLN A 1 409 ? 16.734 3.274 18.508 1.00 87.25 409 GLN A C 1
ATOM 3185 O O . GLN A 1 409 ? 15.576 2.877 18.408 1.00 87.25 409 GLN A O 1
ATOM 3190 N N . LYS A 1 410 ? 17.027 4.569 18.686 1.00 87.94 410 LYS A N 1
ATOM 3191 C CA . LYS A 1 410 ? 16.003 5.616 18.802 1.00 87.94 410 LYS A CA 1
ATOM 3192 C C . LYS A 1 410 ? 15.376 5.994 17.456 1.00 87.94 410 LYS A C 1
ATOM 3194 O O . LYS A 1 410 ? 14.156 6.086 17.357 1.00 87.94 410 LYS A O 1
ATOM 3199 N N . TYR A 1 411 ? 16.186 6.201 16.417 1.00 87.69 411 TYR A N 1
ATOM 3200 C CA . TYR A 1 411 ? 15.706 6.712 15.125 1.00 87.69 411 TYR A CA 1
ATOM 3201 C C . TYR A 1 411 ? 15.362 5.622 14.103 1.00 87.69 411 TYR A C 1
ATOM 3203 O O . TYR A 1 411 ? 14.588 5.874 13.182 1.00 87.69 411 TYR A O 1
ATOM 3211 N N . TYR A 1 412 ? 15.898 4.410 14.251 1.00 88.56 412 TYR A N 1
ATOM 3212 C CA . TYR A 1 412 ? 15.698 3.300 13.317 1.00 88.56 412 TYR A CA 1
ATOM 3213 C C . TYR A 1 412 ? 15.453 1.941 14.021 1.00 88.56 412 TYR A C 1
ATOM 3215 O O . TYR A 1 412 ? 16.032 0.935 13.597 1.00 88.56 412 TYR A O 1
ATOM 3223 N N . PRO A 1 413 ? 14.575 1.850 15.047 1.00 88.81 413 PRO A N 1
ATOM 3224 C CA . PRO A 1 413 ? 14.397 0.635 15.856 1.00 88.81 413 PRO A CA 1
ATOM 3225 C C . PRO A 1 413 ? 14.062 -0.615 15.028 1.00 88.81 413 PRO A C 1
ATOM 3227 O O . PRO A 1 413 ? 14.617 -1.685 15.267 1.00 88.81 413 PRO A O 1
ATOM 3230 N N . THR A 1 414 ? 13.232 -0.490 13.985 1.00 87.62 414 THR A N 1
ATOM 3231 C CA . THR A 1 414 ? 12.854 -1.616 13.105 1.00 87.62 414 THR A CA 1
ATOM 3232 C C . THR A 1 414 ? 14.008 -2.176 12.270 1.00 87.62 414 THR A C 1
ATOM 3234 O O . THR A 1 414 ? 13.867 -3.244 11.685 1.00 87.62 414 THR A O 1
ATOM 3237 N N . LYS A 1 415 ? 15.158 -1.491 12.212 1.00 85.38 415 LYS A N 1
ATOM 3238 C CA . LYS A 1 415 ? 16.382 -1.998 11.571 1.00 85.38 415 LYS A CA 1
ATOM 3239 C C . LYS A 1 415 ? 17.255 -2.826 12.517 1.00 85.38 415 LYS A C 1
ATOM 3241 O O . LYS A 1 415 ? 18.059 -3.631 12.045 1.00 85.38 415 LYS A O 1
ATOM 3246 N N . LEU A 1 416 ? 17.123 -2.602 13.827 1.00 85.75 416 LEU A N 1
ATOM 3247 C CA . LEU A 1 416 ? 17.831 -3.344 14.874 1.00 85.75 416 LEU A CA 1
ATOM 3248 C C . LEU A 1 416 ? 16.990 -4.500 15.440 1.00 85.75 416 LEU A C 1
ATOM 3250 O O . LEU A 1 416 ? 17.561 -5.459 15.945 1.00 85.75 416 LEU A O 1
ATOM 3254 N N . ALA A 1 417 ? 15.660 -4.442 15.320 1.00 86.06 417 ALA A N 1
ATOM 3255 C CA . ALA A 1 417 ? 14.759 -5.532 15.691 1.00 86.06 417 ALA A CA 1
ATOM 3256 C C . ALA A 1 417 ? 14.976 -6.799 14.825 1.00 86.06 417 ALA A C 1
ATOM 3258 O O . ALA A 1 417 ? 15.280 -6.679 13.633 1.00 86.06 417 ALA A O 1
ATOM 3259 N N . PRO A 1 418 ? 14.811 -8.013 15.387 1.00 86.38 418 PRO A N 1
ATOM 3260 C CA . PRO A 1 418 ? 14.956 -9.264 14.645 1.00 86.38 418 PRO A CA 1
ATOM 3261 C C . PRO A 1 418 ? 13.855 -9.427 13.588 1.00 86.38 418 PRO A C 1
ATOM 3263 O O . PRO A 1 418 ? 12.682 -9.144 13.837 1.00 86.38 418 PRO A O 1
ATOM 3266 N N . LYS A 1 419 ? 14.235 -9.901 12.399 1.00 88.06 419 LYS A N 1
ATOM 3267 C CA . LYS A 1 419 ? 13.305 -10.191 11.298 1.00 88.06 419 LYS A CA 1
ATOM 3268 C C . LYS A 1 419 ? 12.539 -11.489 11.566 1.00 88.06 419 LYS A C 1
ATOM 3270 O O . LYS A 1 419 ? 13.146 -12.519 11.844 1.00 88.06 419 LYS A O 1
ATOM 3275 N N . VAL A 1 420 ? 11.219 -11.430 11.409 1.00 88.94 420 VAL A N 1
ATOM 3276 C CA . VAL A 1 420 ? 10.291 -12.570 11.476 1.00 88.94 420 VAL A CA 1
ATOM 3277 C C . VAL A 1 420 ? 10.643 -13.577 10.379 1.00 88.94 420 VAL A C 1
ATOM 3279 O O . VAL A 1 420 ? 10.904 -13.184 9.233 1.00 88.94 420 VAL A O 1
ATOM 3282 N N . SER A 1 421 ? 10.640 -14.874 10.695 1.00 86.62 421 SER A N 1
ATOM 3283 C CA . SER A 1 421 ? 10.987 -15.897 9.705 1.00 86.62 421 SER A CA 1
ATOM 3284 C C . SER A 1 421 ? 9.948 -15.989 8.580 1.00 86.62 421 SER A C 1
ATOM 3286 O O . SER A 1 421 ? 8.782 -15.606 8.711 1.00 86.62 421 SER A O 1
ATOM 3288 N N . ALA A 1 422 ? 10.357 -16.528 7.428 1.00 82.94 422 ALA A N 1
ATOM 3289 C CA . ALA A 1 422 ? 9.459 -16.711 6.284 1.00 82.94 422 ALA A CA 1
ATOM 3290 C C . ALA A 1 422 ? 8.354 -17.764 6.526 1.00 82.94 422 ALA A C 1
ATOM 3292 O O . ALA A 1 422 ? 7.458 -17.903 5.689 1.00 82.94 422 ALA A O 1
ATOM 3293 N N . GLU A 1 423 ? 8.434 -18.495 7.639 1.00 82.81 423 GLU A N 1
ATOM 3294 C CA . GLU A 1 423 ? 7.477 -19.510 8.078 1.00 82.81 423 GLU A CA 1
ATOM 3295 C C . GLU A 1 423 ? 6.506 -18.903 9.097 1.00 82.81 423 GLU A C 1
ATOM 3297 O O . GLU A 1 423 ? 5.302 -18.906 8.839 1.00 82.81 423 GLU A O 1
ATOM 3302 N N . GLU A 1 424 ? 7.007 -18.233 10.144 1.00 83.75 424 GLU A N 1
ATOM 3303 C CA . GLU A 1 424 ? 6.199 -17.408 11.064 1.00 83.75 424 GLU A CA 1
ATOM 3304 C C . GLU A 1 424 ? 5.319 -16.405 10.307 1.00 83.75 424 GLU A C 1
ATOM 3306 O O . GLU A 1 424 ? 4.117 -16.324 10.546 1.00 83.75 424 GLU A O 1
ATOM 3311 N N . TYR A 1 425 ? 5.889 -15.679 9.338 1.00 84.12 425 TYR A N 1
ATOM 3312 C CA . TYR A 1 425 ? 5.167 -14.669 8.557 1.00 84.12 425 TYR A CA 1
ATOM 3313 C C . TYR A 1 425 ? 4.026 -15.264 7.706 1.00 84.12 425 TYR A C 1
ATOM 3315 O O . TYR A 1 425 ? 3.105 -14.545 7.323 1.00 84.12 425 TYR A O 1
ATOM 3323 N N . LYS A 1 426 ? 4.065 -16.569 7.397 1.00 76.38 426 LYS A N 1
ATOM 3324 C CA . LYS A 1 426 ? 2.986 -17.282 6.687 1.00 76.38 426 LYS A CA 1
ATOM 3325 C C . LYS A 1 426 ? 1.987 -17.935 7.640 1.00 76.38 426 LYS A C 1
ATOM 3327 O O . LYS A 1 426 ? 0.797 -17.935 7.337 1.00 76.38 426 LYS A O 1
ATOM 3332 N N . ALA A 1 427 ? 2.462 -18.494 8.752 1.00 75.12 427 ALA A N 1
ATOM 3333 C CA . ALA A 1 427 ? 1.625 -19.125 9.768 1.00 75.12 427 ALA A CA 1
ATOM 3334 C C . ALA A 1 427 ? 0.755 -18.088 10.498 1.00 75.12 427 ALA A C 1
ATOM 3336 O O . ALA A 1 427 ? -0.439 -18.298 10.692 1.00 75.12 427 ALA A O 1
ATOM 3337 N N . ALA A 1 428 ? 1.319 -16.918 10.805 1.00 77.31 428 ALA A N 1
ATOM 3338 C CA . ALA A 1 428 ? 0.639 -15.798 11.449 1.00 77.31 428 ALA A CA 1
ATOM 3339 C C . ALA A 1 428 ? -0.254 -14.983 10.483 1.00 77.31 428 ALA A C 1
ATOM 3341 O O . ALA A 1 428 ? -0.223 -13.752 10.477 1.00 77.31 428 ALA A O 1
ATOM 3342 N N . ASN A 1 429 ? -1.062 -15.681 9.678 1.00 86.00 429 ASN A N 1
ATOM 3343 C CA . ASN A 1 429 ? -2.284 -15.156 9.052 1.00 86.00 429 ASN A CA 1
ATOM 3344 C C . ASN A 1 429 ? -3.544 -15.502 9.879 1.00 86.00 429 ASN A C 1
ATOM 3346 O O . ASN A 1 429 ? -4.663 -15.290 9.419 1.00 86.00 429 ASN A O 1
ATOM 3350 N N . ILE A 1 430 ? -3.360 -16.051 11.083 1.00 91.12 430 ILE A N 1
ATOM 3351 C CA . ILE A 1 430 ? -4.412 -16.396 12.043 1.00 91.12 430 ILE A CA 1
ATOM 3352 C C . ILE A 1 430 ? -4.298 -15.440 13.238 1.00 91.12 430 ILE A C 1
ATOM 3354 O O . ILE A 1 430 ? -3.192 -15.169 13.707 1.00 91.12 430 ILE A O 1
ATOM 3358 N N . LEU A 1 431 ? -5.433 -14.914 13.689 1.00 92.56 431 LEU A N 1
ATOM 3359 C CA . LEU A 1 431 ? -5.573 -14.035 14.849 1.00 92.56 431 LEU A CA 1
ATOM 3360 C C . LEU A 1 431 ? -5.519 -14.830 16.165 1.00 92.56 431 LEU A C 1
ATOM 3362 O O . LEU A 1 431 ? -5.708 -16.046 16.190 1.00 92.56 431 LEU A O 1
ATOM 3366 N N . SER A 1 432 ? -5.305 -14.127 17.272 1.00 90.62 432 SER A N 1
ATOM 3367 C CA . SER A 1 432 ? -5.241 -14.663 18.641 1.00 90.62 432 SER A CA 1
ATOM 3368 C C . SER A 1 432 ? -6.509 -15.393 19.109 1.00 90.62 432 SER A C 1
ATOM 3370 O O . SER A 1 432 ? -6.431 -16.192 20.039 1.00 90.62 432 SER A O 1
ATOM 3372 N N . ASP A 1 433 ? -7.653 -15.177 18.454 1.00 89.69 433 ASP A N 1
ATOM 3373 C CA . ASP A 1 433 ? -8.912 -15.899 18.690 1.00 89.69 433 ASP A CA 1
ATOM 3374 C C . ASP A 1 433 ? -9.183 -17.041 17.687 1.00 89.69 433 ASP A C 1
ATOM 3376 O O . ASP A 1 433 ? -10.256 -17.643 17.696 1.00 89.69 433 ASP A O 1
ATOM 3380 N N . GLY A 1 434 ? -8.223 -17.339 16.807 1.00 89.06 434 GLY A N 1
ATOM 3381 C CA . GLY A 1 434 ? -8.318 -18.389 15.794 1.00 89.06 434 GLY A CA 1
ATOM 3382 C C . GLY A 1 434 ? -8.951 -17.970 14.462 1.00 89.06 434 GLY A C 1
ATOM 3383 O O . GLY A 1 434 ? -8.961 -18.781 13.532 1.00 89.06 434 GLY A O 1
ATOM 3384 N N . ARG A 1 435 ? -9.449 -16.733 14.302 1.00 92.06 435 ARG A N 1
ATOM 3385 C CA . ARG A 1 435 ? -9.968 -16.266 13.000 1.00 92.06 435 ARG A CA 1
ATOM 3386 C C . ARG A 1 435 ? -8.849 -16.083 11.970 1.00 92.06 435 ARG A C 1
ATOM 3388 O O . ARG A 1 435 ? -7.781 -15.558 12.273 1.00 92.06 435 ARG A O 1
ATOM 3395 N N . VAL A 1 436 ? -9.114 -16.471 10.724 1.00 93.00 436 VAL A N 1
ATOM 3396 C CA . VAL A 1 436 ? -8.171 -16.336 9.600 1.00 93.00 436 VAL A CA 1
ATOM 3397 C C . VAL A 1 436 ? -8.325 -14.968 8.928 1.00 93.00 436 VAL A C 1
ATOM 3399 O O . VAL A 1 436 ? -9.434 -14.463 8.770 1.00 93.00 436 VAL A O 1
ATOM 3402 N N . ILE A 1 437 ? -7.209 -14.374 8.507 1.00 94.50 437 ILE A N 1
ATOM 3403 C CA . ILE A 1 437 ? -7.168 -13.147 7.706 1.00 94.50 437 ILE A CA 1
ATOM 3404 C C . ILE A 1 437 ? -7.216 -13.532 6.223 1.00 94.50 437 ILE A C 1
ATOM 3406 O O . ILE A 1 437 ? -6.195 -13.901 5.641 1.00 94.50 437 ILE A O 1
ATOM 3410 N N . ASP A 1 438 ? -8.382 -13.413 5.583 1.00 92.50 438 ASP A N 1
ATOM 3411 C CA . ASP A 1 438 ? -8.563 -13.759 4.162 1.00 92.50 438 ASP A CA 1
ATOM 3412 C C . ASP A 1 438 ? -7.693 -12.901 3.238 1.00 92.50 438 ASP A C 1
ATOM 3414 O O . ASP A 1 438 ? -7.251 -13.336 2.171 1.00 92.50 438 ASP A O 1
ATOM 3418 N N . LYS A 1 439 ? -7.491 -11.632 3.620 1.00 93.19 439 LYS A N 1
ATOM 3419 C CA . LYS A 1 439 ? -6.753 -10.661 2.811 1.00 93.19 439 LYS A CA 1
ATOM 3420 C C . LYS A 1 439 ? -6.224 -9.497 3.637 1.00 93.19 439 LYS A C 1
ATOM 3422 O O . LYS A 1 439 ? -6.983 -8.616 4.032 1.00 93.19 439 LYS A O 1
ATOM 3427 N N . MET A 1 440 ? -4.904 -9.415 3.772 1.00 93.31 440 MET A N 1
ATOM 3428 C CA . MET A 1 440 ? -4.208 -8.195 4.192 1.00 93.31 440 MET A CA 1
ATOM 3429 C C . MET A 1 440 ? -3.624 -7.471 2.969 1.00 93.31 440 MET A C 1
ATOM 3431 O O . MET A 1 440 ? -3.162 -8.102 2.016 1.00 93.31 440 MET A O 1
ATOM 3435 N N . THR A 1 441 ? -3.627 -6.137 2.949 1.00 93.12 441 THR A N 1
ATOM 3436 C CA . THR A 1 441 ? -2.946 -5.347 1.907 1.00 93.12 441 THR A CA 1
ATOM 3437 C C . THR A 1 441 ? -2.499 -3.993 2.450 1.00 93.12 441 THR A C 1
ATOM 3439 O O . THR A 1 441 ? -3.325 -3.197 2.885 1.00 93.12 441 THR A O 1
ATOM 3442 N N . VAL A 1 442 ? -1.200 -3.694 2.364 1.00 93.44 442 VAL A N 1
ATOM 3443 C CA . VAL A 1 442 ? -0.662 -2.342 2.590 1.00 93.44 442 VAL A CA 1
ATOM 3444 C C . VAL A 1 442 ? -0.615 -1.600 1.257 1.00 93.44 442 VAL A C 1
ATOM 3446 O O . VAL A 1 442 ? -0.019 -2.084 0.294 1.00 93.44 442 VAL A O 1
ATOM 3449 N N . TYR A 1 443 ? -1.236 -0.424 1.185 1.00 92.50 443 TYR A N 1
ATOM 3450 C CA . TYR A 1 443 ? -1.285 0.389 -0.031 1.00 92.50 443 TYR A CA 1
ATOM 3451 C C . TYR A 1 443 ? -1.142 1.882 0.277 1.00 92.50 443 TYR A C 1
ATOM 3453 O O . TYR A 1 443 ? -1.416 2.333 1.384 1.00 92.50 443 TYR A O 1
ATOM 3461 N N . LYS A 1 444 ? -0.691 2.666 -0.705 1.00 92.19 444 LYS A N 1
ATOM 3462 C CA . LYS A 1 444 ? -0.656 4.132 -0.620 1.00 92.19 444 LYS A CA 1
ATOM 3463 C C . LYS A 1 444 ? -1.974 4.688 -1.153 1.00 92.19 444 LYS A C 1
ATOM 3465 O O . LYS A 1 444 ? -2.387 4.270 -2.236 1.00 92.19 444 LYS A O 1
ATOM 3470 N N . GLU A 1 445 ? -2.607 5.608 -0.432 1.00 90.94 445 GLU A N 1
ATOM 3471 C CA . GLU A 1 445 ? -3.841 6.256 -0.882 1.00 90.94 445 GLU A CA 1
ATOM 3472 C C . GLU A 1 445 ? -3.586 7.091 -2.146 1.00 90.94 445 GLU A C 1
ATOM 3474 O O . GLU A 1 445 ? -2.580 7.802 -2.241 1.00 90.94 445 GLU A O 1
ATOM 3479 N N . LYS A 1 446 ? -4.488 6.973 -3.124 1.00 88.69 446 LYS A N 1
ATOM 3480 C CA . LYS A 1 446 ? -4.378 7.585 -4.462 1.00 88.69 446 LYS A CA 1
ATOM 3481 C C . LYS A 1 446 ? -5.524 8.539 -4.783 1.00 88.69 446 LYS A C 1
ATOM 3483 O O . LYS A 1 446 ? -5.471 9.216 -5.805 1.00 88.69 446 LYS A O 1
ATOM 3488 N N . ASP A 1 447 ? -6.549 8.567 -3.942 1.00 85.81 447 ASP A N 1
ATOM 3489 C CA . ASP A 1 447 ? -7.672 9.485 -4.063 1.00 85.81 447 ASP A CA 1
ATOM 3490 C C . ASP A 1 447 ? -7.266 10.881 -3.559 1.00 85.81 447 ASP A C 1
ATOM 3492 O O . ASP A 1 447 ? -7.209 11.136 -2.356 1.00 85.81 447 ASP A O 1
ATOM 3496 N N . GLU A 1 448 ? -6.946 11.770 -4.504 1.00 88.69 448 GLU A N 1
ATOM 3497 C CA . GLU A 1 448 ? -6.525 13.163 -4.280 1.00 88.69 448 GLU A CA 1
ATOM 3498 C C . GLU A 1 448 ? -7.575 13.992 -3.503 1.00 88.69 448 GLU A C 1
ATOM 3500 O O . GLU A 1 448 ? -7.241 15.041 -2.960 1.00 88.69 448 GLU A O 1
ATOM 3505 N N . GLN A 1 449 ? -8.831 13.528 -3.406 1.00 87.56 449 GLN A N 1
ATOM 3506 C CA . GLN A 1 449 ? -9.903 14.212 -2.670 1.00 87.56 449 GLN A CA 1
ATOM 3507 C C . GLN A 1 449 ? -9.913 13.905 -1.163 1.00 87.56 449 GLN A C 1
ATOM 3509 O O . GLN A 1 449 ? -10.687 14.513 -0.421 1.00 87.56 449 GLN A O 1
ATOM 3514 N N . ARG A 1 450 ? -9.081 12.970 -0.683 1.00 81.62 450 ARG A N 1
ATOM 3515 C CA . ARG A 1 450 ? -9.066 12.556 0.728 1.00 81.62 450 ARG A CA 1
ATOM 3516 C C . ARG A 1 450 ? -7.961 13.223 1.535 1.00 81.62 450 ARG A C 1
ATOM 3518 O O . ARG A 1 450 ? -6.819 13.331 1.097 1.00 81.62 450 ARG A O 1
ATOM 3525 N N . ALA A 1 451 ? -8.263 13.528 2.797 1.00 86.38 451 ALA A N 1
ATOM 3526 C CA . ALA A 1 451 ? -7.292 14.040 3.769 1.00 86.38 451 ALA A CA 1
ATOM 3527 C C . ALA A 1 451 ? -6.148 13.052 4.103 1.00 86.38 451 ALA A C 1
ATOM 3529 O O . ALA A 1 451 ? -5.168 13.426 4.757 1.00 86.38 451 ALA A O 1
ATOM 3530 N N . ASP A 1 452 ? -6.243 11.789 3.675 1.00 86.44 452 ASP A N 1
ATOM 3531 C CA . ASP A 1 452 ? -5.183 10.783 3.751 1.00 86.44 452 ASP A CA 1
ATOM 3532 C C . ASP A 1 452 ? -4.481 10.478 2.413 1.00 86.44 452 ASP A C 1
ATOM 3534 O O . ASP A 1 452 ? -3.653 9.566 2.369 1.00 86.44 452 ASP A O 1
ATOM 3538 N N . TYR A 1 453 ? -4.712 11.279 1.361 1.00 88.19 453 TYR A N 1
ATOM 3539 C CA . TYR A 1 453 ? -3.998 11.177 0.083 1.00 88.19 453 TYR A CA 1
ATOM 3540 C C . TYR A 1 453 ? -2.478 11.060 0.265 1.00 88.19 453 TYR A C 1
ATOM 3542 O O . TYR A 1 453 ? -1.849 11.787 1.038 1.00 88.19 453 TYR A O 1
ATOM 3550 N N . GLY A 1 454 ? -1.872 10.117 -0.458 1.00 87.19 454 GLY A N 1
ATOM 3551 C CA . GLY A 1 454 ? -0.435 9.885 -0.432 1.00 87.19 454 GLY A CA 1
ATOM 3552 C C . GLY A 1 454 ? 0.108 9.257 0.859 1.00 87.19 454 GLY A C 1
ATOM 3553 O O . GLY A 1 454 ? 1.316 9.024 0.931 1.00 87.19 454 GLY A O 1
ATOM 3554 N N . LYS A 1 455 ? -0.727 8.942 1.855 1.00 91.25 455 LYS A N 1
ATOM 3555 C CA . LYS A 1 455 ? -0.320 8.212 3.068 1.00 91.25 455 LYS A CA 1
ATOM 3556 C C . LYS A 1 455 ? -0.505 6.701 2.872 1.00 91.25 455 LYS A C 1
ATOM 3558 O O . LYS A 1 455 ? -1.239 6.273 1.981 1.00 91.25 455 LYS A O 1
ATOM 3563 N N . TYR A 1 456 ? 0.179 5.882 3.671 1.00 92.81 456 TYR A N 1
ATOM 3564 C CA . TYR A 1 456 ? -0.004 4.426 3.645 1.00 92.81 456 TYR A CA 1
ATOM 3565 C C . TYR A 1 456 ? -1.170 3.993 4.530 1.00 92.81 456 TYR A C 1
ATOM 3567 O O . TYR A 1 456 ? -1.352 4.498 5.637 1.00 92.81 456 TYR A O 1
ATOM 3575 N N . LYS A 1 457 ? -1.937 3.029 4.031 1.00 94.75 457 LYS A N 1
ATOM 3576 C CA . LYS A 1 457 ? -3.122 2.462 4.660 1.00 94.75 457 LYS A CA 1
ATOM 3577 C C . LYS A 1 457 ? -3.000 0.949 4.698 1.00 94.75 457 LYS A C 1
ATOM 3579 O O . LYS A 1 457 ? -2.546 0.328 3.733 1.00 94.75 457 LYS A O 1
ATOM 3584 N N . LEU A 1 458 ? -3.435 0.376 5.811 1.00 96.12 458 LEU A N 1
ATOM 3585 C CA . LEU A 1 458 ? -3.639 -1.054 5.955 1.00 96.12 458 LEU A CA 1
ATOM 3586 C C . LEU A 1 458 ? -5.088 -1.350 5.566 1.00 96.12 458 LEU A C 1
ATOM 3588 O O . LEU A 1 458 ? -6.003 -0.663 6.018 1.00 96.12 458 LEU A O 1
ATOM 3592 N N . TYR A 1 459 ? -5.288 -2.363 4.733 1.00 95.38 459 TYR A N 1
ATOM 3593 C CA . TYR A 1 459 ? -6.568 -3.029 4.521 1.00 95.38 459 TYR A CA 1
ATOM 3594 C C . TYR A 1 459 ? -6.490 -4.432 5.117 1.00 95.38 459 TYR A C 1
ATOM 3596 O O . TYR A 1 459 ? -5.494 -5.131 4.906 1.00 95.38 459 TYR A O 1
ATOM 3604 N N . ALA A 1 460 ? -7.551 -4.845 5.803 1.00 96.06 460 ALA A N 1
ATOM 3605 C CA . ALA A 1 460 ? -7.740 -6.210 6.272 1.00 96.06 460 ALA A CA 1
ATOM 3606 C C . ALA A 1 460 ? -9.162 -6.691 5.961 1.00 96.06 460 ALA A C 1
ATOM 3608 O O . ALA A 1 460 ? -10.125 -5.925 6.056 1.00 96.06 460 ALA A O 1
ATOM 3609 N N . GLN A 1 461 ? -9.279 -7.971 5.623 1.00 95.00 461 GLN A N 1
ATOM 3610 C CA . GLN A 1 461 ? -10.530 -8.714 5.606 1.00 95.00 461 GLN A CA 1
ATOM 3611 C C . GLN A 1 461 ? -10.406 -9.931 6.524 1.00 95.00 461 GLN A C 1
ATOM 3613 O O . GLN A 1 461 ? -9.391 -10.629 6.471 1.00 95.00 461 GLN A O 1
ATOM 3618 N N . VAL A 1 462 ? -11.432 -10.132 7.352 1.00 94.38 462 VAL A N 1
ATOM 3619 C CA . VAL A 1 462 ? -11.585 -11.249 8.292 1.00 94.38 462 VAL A CA 1
ATOM 3620 C C . VAL A 1 462 ? -13.051 -11.689 8.221 1.00 94.38 462 VAL A C 1
ATOM 3622 O O . VAL A 1 462 ? -13.937 -11.030 8.772 1.00 94.38 462 VAL A O 1
ATOM 3625 N N . GLY A 1 463 ? -13.328 -12.745 7.459 1.00 91.06 463 GLY A N 1
ATOM 3626 C CA . GLY A 1 463 ? -14.677 -13.118 7.039 1.00 91.06 463 GLY A CA 1
ATOM 3627 C C . GLY A 1 463 ? -15.350 -11.997 6.238 1.00 91.06 463 GLY A C 1
ATOM 3628 O O . GLY A 1 463 ? -14.790 -11.455 5.277 1.00 91.06 463 GLY A O 1
ATOM 3629 N N . ASP A 1 464 ? -16.558 -11.616 6.654 1.00 90.31 464 ASP A N 1
ATOM 3630 C CA . ASP A 1 464 ? -17.312 -10.507 6.056 1.00 90.31 464 ASP A CA 1
ATOM 3631 C C . ASP A 1 464 ? -16.815 -9.116 6.490 1.00 90.31 464 ASP A C 1
ATOM 3633 O O . ASP A 1 464 ? -17.082 -8.120 5.809 1.00 90.31 464 ASP A O 1
ATOM 3637 N N . GLN A 1 465 ? -16.067 -9.013 7.597 1.00 91.00 465 GLN A N 1
ATOM 3638 C CA . GLN A 1 465 ? -15.571 -7.729 8.089 1.00 91.00 465 GLN A CA 1
ATOM 3639 C C . GLN A 1 465 ? -14.421 -7.227 7.206 1.00 91.00 465 GLN A C 1
ATOM 3641 O O . GLN A 1 465 ? -13.350 -7.830 7.135 1.00 91.00 465 GLN A O 1
ATOM 3646 N N . ARG A 1 466 ? -14.637 -6.086 6.538 1.00 94.62 466 ARG A N 1
ATOM 3647 C CA . ARG A 1 466 ? -13.652 -5.400 5.685 1.00 94.62 466 ARG A CA 1
ATOM 3648 C C . ARG A 1 466 ? -13.308 -4.048 6.284 1.00 94.62 466 ARG A C 1
ATOM 3650 O O . ARG A 1 466 ? -14.182 -3.201 6.454 1.00 94.62 466 ARG A O 1
ATOM 3657 N N . MET A 1 467 ? -12.034 -3.828 6.581 1.00 94.31 467 MET A N 1
ATOM 3658 C CA . MET A 1 467 ? -11.577 -2.657 7.326 1.00 94.31 467 MET A CA 1
ATOM 3659 C C . MET A 1 467 ? -10.410 -1.971 6.623 1.00 94.31 467 MET A C 1
ATOM 3661 O O . MET A 1 467 ? -9.582 -2.613 5.976 1.00 94.31 467 MET A O 1
ATOM 3665 N N . SER A 1 468 ? -10.319 -0.651 6.789 1.00 93.88 468 SER A N 1
ATOM 3666 C CA . SER A 1 468 ? -9.108 0.101 6.458 1.00 93.88 468 SER A CA 1
ATOM 3667 C C . SER A 1 468 ? -8.761 1.107 7.554 1.00 93.88 468 SER A C 1
ATOM 3669 O O . SER A 1 468 ? -9.650 1.629 8.237 1.00 93.88 468 SER A O 1
ATOM 3671 N N . ALA A 1 469 ? -7.463 1.336 7.740 1.00 93.50 469 ALA A N 1
ATOM 3672 C CA . ALA A 1 469 ? -6.897 2.275 8.703 1.00 93.50 469 ALA A CA 1
ATOM 3673 C C . ALA A 1 469 ? -5.656 2.961 8.116 1.00 93.50 469 ALA A C 1
ATOM 3675 O O . ALA A 1 469 ? -4.995 2.432 7.218 1.00 93.50 469 ALA A O 1
ATOM 3676 N N . LEU A 1 470 ? -5.348 4.150 8.629 1.00 94.19 470 LEU A N 1
ATOM 3677 C CA . LEU A 1 470 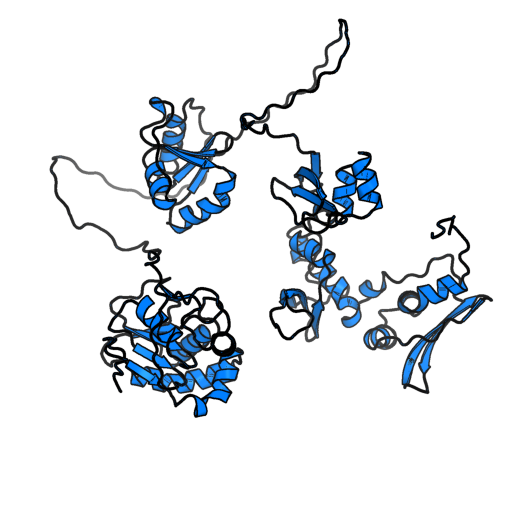? -4.134 4.895 8.317 1.00 94.19 470 LEU A CA 1
ATOM 3678 C C . LEU A 1 470 ? -2.966 4.314 9.126 1.00 94.19 470 LEU A C 1
ATOM 3680 O O . LEU A 1 470 ? -3.037 4.293 10.349 1.00 94.19 470 LEU A O 1
ATOM 3684 N N . MET A 1 471 ? -1.891 3.873 8.470 1.00 92.25 471 MET A N 1
ATOM 3685 C CA . MET A 1 471 ? -0.751 3.274 9.177 1.00 92.25 471 MET A CA 1
ATOM 3686 C C . MET A 1 471 ? 0.152 4.338 9.798 1.00 92.25 471 MET A C 1
ATOM 3688 O O . MET A 1 471 ? 0.523 5.310 9.128 1.00 92.25 471 MET A O 1
ATOM 3692 N N . THR A 1 472 ? 0.622 4.103 11.024 1.00 90.88 472 THR A N 1
ATOM 3693 C CA . THR A 1 472 ? 1.701 4.907 11.620 1.00 90.88 472 THR A CA 1
ATOM 3694 C C . THR A 1 472 ? 3.023 4.721 10.854 1.00 90.88 472 THR A C 1
ATOM 3696 O O . THR A 1 472 ? 3.188 3.776 10.075 1.00 90.88 472 THR A O 1
ATOM 3699 N N . LYS A 1 473 ? 4.003 5.612 11.066 1.00 87.31 473 LYS A N 1
ATOM 3700 C CA . LYS A 1 473 ? 5.355 5.446 10.489 1.00 87.31 473 LYS A CA 1
ATOM 3701 C C . LYS A 1 473 ? 6.064 4.195 11.021 1.00 87.31 473 LYS A C 1
ATOM 3703 O O . LYS A 1 473 ? 6.841 3.583 10.289 1.00 87.31 473 LYS A O 1
ATOM 3708 N N . GLU A 1 474 ? 5.797 3.829 12.271 1.00 88.06 474 GLU A N 1
ATOM 3709 C CA . GLU A 1 474 ? 6.328 2.628 12.917 1.00 88.06 474 GLU A CA 1
ATOM 3710 C C . GLU A 1 474 ? 5.782 1.375 12.240 1.00 88.06 474 GLU A C 1
ATOM 3712 O O . GLU A 1 474 ? 6.563 0.542 11.798 1.00 88.06 474 GLU A O 1
ATOM 3717 N N . ASP A 1 475 ? 4.462 1.289 12.056 1.00 90.81 475 ASP A N 1
ATOM 3718 C CA . ASP A 1 475 ? 3.798 0.136 11.435 1.00 90.81 475 ASP A CA 1
ATOM 3719 C C . ASP A 1 475 ? 4.209 -0.049 9.971 1.00 90.81 475 ASP A C 1
ATOM 3721 O O . ASP A 1 475 ? 4.437 -1.171 9.520 1.00 90.81 475 ASP A O 1
ATOM 3725 N N . GLN A 1 476 ? 4.356 1.056 9.229 1.00 90.38 476 GLN A N 1
ATOM 3726 C CA . GLN A 1 476 ? 4.915 1.038 7.874 1.00 90.38 476 GLN A CA 1
ATOM 3727 C C . GLN A 1 476 ? 6.331 0.450 7.879 1.00 90.38 476 GLN A C 1
ATOM 3729 O O . GLN A 1 476 ? 6.636 -0.441 7.089 1.00 90.38 476 GLN A O 1
ATOM 3734 N N . SER A 1 477 ? 7.191 0.935 8.778 1.00 89.38 477 SER A N 1
ATOM 3735 C CA . SER A 1 477 ? 8.581 0.481 8.877 1.00 89.38 477 SER A CA 1
ATOM 3736 C C . SER A 1 477 ? 8.652 -0.989 9.295 1.00 89.38 477 SER A C 1
ATOM 3738 O O . SER A 1 477 ? 9.327 -1.772 8.636 1.00 89.38 477 SER A O 1
ATOM 3740 N N . ALA A 1 478 ? 7.876 -1.395 10.303 1.00 90.00 478 ALA A N 1
ATOM 3741 C CA . ALA A 1 478 ? 7.821 -2.765 10.797 1.00 90.00 478 ALA A CA 1
ATOM 3742 C C . ALA A 1 478 ? 7.351 -3.757 9.721 1.00 90.00 478 ALA A C 1
ATOM 3744 O O . ALA A 1 478 ? 7.933 -4.834 9.574 1.00 90.00 478 ALA A O 1
ATOM 3745 N N . PHE A 1 479 ? 6.343 -3.373 8.928 1.00 91.12 479 PHE A N 1
ATOM 3746 C CA . PHE A 1 479 ? 5.859 -4.156 7.793 1.00 91.12 479 PHE A CA 1
ATOM 3747 C C . PHE A 1 479 ? 6.914 -4.292 6.685 1.00 91.12 479 PHE A C 1
ATOM 3749 O O . PHE A 1 479 ? 7.196 -5.407 6.240 1.00 91.12 479 PHE A O 1
ATOM 3756 N N . PHE A 1 480 ? 7.519 -3.183 6.240 1.00 88.50 480 PHE A N 1
ATOM 3757 C CA . PHE A 1 480 ? 8.505 -3.214 5.151 1.00 88.50 480 PHE A CA 1
ATOM 3758 C C . PHE A 1 480 ? 9.826 -3.887 5.552 1.00 88.50 480 PHE A C 1
ATOM 3760 O O . PHE A 1 480 ? 10.459 -4.514 4.704 1.00 88.50 480 PHE A O 1
ATOM 3767 N N . ASP A 1 481 ? 10.210 -3.809 6.828 1.00 88.50 481 ASP A N 1
ATOM 3768 C CA . ASP A 1 481 ? 11.408 -4.461 7.373 1.00 88.50 481 ASP A CA 1
ATOM 3769 C C . ASP A 1 481 ? 11.180 -5.927 7.781 1.00 88.50 481 ASP A C 1
ATOM 3771 O O . ASP A 1 481 ? 12.146 -6.634 8.059 1.00 88.50 481 ASP A O 1
ATOM 3775 N N . ARG A 1 482 ? 9.923 -6.402 7.767 1.00 89.38 482 ARG A N 1
ATOM 3776 C CA . ARG A 1 482 ? 9.495 -7.739 8.226 1.00 89.38 482 ARG A CA 1
ATOM 3777 C C . ARG A 1 482 ? 9.856 -8.040 9.684 1.00 89.38 482 ARG A C 1
ATOM 3779 O O . ARG A 1 482 ? 10.222 -9.162 10.017 1.00 89.38 482 ARG A O 1
ATOM 3786 N N . VAL A 1 483 ? 9.702 -7.053 10.561 1.00 90.31 483 VAL A N 1
ATOM 3787 C CA . VAL A 1 483 ? 9.853 -7.213 12.023 1.00 90.31 483 VAL A CA 1
ATOM 3788 C C . VAL A 1 483 ? 8.491 -7.278 12.739 1.00 90.31 483 VAL A C 1
ATOM 3790 O O . VAL A 1 483 ? 8.383 -7.012 13.930 1.00 90.31 483 VAL A O 1
ATOM 3793 N N . THR A 1 484 ? 7.427 -7.609 11.997 1.00 91.62 484 THR A N 1
ATOM 3794 C CA . THR A 1 484 ? 6.077 -7.901 12.506 1.00 91.62 484 THR A CA 1
ATOM 3795 C C . THR A 1 484 ? 5.358 -8.891 11.580 1.00 91.62 484 THR A C 1
ATOM 3797 O O . THR A 1 484 ? 5.692 -8.991 10.394 1.00 91.62 484 THR A O 1
ATOM 3800 N N . THR A 1 485 ? 4.381 -9.629 12.109 1.00 91.44 485 THR A N 1
ATOM 3801 C CA . THR A 1 485 ? 3.548 -10.588 11.362 1.00 91.44 485 THR A CA 1
ATOM 3802 C C . THR A 1 485 ? 2.287 -9.931 10.783 1.00 91.44 485 THR A C 1
ATOM 3804 O O . THR A 1 485 ? 1.870 -8.874 11.267 1.00 91.44 485 THR A O 1
ATOM 3807 N N . PRO A 1 486 ? 1.628 -10.547 9.778 1.00 90.56 486 PRO A N 1
ATOM 3808 C CA . PRO A 1 486 ? 0.313 -10.104 9.312 1.00 90.56 486 PRO A CA 1
ATOM 3809 C C . PRO A 1 486 ? -0.718 -10.014 10.445 1.00 90.56 486 PRO A C 1
ATOM 3811 O O . PRO A 1 486 ? -1.363 -8.978 10.589 1.00 90.56 486 PRO A O 1
ATOM 3814 N N . ALA A 1 487 ? -0.810 -11.046 11.292 1.00 92.44 487 ALA A N 1
ATOM 3815 C CA . ALA A 1 487 ? -1.694 -11.063 12.454 1.00 92.44 487 ALA A CA 1
ATOM 3816 C C . ALA A 1 487 ? -1.417 -9.905 13.419 1.00 92.44 487 ALA A C 1
ATOM 3818 O O . ALA A 1 487 ? -2.299 -9.075 13.614 1.00 92.44 487 ALA A O 1
ATOM 3819 N N . ALA A 1 488 ? -0.196 -9.765 13.949 1.00 92.06 488 ALA A N 1
ATOM 3820 C CA . ALA A 1 488 ? 0.117 -8.708 14.918 1.00 92.06 488 ALA A CA 1
ATOM 3821 C C . ALA A 1 488 ? -0.130 -7.293 14.357 1.00 92.06 488 ALA A C 1
ATOM 3823 O O . ALA A 1 488 ? -0.575 -6.399 15.077 1.00 92.06 488 ALA A O 1
ATOM 3824 N N . LEU A 1 489 ? 0.110 -7.088 13.057 1.00 92.88 489 LEU A N 1
ATOM 3825 C CA . LEU A 1 489 ? -0.165 -5.822 12.380 1.00 92.88 489 LEU A CA 1
ATOM 3826 C C . LEU A 1 489 ? -1.673 -5.538 12.251 1.00 92.88 489 LEU A C 1
ATOM 3828 O O . LEU A 1 489 ? -2.096 -4.398 12.462 1.00 92.88 489 LEU A O 1
ATOM 3832 N N . VAL A 1 490 ? -2.478 -6.558 11.933 1.00 94.19 490 VAL A N 1
ATOM 3833 C CA . VAL A 1 490 ? -3.947 -6.476 11.886 1.00 94.19 490 VAL A CA 1
ATOM 3834 C C . VAL A 1 490 ? -4.527 -6.260 13.283 1.00 94.19 490 VAL A C 1
ATOM 3836 O O . VAL A 1 490 ? -5.350 -5.364 13.445 1.00 94.19 490 VAL A O 1
ATOM 3839 N N . GLU A 1 491 ? -4.062 -6.980 14.303 1.00 93.38 491 GLU A N 1
ATOM 3840 C CA . GLU A 1 491 ? -4.521 -6.805 15.687 1.00 93.38 491 GLU A CA 1
ATOM 3841 C C . GLU A 1 491 ? -4.220 -5.400 16.217 1.00 93.38 491 GLU A C 1
ATOM 3843 O O . GLU A 1 491 ? -5.129 -4.729 16.702 1.00 93.38 491 GLU A O 1
ATOM 3848 N N . LYS A 1 492 ? -2.996 -4.889 16.025 1.00 92.81 492 LYS A N 1
ATOM 3849 C CA . LYS A 1 492 ? -2.625 -3.528 16.454 1.00 92.81 492 LYS A CA 1
ATOM 3850 C C . LYS A 1 492 ? -3.467 -2.427 15.786 1.00 92.81 492 LYS A C 1
ATOM 3852 O O . LYS A 1 492 ? -3.668 -1.374 16.381 1.00 92.81 492 LYS A O 1
ATOM 3857 N N . ASN A 1 493 ? -3.943 -2.640 14.555 1.00 93.94 493 ASN A N 1
ATOM 3858 C CA . ASN A 1 493 ? -4.674 -1.623 13.780 1.00 93.94 493 ASN A CA 1
ATOM 3859 C C . ASN A 1 493 ? -6.205 -1.788 13.807 1.00 93.94 493 ASN A C 1
ATOM 3861 O O . ASN A 1 493 ? -6.924 -0.834 13.505 1.00 93.94 493 ASN A O 1
ATOM 3865 N N . PHE A 1 494 ? -6.710 -2.985 14.117 1.00 95.06 494 PHE A N 1
ATOM 3866 C CA . PHE A 1 494 ? -8.129 -3.335 13.993 1.00 95.06 494 PHE A CA 1
ATOM 3867 C C . PHE A 1 494 ? -8.690 -4.155 15.157 1.00 95.06 494 PHE A C 1
ATOM 3869 O O . PHE A 1 494 ? -9.889 -4.421 15.160 1.00 95.06 494 PHE A O 1
ATOM 3876 N N . GLY A 1 495 ? -7.876 -4.549 16.137 1.00 92.19 495 GLY A N 1
ATOM 3877 C CA . GLY A 1 495 ? -8.274 -5.473 17.198 1.00 92.19 495 GLY A CA 1
ATOM 3878 C C . GLY A 1 495 ? -9.518 -5.036 17.974 1.00 92.19 495 GLY A C 1
ATOM 3879 O O . GLY A 1 495 ? -10.354 -5.877 18.277 1.00 92.19 495 GLY A O 1
ATOM 3880 N N . GLU A 1 496 ? -9.715 -3.732 18.192 1.00 91.38 496 GLU A N 1
ATOM 3881 C CA . GLU A 1 496 ? -10.921 -3.197 18.846 1.00 91.38 496 GLU A CA 1
ATOM 3882 C C . GLU A 1 496 ? -12.195 -3.432 18.013 1.00 91.38 496 GLU A C 1
ATOM 3884 O O . GLU A 1 496 ? -13.202 -3.893 18.540 1.00 91.38 496 GLU A O 1
ATOM 3889 N N . ARG A 1 497 ? -12.129 -3.208 16.690 1.00 92.62 497 ARG A N 1
ATOM 3890 C CA . ARG A 1 497 ? -13.228 -3.457 15.727 1.00 92.62 497 ARG A CA 1
ATOM 3891 C C . ARG A 1 497 ? -13.462 -4.940 15.441 1.00 92.62 497 ARG A C 1
ATOM 3893 O O . ARG A 1 497 ? -14.531 -5.329 14.984 1.00 92.62 497 ARG A O 1
ATOM 3900 N N . LEU A 1 498 ? -12.435 -5.758 15.658 1.00 92.69 498 LEU A N 1
ATOM 3901 C CA . LEU A 1 498 ? -12.532 -7.214 15.668 1.00 92.69 498 LEU A CA 1
ATOM 3902 C C . LEU A 1 498 ? -13.038 -7.732 17.026 1.00 92.69 498 LEU A C 1
ATOM 3904 O O . LEU A 1 498 ? -13.354 -8.915 17.120 1.00 92.69 498 LEU A O 1
ATOM 3908 N N . HIS A 1 499 ? -13.115 -6.881 18.054 1.00 92.81 499 HIS A N 1
ATOM 3909 C CA . HIS A 1 499 ? -13.417 -7.221 19.448 1.00 92.81 499 HIS A CA 1
ATOM 3910 C C . HIS A 1 499 ? -12.456 -8.272 20.043 1.00 92.81 499 HIS A C 1
ATOM 3912 O O . HIS A 1 499 ? -12.878 -9.156 20.782 1.00 92.81 499 HIS A O 1
ATOM 3918 N N . LEU A 1 500 ? -11.161 -8.205 19.714 1.00 93.19 500 LEU A N 1
ATOM 3919 C CA . LEU A 1 500 ? -10.126 -9.122 20.212 1.00 93.19 500 LEU A CA 1
ATOM 3920 C C . LEU A 1 500 ? -9.646 -8.746 21.616 1.00 93.19 500 LEU A C 1
ATOM 3922 O O . LEU A 1 500 ? -9.310 -7.592 21.875 1.00 93.19 500 LEU A O 1
ATOM 3926 N N . ALA A 1 501 ? -9.483 -9.742 22.489 1.00 91.94 501 ALA A N 1
ATOM 3927 C CA . ALA A 1 501 ? -8.930 -9.536 23.831 1.00 91.94 501 ALA A CA 1
ATOM 3928 C C . ALA A 1 501 ? -7.470 -9.032 23.816 1.00 91.94 501 ALA A C 1
ATOM 3930 O O . ALA A 1 501 ? -7.065 -8.278 24.702 1.00 91.94 501 ALA A O 1
ATOM 3931 N N . SER A 1 502 ? -6.688 -9.378 22.785 1.00 91.81 502 SER A N 1
ATOM 3932 C CA . SER A 1 502 ? -5.312 -8.891 22.612 1.00 91.81 502 SER A CA 1
ATOM 3933 C C . SER A 1 502 ? -5.228 -7.373 22.421 1.00 91.81 502 SER A C 1
ATOM 3935 O O . SER A 1 502 ? -4.271 -6.756 22.886 1.00 91.81 502 SER A O 1
ATOM 3937 N N . ALA A 1 503 ? -6.254 -6.752 21.824 1.00 91.81 503 ALA A N 1
ATOM 3938 C CA . ALA A 1 503 ? -6.344 -5.299 21.675 1.00 91.81 503 ALA A CA 1
ATOM 3939 C C . ALA A 1 503 ? -6.403 -4.587 23.034 1.00 91.81 503 ALA A C 1
ATOM 3941 O O . ALA A 1 503 ? -5.853 -3.501 23.205 1.00 91.81 503 ALA A O 1
ATOM 3942 N N . TYR A 1 504 ? -7.040 -5.230 24.015 1.00 92.19 504 TYR A N 1
ATOM 3943 C CA . TYR A 1 504 ? -7.278 -4.670 25.339 1.00 92.19 504 TYR A CA 1
ATOM 3944 C C . TYR A 1 504 ? -6.204 -5.021 26.372 1.00 92.19 504 TYR A C 1
ATOM 3946 O O . TYR A 1 504 ? -6.114 -4.361 27.407 1.00 92.19 504 TYR A O 1
ATOM 3954 N N . ALA A 1 505 ? -5.341 -6.001 26.087 1.00 89.88 505 ALA A N 1
ATOM 3955 C CA . ALA A 1 505 ? -4.264 -6.438 26.979 1.00 89.88 505 ALA A CA 1
ATOM 3956 C C . ALA A 1 505 ? -3.262 -5.321 27.353 1.00 89.88 505 ALA A C 1
ATOM 3958 O O . ALA A 1 505 ? -2.625 -5.396 28.404 1.00 89.88 505 ALA A O 1
ATOM 3959 N N . VAL A 1 506 ? -3.150 -4.281 26.516 1.00 88.38 506 VAL A N 1
ATOM 3960 C CA . VAL A 1 506 ? -2.296 -3.097 26.732 1.00 88.38 506 VAL A CA 1
ATOM 3961 C C . VAL A 1 506 ? -2.867 -2.148 27.799 1.00 88.38 506 VAL A C 1
ATOM 3963 O O . VAL A 1 506 ? -2.113 -1.426 28.451 1.00 88.38 506 VAL A O 1
ATOM 3966 N N . TYR A 1 507 ? -4.186 -2.140 28.009 1.00 90.75 507 TYR A N 1
ATOM 3967 C CA . TYR A 1 507 ? -4.849 -1.216 28.930 1.00 90.75 507 TYR A CA 1
ATOM 3968 C C . TYR A 1 507 ? -4.899 -1.790 30.348 1.00 90.75 507 TYR A C 1
ATOM 3970 O O . TYR A 1 507 ? -5.862 -2.444 30.739 1.00 90.75 507 TYR A O 1
ATOM 3978 N N . GLN A 1 508 ? -3.855 -1.526 31.133 1.00 87.06 508 GLN A N 1
ATOM 3979 C CA . GLN A 1 508 ? -3.762 -1.927 32.539 1.00 87.06 508 GLN A CA 1
ATOM 3980 C C . GLN A 1 508 ? -3.586 -0.692 33.431 1.00 87.06 508 GLN A C 1
ATOM 3982 O O . GLN A 1 508 ? -2.855 0.238 33.083 1.00 87.06 508 GLN A O 1
ATOM 3987 N N . LEU A 1 509 ? -4.267 -0.670 34.580 1.00 81.56 509 LEU A N 1
ATOM 3988 C CA . LEU A 1 509 ? -4.057 0.361 35.598 1.00 81.56 509 LEU A CA 1
ATOM 3989 C C . LEU A 1 509 ? -2.779 0.045 36.401 1.00 81.56 509 LEU A C 1
ATOM 3991 O O . LEU A 1 509 ? -2.558 -1.118 36.743 1.00 81.56 509 LEU A O 1
ATOM 3995 N N . PRO A 1 510 ? -1.942 1.046 36.733 1.00 75.38 510 PRO A N 1
ATOM 3996 C CA . PRO A 1 510 ? -0.819 0.862 37.648 1.00 75.38 510 PRO A CA 1
ATOM 3997 C C . PRO A 1 510 ? -1.266 0.303 39.007 1.00 75.38 510 PRO A C 1
ATOM 3999 O O . PRO A 1 510 ? -2.189 0.829 39.625 1.00 75.38 510 PRO A O 1
ATOM 4002 N N . ALA A 1 511 ? -0.576 -0.730 39.501 1.00 70.06 511 ALA A N 1
ATOM 4003 C CA . ALA A 1 511 ? -0.950 -1.466 40.718 1.00 70.06 511 ALA A CA 1
ATOM 4004 C C . ALA A 1 511 ? -0.907 -0.640 42.025 1.00 70.06 511 ALA A C 1
ATOM 4006 O O . ALA A 1 511 ? -1.328 -1.118 43.073 1.00 70.06 511 ALA A O 1
ATOM 4007 N N . ASN A 1 512 ? -0.398 0.593 41.977 1.00 69.62 512 ASN A N 1
ATOM 4008 C CA . ASN A 1 512 ? -0.383 1.553 43.082 1.00 69.62 512 ASN A CA 1
ATOM 4009 C C . ASN A 1 512 ? -1.600 2.503 43.094 1.00 69.62 512 ASN A C 1
ATOM 4011 O O . ASN A 1 512 ? -1.605 3.463 43.863 1.00 69.62 512 ASN A O 1
ATOM 4015 N N . ILE A 1 513 ? -2.595 2.286 42.227 1.00 68.56 513 ILE A N 1
ATOM 4016 C CA . ILE A 1 513 ? -3.817 3.092 42.139 1.00 68.56 513 ILE A CA 1
ATOM 4017 C C . ILE A 1 513 ? -5.009 2.230 42.565 1.00 68.56 513 ILE A C 1
ATOM 4019 O O . ILE A 1 513 ? -5.393 1.304 41.852 1.00 68.56 513 ILE A O 1
ATOM 4023 N N . ASN A 1 514 ? -5.623 2.563 43.704 1.00 69.12 514 ASN A N 1
ATOM 4024 C CA . ASN A 1 514 ? -6.842 1.895 44.154 1.00 69.12 514 ASN A CA 1
ATOM 4025 C C . ASN A 1 514 ? -8.064 2.447 43.402 1.00 69.12 514 ASN A C 1
ATOM 4027 O O . ASN A 1 514 ? -8.303 3.657 43.406 1.00 69.12 514 ASN A O 1
ATOM 4031 N N . VAL A 1 515 ? -8.834 1.567 42.761 1.00 73.94 515 VAL A N 1
ATOM 4032 C CA . VAL A 1 515 ? -10.070 1.917 42.047 1.00 73.94 515 VAL A CA 1
ATOM 4033 C C . VAL A 1 515 ? -11.193 1.017 42.549 1.00 73.94 515 VAL A C 1
ATOM 4035 O O . VAL A 1 515 ? -11.195 -0.183 42.297 1.00 73.94 515 VAL A O 1
ATOM 4038 N N . GLU A 1 516 ? -12.133 1.608 43.284 1.00 73.62 516 GLU A N 1
ATOM 4039 C CA . GLU A 1 516 ? -13.046 0.867 44.171 1.00 73.62 516 GLU A CA 1
ATOM 4040 C C . GLU A 1 516 ? -14.417 0.577 43.538 1.00 73.62 516 GLU A C 1
ATOM 4042 O O . GLU A 1 516 ? -15.031 -0.449 43.819 1.00 73.62 516 GLU A O 1
ATOM 4047 N N . ASP A 1 517 ? -14.886 1.446 42.638 1.00 84.25 517 ASP A N 1
ATOM 4048 C CA . ASP A 1 517 ? -16.085 1.223 41.821 1.00 84.25 517 ASP A CA 1
ATOM 4049 C C . ASP A 1 517 ? -15.851 1.714 40.391 1.00 84.25 517 ASP A C 1
ATOM 4051 O O . ASP A 1 517 ? -15.609 2.903 40.171 1.00 84.25 517 ASP A O 1
ATOM 4055 N N . ILE A 1 518 ? -15.993 0.812 39.415 1.00 90.94 518 ILE A N 1
ATOM 4056 C CA . ILE A 1 518 ? -16.001 1.138 37.986 1.00 90.94 518 ILE A CA 1
ATOM 4057 C C . ILE A 1 518 ? -17.415 0.949 37.440 1.00 90.94 518 ILE A C 1
ATOM 4059 O O . ILE A 1 518 ? -17.881 -0.165 37.160 1.00 90.94 518 ILE A O 1
ATOM 4063 N N . ARG A 1 519 ? -18.086 2.080 37.219 1.00 91.50 519 ARG A N 1
ATOM 4064 C CA . ARG A 1 519 ? -19.463 2.130 36.743 1.00 91.50 519 ARG A CA 1
ATOM 4065 C C . ARG A 1 519 ? -19.502 2.426 35.250 1.00 91.50 519 ARG A C 1
ATOM 4067 O O . ARG A 1 519 ? -19.199 3.536 34.822 1.00 91.50 519 ARG A O 1
ATOM 4074 N N . VAL A 1 520 ? -19.957 1.447 34.470 1.00 93.00 520 VAL A N 1
ATOM 4075 C CA . VAL A 1 520 ? -20.381 1.641 33.075 1.00 93.00 520 VAL A CA 1
ATOM 4076 C C . VAL A 1 520 ? -21.906 1.715 33.054 1.00 93.00 520 VAL A C 1
ATOM 4078 O O . VAL A 1 520 ? -22.576 0.776 33.481 1.00 93.00 520 VAL A O 1
ATOM 4081 N N . ALA A 1 521 ? -22.468 2.832 32.597 1.00 92.94 521 ALA A N 1
ATOM 4082 C CA . ALA A 1 521 ? -23.911 3.068 32.578 1.00 92.94 521 ALA A CA 1
ATOM 4083 C C . ALA A 1 521 ? -24.329 3.882 31.349 1.00 92.94 521 ALA A C 1
ATOM 4085 O O . ALA A 1 521 ? -23.574 4.723 30.864 1.00 92.94 521 ALA A O 1
ATOM 4086 N N . LYS A 1 522 ? -25.546 3.649 30.850 1.00 92.06 522 LYS A N 1
ATOM 4087 C CA . LYS A 1 522 ? -26.149 4.492 29.816 1.00 92.06 522 LYS A CA 1
ATOM 4088 C C . LYS A 1 522 ? -26.565 5.822 30.448 1.00 92.06 522 LYS A C 1
ATOM 4090 O O . LYS A 1 522 ? -27.190 5.829 31.505 1.00 92.06 522 LYS A O 1
ATOM 4095 N N . ASP A 1 523 ? -26.188 6.933 29.831 1.00 91.56 523 ASP A N 1
ATOM 4096 C CA . ASP A 1 523 ? -26.590 8.267 30.267 1.00 91.56 523 ASP A CA 1
ATOM 4097 C C . ASP A 1 523 ? -27.987 8.598 29.721 1.00 91.56 523 ASP A C 1
ATOM 4099 O O . ASP A 1 523 ? -28.271 8.394 28.539 1.00 91.56 523 ASP A O 1
ATOM 4103 N N . ASN A 1 524 ? -28.864 9.103 30.587 1.00 87.06 524 ASN A N 1
ATOM 4104 C CA . ASN A 1 524 ? -30.252 9.398 30.244 1.00 87.06 524 ASN A CA 1
ATOM 4105 C C . ASN A 1 524 ? -30.400 10.650 29.360 1.00 87.06 524 ASN A C 1
ATOM 4107 O O . ASN A 1 524 ? -31.448 10.813 28.743 1.00 87.06 524 ASN A O 1
ATOM 4111 N N . MET A 1 525 ? -29.388 11.527 29.289 1.00 85.38 525 MET A N 1
ATOM 4112 C CA . MET A 1 525 ? -29.462 12.778 28.519 1.00 85.38 525 MET A CA 1
ATOM 4113 C C . MET A 1 525 ? -29.071 12.615 27.045 1.00 85.38 525 MET A C 1
ATOM 4115 O O . MET A 1 525 ? -29.684 13.237 26.184 1.00 85.38 525 MET A O 1
ATOM 4119 N N . ASP A 1 526 ? -28.051 11.804 26.744 1.00 89.06 526 ASP A N 1
ATOM 4120 C CA . ASP A 1 526 ? -27.548 11.603 25.372 1.00 89.06 526 ASP A CA 1
ATOM 4121 C C . ASP A 1 526 ? -27.635 10.151 24.874 1.00 89.06 526 ASP A C 1
ATOM 4123 O O . ASP A 1 526 ? -27.266 9.862 23.734 1.00 89.06 526 ASP A O 1
ATOM 4127 N N . GLY A 1 527 ? -28.123 9.231 25.712 1.00 88.44 527 GLY A N 1
ATOM 4128 C CA . GLY A 1 527 ? -28.299 7.821 25.381 1.00 88.44 527 GLY A CA 1
ATOM 4129 C C . GLY A 1 527 ? -26.998 7.032 25.208 1.00 88.44 527 GLY A C 1
ATOM 4130 O O . GLY A 1 527 ? -27.066 5.866 24.810 1.00 88.44 527 GLY A O 1
ATOM 4131 N N . LYS A 1 528 ? -25.825 7.615 25.481 1.00 91.38 528 LYS A N 1
ATOM 4132 C CA . LYS A 1 528 ? -24.525 6.955 25.286 1.00 91.38 528 LYS A CA 1
ATOM 4133 C C . LYS A 1 528 ? -24.137 6.149 26.516 1.00 91.38 528 LYS A C 1
ATOM 4135 O O . LYS A 1 528 ? -24.423 6.538 27.646 1.00 91.38 528 LYS A O 1
ATOM 4140 N N . TRP A 1 529 ? -23.425 5.046 26.308 1.00 93.88 529 TRP A N 1
ATOM 4141 C CA . TRP A 1 529 ? -22.727 4.370 27.397 1.00 93.88 529 TRP A CA 1
ATOM 4142 C C . TRP A 1 529 ? -21.544 5.225 27.850 1.00 93.88 529 TRP A C 1
ATOM 4144 O O . TRP A 1 529 ? -20.726 5.643 27.030 1.00 93.88 529 TRP A O 1
ATOM 4154 N N . LYS A 1 530 ? -21.461 5.491 29.154 1.00 95.81 530 LYS A N 1
ATOM 4155 C CA . LYS A 1 530 ? -20.371 6.237 29.783 1.00 95.81 530 LYS A CA 1
ATOM 4156 C C . LYS A 1 530 ? -19.752 5.425 30.912 1.00 95.81 530 LYS A C 1
ATOM 4158 O O . LYS A 1 530 ? -20.458 4.700 31.615 1.00 95.81 530 LYS A O 1
ATOM 4163 N N . ILE A 1 531 ? -18.444 5.567 31.079 1.00 94.88 531 ILE A N 1
ATOM 4164 C CA . ILE A 1 531 ? -17.659 4.974 32.161 1.00 94.88 531 ILE A CA 1
ATOM 4165 C C . ILE A 1 531 ? -17.221 6.068 33.143 1.00 94.88 531 ILE A C 1
ATOM 4167 O O . ILE A 1 531 ? -16.861 7.170 32.724 1.00 94.88 531 ILE A O 1
ATOM 4171 N N . SER A 1 532 ? -17.268 5.774 34.443 1.00 93.25 532 SER A N 1
ATOM 4172 C CA . SER A 1 532 ? -16.627 6.576 35.491 1.00 93.25 532 SER A CA 1
ATOM 4173 C C . SER A 1 532 ? -16.152 5.700 36.650 1.00 93.25 532 SER A C 1
ATOM 4175 O O . SER A 1 532 ? -16.796 4.705 36.997 1.00 93.25 532 SER A O 1
ATOM 4177 N N . ALA A 1 533 ? -15.047 6.092 37.276 1.00 92.50 533 ALA A N 1
ATOM 4178 C CA . ALA A 1 533 ? -14.411 5.367 38.372 1.00 92.50 533 ALA A CA 1
ATOM 4179 C C . ALA A 1 533 ? -14.449 6.170 39.683 1.00 92.50 533 ALA A C 1
ATOM 4181 O O . ALA A 1 533 ? -14.480 7.401 39.647 1.00 92.50 533 ALA A O 1
ATOM 4182 N N . ALA A 1 534 ? -14.444 5.483 40.826 1.00 89.38 534 ALA A N 1
ATOM 4183 C CA . ALA A 1 534 ? -14.093 6.047 42.133 1.00 89.38 534 ALA A CA 1
ATOM 4184 C C . ALA A 1 534 ? -12.614 5.761 42.448 1.00 89.38 534 ALA A C 1
ATOM 4186 O O . ALA A 1 534 ? -12.151 4.644 42.216 1.00 89.38 534 ALA A O 1
ATOM 4187 N N . VAL A 1 535 ? -11.882 6.763 42.943 1.00 85.62 535 VAL A N 1
ATOM 4188 C CA . VAL A 1 535 ? -10.416 6.735 43.118 1.00 85.62 535 VAL A CA 1
ATOM 4189 C C . VAL A 1 535 ? -10.081 6.964 44.595 1.00 85.62 535 VAL A C 1
ATOM 4191 O O . VAL A 1 535 ? -9.582 8.021 44.986 1.00 85.62 535 VAL A O 1
ATOM 4194 N N . GLY A 1 536 ? -10.441 5.983 45.427 1.00 79.00 536 GLY A N 1
ATOM 4195 C CA . GLY A 1 536 ? -10.409 6.093 46.886 1.00 79.00 536 GLY A CA 1
ATOM 4196 C C . GLY A 1 536 ? -11.204 7.292 47.411 1.00 79.00 536 GLY A C 1
ATOM 4197 O O . GLY A 1 536 ? -12.183 7.736 46.805 1.00 79.00 536 GLY A O 1
ATOM 4198 N N . GLU A 1 537 ? -10.732 7.872 48.515 1.00 77.12 537 GLU A N 1
ATOM 4199 C CA . GLU A 1 537 ? -11.328 9.064 49.139 1.00 77.12 537 GLU A CA 1
ATOM 4200 C C . GLU A 1 537 ? -11.246 10.331 48.262 1.00 77.12 537 GLU A C 1
ATOM 4202 O O . GLU A 1 537 ? -11.966 11.299 48.502 1.00 77.12 537 GLU A O 1
ATOM 4207 N N . ASN A 1 538 ? -10.423 10.329 47.206 1.00 78.56 538 ASN A N 1
ATOM 4208 C CA . ASN A 1 538 ? -10.172 11.507 46.368 1.00 78.56 538 ASN A CA 1
ATOM 4209 C C . ASN A 1 538 ? -11.305 11.801 45.360 1.00 78.56 538 ASN A C 1
ATOM 4211 O O . ASN A 1 538 ? -11.222 12.764 44.598 1.00 78.56 538 ASN A O 1
ATOM 4215 N N . GLY A 1 539 ? -12.378 11.002 45.358 1.00 83.50 539 GLY A N 1
ATOM 4216 C CA . GLY A 1 539 ? -13.611 11.267 44.614 1.00 83.50 539 GLY A CA 1
ATOM 4217 C C . GLY A 1 539 ? -13.792 10.401 43.366 1.00 83.50 539 GLY A C 1
ATOM 4218 O O . GLY A 1 539 ? -13.378 9.242 43.317 1.00 83.50 539 GLY A O 1
ATOM 4219 N N . ARG A 1 540 ? -14.477 10.944 42.349 1.00 89.00 540 ARG A N 1
ATOM 4220 C CA . ARG A 1 540 ? -14.789 10.232 41.098 1.00 89.00 540 ARG A CA 1
ATOM 4221 C C . ARG A 1 540 ? -14.279 10.960 39.863 1.00 89.00 540 ARG A C 1
ATOM 4223 O O . ARG A 1 540 ? -14.286 12.185 39.813 1.00 89.00 540 ARG A O 1
ATOM 4230 N N . THR A 1 541 ? -13.932 10.179 38.844 1.00 91.56 541 THR A N 1
ATOM 4231 C CA . THR A 1 541 ? -13.606 10.678 37.501 1.00 91.56 541 THR A CA 1
ATOM 4232 C C . THR A 1 541 ? -14.827 11.297 36.823 1.00 91.56 541 THR A C 1
ATOM 4234 O O . THR A 1 541 ? -15.978 11.006 37.175 1.00 91.56 541 THR A O 1
ATOM 4237 N N . GLU A 1 542 ? -14.591 12.054 35.752 1.00 90.56 542 GLU A N 1
ATOM 4238 C CA . GLU A 1 542 ? -15.668 12.443 34.847 1.00 90.56 542 GLU A CA 1
ATOM 4239 C C . GLU A 1 542 ? -16.297 11.216 34.153 1.00 90.56 542 GLU A C 1
ATOM 4241 O O . GLU A 1 542 ? -15.739 10.113 34.123 1.00 90.56 542 GLU A O 1
ATOM 4246 N N . LYS A 1 543 ? -17.503 11.405 33.599 1.00 92.81 543 LYS A N 1
ATOM 4247 C CA . LYS A 1 543 ? -18.231 10.384 32.831 1.00 92.81 543 LYS A CA 1
ATOM 4248 C C . LYS A 1 543 ? -17.835 10.449 31.355 1.00 92.81 543 LYS A C 1
ATOM 4250 O O . LYS A 1 543 ? -18.443 11.200 30.589 1.00 92.81 543 LYS A O 1
ATOM 4255 N N . LYS A 1 544 ? -16.876 9.633 30.921 1.00 94.62 544 LYS A N 1
ATOM 4256 C CA . LYS A 1 544 ? -16.460 9.596 29.507 1.00 94.62 544 LYS A CA 1
ATOM 4257 C C . LYS A 1 544 ? -17.280 8.595 28.705 1.00 94.62 544 LYS A C 1
ATOM 4259 O O . LYS A 1 544 ? -17.541 7.491 29.173 1.00 94.62 544 LYS A O 1
ATOM 4264 N N . ALA A 1 545 ? -17.695 8.975 27.499 1.00 94.94 545 ALA A N 1
ATOM 4265 C CA . ALA A 1 545 ? -18.442 8.092 26.606 1.00 94.94 545 ALA A CA 1
ATOM 4266 C C . ALA A 1 545 ? -17.522 7.043 25.966 1.00 94.94 545 ALA A C 1
ATOM 4268 O O . ALA A 1 545 ? -16.482 7.399 25.409 1.00 94.94 545 ALA A O 1
ATOM 4269 N N . ILE A 1 546 ? -17.925 5.772 26.024 1.00 94.38 546 ILE A N 1
ATOM 4270 C CA . ILE A 1 546 ? -17.203 4.669 25.374 1.00 94.38 546 ILE A CA 1
ATOM 4271 C C . ILE A 1 546 ? -17.645 4.514 23.913 1.00 94.38 546 ILE A C 1
ATOM 4273 O O . ILE A 1 546 ? -18.740 4.943 23.536 1.00 94.38 546 ILE A O 1
ATOM 4277 N N . SER A 1 547 ? -16.792 3.921 23.075 1.00 93.94 547 SER A N 1
ATOM 4278 C CA . SER A 1 547 ? -17.130 3.652 21.675 1.00 93.94 547 SER A CA 1
ATOM 4279 C C . SER A 1 547 ? -18.187 2.544 21.541 1.00 93.94 547 SER A C 1
ATOM 4281 O O . SER A 1 547 ? -18.453 1.795 22.485 1.00 93.94 547 SER A O 1
ATOM 4283 N N . PHE A 1 548 ? -18.791 2.420 20.352 1.00 91.94 548 PHE A N 1
ATOM 4284 C CA . PHE A 1 548 ? -19.657 1.276 20.045 1.00 91.94 548 PHE A CA 1
ATOM 4285 C C . PHE A 1 548 ? -18.882 -0.043 20.149 1.00 91.94 548 PHE A C 1
ATOM 4287 O O . PHE A 1 548 ? -19.370 -0.983 20.773 1.00 91.94 548 PHE A O 1
ATOM 4294 N N . ASP A 1 549 ? -17.669 -0.078 19.590 1.00 92.69 549 ASP A N 1
ATOM 4295 C CA . ASP A 1 549 ? -16.830 -1.274 19.552 1.00 92.69 549 ASP A CA 1
ATOM 4296 C C . ASP A 1 549 ? -16.462 -1.737 20.970 1.00 92.69 549 ASP A C 1
ATOM 4298 O O . ASP A 1 549 ? -16.596 -2.914 21.282 1.00 92.69 549 ASP A O 1
ATOM 4302 N N . ASP A 1 550 ? -16.117 -0.806 21.866 1.00 93.44 550 ASP A N 1
ATOM 4303 C CA . ASP A 1 550 ? -15.829 -1.094 23.280 1.00 93.44 550 ASP A CA 1
ATOM 4304 C C . ASP A 1 550 ? -17.069 -1.538 24.065 1.00 93.44 550 ASP A C 1
ATOM 4306 O O . ASP A 1 550 ? -16.988 -2.430 24.911 1.00 93.44 550 ASP A O 1
ATOM 4310 N N . GLY A 1 551 ? -18.232 -0.945 23.778 1.00 93.19 551 GLY A N 1
ATOM 4311 C CA . GLY A 1 551 ? -19.506 -1.379 24.352 1.00 93.19 551 GLY A CA 1
ATOM 4312 C C . GLY A 1 551 ? -19.873 -2.802 23.925 1.00 93.19 551 GLY A C 1
ATOM 4313 O O . GLY A 1 551 ? -20.287 -3.608 24.759 1.00 93.19 551 GLY A O 1
ATOM 4314 N N . PHE A 1 552 ? -19.673 -3.142 22.650 1.00 92.69 552 PHE A N 1
ATOM 4315 C CA . PHE A 1 552 ? -19.874 -4.497 22.135 1.00 92.69 552 PHE A CA 1
ATOM 4316 C C . PHE A 1 552 ? -18.868 -5.485 22.745 1.00 92.69 552 PHE A C 1
ATOM 4318 O O . PHE A 1 552 ? -19.272 -6.547 23.227 1.00 92.69 552 PHE A O 1
ATOM 4325 N N . SER A 1 553 ? -17.583 -5.112 22.807 1.00 94.19 553 SER A N 1
ATOM 4326 C CA . SER A 1 553 ? -16.523 -5.893 23.456 1.00 94.19 553 SER A CA 1
ATOM 4327 C C . SER A 1 553 ? -16.852 -6.202 24.921 1.00 94.19 553 SER A C 1
ATOM 4329 O O . SER A 1 553 ? -16.628 -7.325 25.368 1.00 94.19 553 SER A O 1
ATOM 4331 N N . LEU A 1 554 ? -17.421 -5.245 25.667 1.00 94.75 554 LEU A N 1
ATOM 4332 C CA . LEU A 1 554 ? -17.758 -5.405 27.087 1.00 94.75 554 LEU A CA 1
ATOM 4333 C C . LEU A 1 554 ? -19.028 -6.240 27.305 1.00 94.75 554 LEU A C 1
ATOM 4335 O O . LEU A 1 554 ? -19.038 -7.160 28.122 1.00 94.75 554 LEU A O 1
ATOM 4339 N N . PHE A 1 555 ? -20.122 -5.897 26.618 1.00 93.31 555 PHE A N 1
ATOM 4340 C CA . PHE A 1 555 ? -21.444 -6.458 26.917 1.00 93.31 555 PHE A CA 1
ATOM 4341 C C . PHE A 1 555 ? -21.762 -7.742 26.144 1.00 93.31 555 PHE A C 1
ATOM 4343 O O . PHE A 1 555 ? -22.484 -8.591 26.669 1.00 93.31 555 PHE A O 1
ATOM 4350 N N . GLN A 1 556 ? -21.248 -7.891 24.917 1.00 92.94 556 GLN A N 1
ATOM 4351 C CA . GLN A 1 556 ? -21.634 -8.975 24.009 1.00 92.94 556 GLN A CA 1
ATOM 4352 C C . GLN A 1 556 ? -20.489 -9.952 23.722 1.00 92.94 556 GLN A C 1
ATOM 4354 O O . GLN A 1 556 ? -20.672 -11.149 23.935 1.00 92.94 556 GLN A O 1
ATOM 4359 N N . ALA A 1 557 ? -19.314 -9.476 23.293 1.00 89.69 557 ALA A N 1
ATOM 4360 C CA . ALA A 1 557 ? -18.166 -10.355 23.034 1.00 89.69 557 ALA A CA 1
ATOM 4361 C C . ALA A 1 557 ? -17.464 -10.825 24.324 1.00 89.69 557 ALA A C 1
ATOM 4363 O O . ALA A 1 557 ? -16.887 -11.909 24.344 1.00 89.69 557 ALA A O 1
ATOM 4364 N N . LYS A 1 558 ? -17.545 -10.031 25.403 1.00 93.50 558 LYS A N 1
ATOM 4365 C CA . LYS A 1 558 ? -16.888 -10.254 26.709 1.00 93.50 558 LYS A CA 1
ATOM 4366 C C . LYS A 1 558 ? -15.358 -10.370 26.618 1.00 93.50 558 LYS A C 1
ATOM 4368 O O . LYS A 1 558 ? -14.734 -11.098 27.383 1.00 93.50 558 LYS A O 1
ATOM 4373 N N . THR A 1 559 ? -14.761 -9.634 25.685 1.00 92.50 559 THR A N 1
ATOM 4374 C CA . THR A 1 559 ? -13.317 -9.624 25.400 1.00 92.50 559 THR A CA 1
ATOM 4375 C C . THR A 1 559 ? -12.576 -8.430 26.005 1.00 92.50 559 THR A C 1
ATOM 4377 O O . THR A 1 559 ? -11.357 -8.344 25.873 1.00 92.50 559 THR A O 1
ATOM 4380 N N . VAL A 1 560 ? -13.285 -7.541 26.707 1.00 94.62 560 VAL A N 1
ATOM 4381 C CA . VAL A 1 560 ? -12.704 -6.472 27.532 1.00 94.62 560 VAL A CA 1
ATOM 4382 C C . VAL A 1 560 ? -13.363 -6.435 28.910 1.00 94.62 560 VAL A C 1
ATOM 4384 O O . VAL A 1 560 ? -14.566 -6.671 29.034 1.00 94.62 560 VAL A O 1
ATOM 4387 N N . THR A 1 561 ? -12.590 -6.116 29.946 1.00 92.50 561 THR A N 1
ATOM 4388 C CA . THR A 1 561 ? -13.097 -5.902 31.310 1.00 92.50 561 THR A CA 1
ATOM 4389 C C . THR A 1 561 ? -13.391 -4.420 31.593 1.00 92.50 561 THR A C 1
ATOM 4391 O O . THR A 1 561 ? -13.032 -3.526 30.819 1.00 92.50 561 THR A O 1
ATOM 4394 N N . ARG A 1 562 ? -14.052 -4.110 32.718 1.00 91.38 562 ARG A N 1
ATOM 4395 C CA . ARG A 1 562 ? -14.333 -2.707 33.088 1.00 91.38 562 ARG A CA 1
ATOM 4396 C C . ARG A 1 562 ? -13.054 -1.959 33.462 1.00 91.38 562 ARG A C 1
ATOM 4398 O O . ARG A 1 562 ? -12.930 -0.774 33.174 1.00 91.38 562 ARG A O 1
ATOM 4405 N N . GLU A 1 563 ? -12.102 -2.671 34.047 1.00 90.88 563 GLU A N 1
ATOM 4406 C CA . GLU A 1 563 ? -10.792 -2.204 34.496 1.00 90.88 563 GLU A CA 1
ATOM 4407 C C . GLU A 1 563 ? -9.929 -1.814 33.290 1.00 90.88 563 GLU A C 1
ATOM 4409 O O . GLU A 1 563 ? -9.332 -0.737 33.277 1.00 90.88 563 GLU A O 1
ATOM 4414 N N . GLN A 1 564 ? -9.955 -2.624 32.225 1.00 92.81 564 GLN A N 1
ATOM 4415 C CA . GLN A 1 564 ? -9.302 -2.304 30.953 1.00 92.81 564 GLN A CA 1
ATOM 4416 C C . GLN A 1 564 ? -9.925 -1.072 30.278 1.00 92.81 564 GLN A C 1
ATOM 4418 O O . GLN A 1 564 ? -9.201 -0.192 29.811 1.00 92.81 564 GLN A O 1
ATOM 4423 N N . LEU A 1 565 ? -11.258 -0.937 30.272 1.00 92.88 565 LEU A N 1
ATOM 4424 C CA . LEU A 1 565 ? -11.897 0.281 29.753 1.00 92.88 565 LEU A CA 1
ATOM 4425 C C . LEU A 1 565 ? -11.635 1.513 30.635 1.00 92.88 565 LEU A C 1
ATOM 4427 O O . LEU A 1 565 ? -11.500 2.615 30.102 1.00 92.88 565 LEU A O 1
ATOM 4431 N N . ALA A 1 566 ? -11.497 1.355 31.954 1.00 91.69 566 ALA A N 1
ATOM 4432 C CA . ALA A 1 566 ? -11.079 2.440 32.838 1.00 91.69 566 ALA A CA 1
ATOM 4433 C C . ALA A 1 566 ? -9.627 2.863 32.556 1.00 91.69 566 ALA A C 1
ATOM 4435 O O . ALA A 1 566 ? -9.361 4.057 32.445 1.00 91.69 566 ALA A O 1
ATOM 4436 N N . ALA A 1 567 ? -8.706 1.922 32.326 1.00 91.56 567 ALA A N 1
ATOM 4437 C CA . ALA A 1 567 ? -7.353 2.236 31.863 1.00 91.56 567 ALA A CA 1
ATOM 4438 C C . ALA A 1 567 ? -7.345 2.938 30.488 1.00 91.56 567 ALA A C 1
ATOM 4440 O O . ALA A 1 567 ? -6.608 3.909 30.302 1.00 91.56 567 ALA A O 1
ATOM 4441 N N . LYS A 1 568 ? -8.195 2.512 29.542 1.00 93.06 568 LYS A N 1
ATOM 4442 C CA . LYS A 1 568 ? -8.321 3.129 28.209 1.00 93.06 568 LYS A CA 1
ATOM 4443 C C . LYS A 1 568 ? -8.847 4.569 28.255 1.00 93.06 568 LYS A C 1
ATOM 4445 O O . LYS A 1 568 ? -8.317 5.428 27.558 1.00 93.06 568 LYS A O 1
ATOM 4450 N N . TYR A 1 569 ? -9.889 4.837 29.046 1.00 93.56 569 TYR A N 1
ATOM 4451 C CA . TYR A 1 569 ? -10.610 6.119 29.017 1.00 93.56 569 TYR A CA 1
ATOM 4452 C C . TYR A 1 569 ? -10.261 7.078 30.158 1.00 93.56 569 TYR A C 1
ATOM 4454 O O . TYR A 1 569 ? -10.223 8.294 29.960 1.00 93.56 569 TYR A O 1
ATOM 4462 N N . LEU A 1 570 ? -10.054 6.555 31.363 1.00 92.12 570 LEU A N 1
ATOM 4463 C CA . LEU A 1 570 ? -10.008 7.333 32.602 1.00 92.12 570 LEU A CA 1
ATOM 4464 C C . LEU A 1 570 ? -8.597 7.454 33.186 1.00 92.12 570 LEU A C 1
ATOM 4466 O O . LEU A 1 570 ? -8.434 8.121 34.198 1.00 92.12 570 LEU A O 1
ATOM 4470 N N . SER A 1 571 ? -7.581 6.838 32.577 1.00 88.44 571 SER A N 1
ATOM 4471 C CA . SER A 1 571 ? -6.227 6.753 33.144 1.00 88.44 571 SER A CA 1
ATOM 4472 C C . SER A 1 571 ? -5.607 8.098 33.529 1.00 88.44 571 SER A C 1
ATOM 4474 O O . SER A 1 571 ? -4.891 8.145 34.524 1.00 88.44 571 SER A O 1
ATOM 4476 N N . ASP A 1 572 ? -5.878 9.187 32.809 1.00 87.19 572 ASP A N 1
ATOM 4477 C CA . ASP A 1 572 ? -5.358 10.513 33.170 1.00 87.19 572 ASP A CA 1
ATOM 4478 C C . ASP A 1 572 ? -6.141 11.165 34.322 1.00 87.19 572 ASP A C 1
ATOM 4480 O O . ASP A 1 572 ? -5.523 11.617 35.284 1.00 87.19 572 ASP A O 1
ATOM 4484 N N . ASP A 1 573 ? -7.478 11.119 34.305 1.00 87.06 573 ASP A N 1
ATOM 4485 C CA . ASP A 1 573 ? -8.341 11.536 35.425 1.00 87.06 573 ASP A CA 1
ATOM 4486 C C . ASP A 1 573 ? -7.949 10.791 36.707 1.00 87.06 573 ASP A C 1
ATOM 4488 O O . ASP A 1 573 ? -7.826 11.378 37.777 1.00 87.06 573 ASP A O 1
ATOM 4492 N N . ILE A 1 574 ? -7.716 9.483 36.576 1.00 85.88 574 ILE A N 1
ATOM 4493 C CA . ILE A 1 574 ? -7.322 8.592 37.660 1.00 85.88 574 ILE A CA 1
ATOM 4494 C C . ILE A 1 574 ? -5.940 8.977 38.202 1.00 85.88 574 ILE A C 1
ATOM 4496 O O . ILE A 1 574 ? -5.807 9.057 39.415 1.00 85.88 574 ILE A O 1
ATOM 4500 N N . LYS A 1 575 ? -4.936 9.292 37.364 1.00 84.38 575 LYS A N 1
ATOM 4501 C CA . LYS A 1 575 ? -3.619 9.794 37.830 1.00 84.38 575 LYS A CA 1
ATOM 4502 C C . LYS A 1 575 ? -3.724 11.136 38.558 1.00 84.38 575 LYS A C 1
ATOM 4504 O O . LYS A 1 575 ? -3.011 11.358 39.536 1.00 84.38 575 LYS A O 1
ATOM 4509 N N . VAL A 1 576 ? -4.580 12.038 38.065 1.00 84.69 576 VAL A N 1
ATOM 4510 C CA . VAL A 1 576 ? -4.816 13.357 38.673 1.00 84.69 576 VAL A CA 1
ATOM 4511 C C . VAL A 1 576 ? -5.461 13.190 40.049 1.00 84.69 576 VAL A C 1
ATOM 4513 O O . VAL A 1 576 ? -4.963 13.748 41.025 1.00 84.69 576 VAL A O 1
ATOM 4516 N N . LEU A 1 577 ? -6.507 12.364 40.150 1.00 83.00 577 LEU A N 1
ATOM 4517 C CA . LEU A 1 577 ? -7.178 12.063 41.416 1.00 83.00 577 LEU A CA 1
ATOM 4518 C C . LEU A 1 577 ? -6.310 11.211 42.357 1.00 83.00 577 LEU A C 1
ATOM 4520 O O . LEU A 1 577 ? -6.367 11.407 43.564 1.00 83.00 577 LEU A O 1
ATOM 4524 N N . SER A 1 578 ? -5.456 10.314 41.854 1.00 75.88 578 SER A N 1
ATOM 4525 C CA . SER A 1 578 ? -4.564 9.483 42.682 1.00 75.88 578 SER A CA 1
ATOM 4526 C C . SER A 1 578 ? -3.299 10.210 43.164 1.00 75.88 578 SER A C 1
ATOM 4528 O O . SER A 1 578 ? -2.438 9.585 43.781 1.00 75.88 578 SER A O 1
ATOM 4530 N N . GLY A 1 579 ? -3.148 11.507 42.875 1.00 67.12 579 GLY A N 1
ATOM 4531 C CA . GLY A 1 579 ? -2.224 12.396 43.583 1.00 67.12 579 GLY A CA 1
ATOM 4532 C C . GLY A 1 579 ? -0.735 12.033 43.515 1.00 67.12 579 GLY A C 1
ATOM 4533 O O . GLY A 1 579 ? -0.045 12.143 44.531 1.00 67.12 579 GLY A O 1
ATOM 4534 N N . GLN A 1 580 ? -0.205 11.626 42.351 1.00 54.75 580 GLN A N 1
ATOM 4535 C CA . GLN A 1 580 ? 1.231 11.328 42.198 1.00 54.75 580 GLN A CA 1
ATOM 4536 C C . GLN A 1 580 ? 2.130 12.574 42.366 1.00 54.75 580 GLN A C 1
ATOM 4538 O O . GLN A 1 580 ? 2.581 13.195 41.404 1.00 54.75 580 GLN A O 1
ATOM 4543 N N . LYS A 1 581 ? 2.472 12.899 43.617 1.00 44.69 581 LYS A N 1
ATOM 4544 C CA . LYS A 1 581 ? 3.601 13.772 43.960 1.00 44.69 581 LYS A CA 1
ATOM 4545 C C . LYS A 1 581 ? 4.930 13.067 43.662 1.00 44.69 581 LYS A C 1
ATOM 4547 O O . LYS A 1 581 ? 5.419 12.343 44.524 1.00 44.69 581 LYS A O 1
ATOM 4552 N N . GLN A 1 582 ? 5.568 13.365 42.527 1.00 34.31 582 GLN A N 1
ATOM 4553 C CA . GLN A 1 582 ? 7.035 13.501 42.455 1.00 34.31 582 GLN A CA 1
ATOM 4554 C C . GLN A 1 582 ? 7.521 14.154 41.145 1.00 34.31 582 GLN A C 1
ATOM 4556 O O . GLN A 1 582 ? 6.950 13.957 40.081 1.00 34.31 582 GLN A O 1
ATOM 4561 N N . ALA A 1 583 ? 8.622 14.906 41.253 1.00 30.48 583 ALA A N 1
ATOM 4562 C CA . ALA A 1 583 ? 9.514 15.306 40.156 1.00 30.48 583 ALA A CA 1
ATOM 4563 C C . ALA A 1 583 ? 8.967 16.180 38.995 1.00 30.48 583 ALA A C 1
ATOM 4565 O O . ALA A 1 583 ? 9.327 15.965 37.840 1.00 30.48 583 ALA A O 1
ATOM 4566 N N . ILE A 1 584 ? 8.272 17.288 39.297 1.00 31.66 584 ILE A N 1
ATOM 4567 C CA . ILE A 1 584 ? 8.519 18.533 38.535 1.00 31.66 584 ILE A CA 1
ATOM 4568 C C . ILE A 1 584 ? 9.631 19.298 39.262 1.00 31.66 584 ILE A C 1
ATOM 4570 O O . ILE A 1 584 ? 9.371 20.140 40.118 1.00 31.66 584 ILE A O 1
ATOM 4574 N N . SER A 1 585 ? 10.887 18.971 38.955 1.00 30.61 585 SER A N 1
ATOM 4575 C CA . SER A 1 585 ? 12.057 19.678 39.484 1.00 30.61 585 SER A CA 1
ATOM 4576 C C . SER A 1 585 ? 12.532 20.750 38.498 1.00 30.61 585 SER A C 1
ATOM 4578 O O . SER A 1 585 ? 13.247 20.442 37.550 1.00 30.61 585 SER A O 1
ATOM 4580 N N . ASN A 1 586 ? 12.139 21.999 38.760 1.00 30.52 586 ASN A N 1
ATOM 4581 C CA . ASN A 1 586 ? 12.723 23.252 38.261 1.00 30.52 586 ASN A CA 1
ATOM 4582 C C . ASN A 1 586 ? 13.080 23.335 36.760 1.00 30.52 586 ASN A C 1
ATOM 4584 O O . ASN A 1 586 ? 14.194 23.036 36.341 1.00 30.52 586 ASN A O 1
ATOM 4588 N N . GLY A 1 587 ? 12.159 23.905 35.978 1.00 26.69 587 GLY A N 1
ATOM 4589 C CA . GLY A 1 587 ? 12.381 24.337 34.594 1.00 26.69 587 GLY A CA 1
ATOM 4590 C C . GLY A 1 587 ? 11.579 25.601 34.284 1.00 26.69 587 GLY A C 1
ATOM 4591 O O . GLY A 1 587 ? 10.623 25.554 33.513 1.00 26.69 587 GLY A O 1
ATOM 4592 N N . LEU A 1 588 ? 11.905 26.709 34.958 1.00 27.77 588 LEU A N 1
ATOM 4593 C CA . LEU A 1 588 ? 11.200 27.986 34.798 1.00 27.77 588 LEU A CA 1
ATOM 4594 C C . LEU A 1 588 ? 11.355 28.515 33.363 1.00 27.77 588 LEU A C 1
ATOM 4596 O O . LEU A 1 588 ? 12.449 28.462 32.803 1.00 27.77 588 LEU A O 1
ATOM 4600 N N . LYS A 1 589 ? 10.285 29.077 32.793 1.00 29.70 589 LYS A N 1
ATOM 4601 C CA . LYS A 1 589 ? 10.395 29.892 31.578 1.00 29.70 589 LYS A CA 1
ATOM 4602 C C . LYS A 1 589 ? 10.880 31.296 31.938 1.00 29.70 589 LYS A C 1
ATOM 4604 O O . LYS A 1 589 ? 10.249 31.957 32.761 1.00 29.70 589 LYS A O 1
ATOM 4609 N N . MET A 1 590 ? 11.924 31.743 31.247 1.00 28.92 590 MET A N 1
ATOM 4610 C CA . MET A 1 590 ? 11.991 33.090 30.672 1.00 28.92 590 MET A CA 1
ATOM 4611 C C . MET A 1 590 ? 11.907 32.934 29.153 1.00 28.92 590 MET A C 1
ATOM 4613 O O . MET A 1 590 ? 12.476 31.931 28.662 1.00 28.92 590 MET A O 1
#

Radius of gyration: 35.09 Å; chains: 1; bounding box: 91×74×99 Å

Sequence (590 aa):
MGRKKYKNLDFDYIVSSVAGYAKVAPIARKVKAGDDMAIAKAAAMMTAAVRNVMPKDKQVVLVPIPNRTGRAGYTKTLAEKISEALHLPVIDALASNTHDPLYLVKKTNGSLDEVPLYFYRIRRLPRNKIPILIDNVLDTGHTAMAAYEAMGRQDTLMAVLGDTHKFTPNKWKSDIYPLIDNNMASKKKEEVQQQATLKEEPTAQTEKKAAKKTTKLPKSKTLAELYENMKEMHPDAILLFRTGDFYTTLNADASKVADTLGLKANKPAKAEDGSLQVTFPHHALDTNLPKLIRAGLRVAIVDSLEKKQSVEKSVSEKAETSAQEKKEEGKSVKKTATVKQEHQPREPQMVTVNGDKVSHAHAFQSKVNPADWFYVAQLNGKQLNPMKMDAADIAAYQKREAKVENMMQKYYPTKLAPKVSAEEYKAANILSDGRVIDKMTVYKEKDEQRADYGKYKLYAQVGDQRMSALMTKEDQSAFFDRVTTPAALVEKNFGERLHLASAYAVYQLPANINVEDIRVAKDNMDGKWKISAAVGENGRTEKKAISFDDGFSLFQAKTVTREQLAAKYLSDDIKVLSGQKQAISNGLKM

Secondary structure (DSSP, 8-state):
--B--BTTB----EEEEEEEHHHHHHHHHHHHHT-HHHHHHHHHHHHHHHHHH--TTS-EEEEEPP-TTSS-HHHHHHHHHHHHTTT--B---EEE-----HHHHHHHSS-STTS---EEE-SPPPTTSEEEEEEEEESSSHHHHHHHHHHT-TT-EEEEEEE-S--PPPS-PPP-PPP-----S------------------------------PPP---SHHHHHHHHHHH-TTEEEEEEETTEEEEEHHHHHHHHHHHTPPPB--SSGGG-S-EEEEEGGGHHHHHHHHGGGT-EEEEE-------------------------------------------PPPSEE-TTS-EEEEEEEEE-SS-TT-EEEEEEETTEEPPPEEPPHHHHHHHHTT---HHHHHHHH-HHHHSPPPPTTHHHHTTB-TTS-B-SEEEEEE---TTSTTTTSEEEEEEETTEEEEEEPPHHHHHHHHHT-S-HHHHHHHHHTTTTT-HHHHTT----TT----EEEEEE-TTT--EEEEEE-GGG-B---EEPPHHHHHIIIII--S-HHHHHHHHHHHHHHHHTT-----------

Foldseek 3Di:
DDADDDPPDPQGEAEFALEACVVCVVLLVCLVVVNVVSLLVLLVSLLVRCVVLDDPPAAAEEEAFEDLCFFRPSSQVSSVSVCVVVVHHYDRFKTWDHDDDLVVVCVPVVDPQVTAIAMATADDDDPRYEYEYEDAEAEAQASVQNPSVNNVDSSHYYYYNHYNPHRDYHPRYDDHDDHLDPPPDDDDDDDDDDDDDDDDDDDDDDDDDDDDDDDDDDDDDDLQVVCVVVCVVPVQAFEFEDDDFKTKGADPSQVVLCVQVVFDWDQDPDPVNHGTMDMDGPVCCVVRVVSCVSSVHHYDYHYDPPPPDDPDDDDDDDDDDDDDDDDDDDDDDDDDDDDDDDDDQDAFLDAAPQRWGFSDKDKDADPVDRVWIWIWTATNNRIDDTDTDDPVVVVCVVVVVDRPVNVCCVRPVLVRADADDPVNQVVLQAAPVGFGWPDKDWDAACPPPDPRHRFIKIWTDTPPDTDIDGDDPVLVSCVVSRNDHPRVSCCCTCVLVVLALVVLPPQAAPPLWDWPDWDFDQDPPPRFTWIKTAGPPLGIFDTHGDDPSVVCSVPPVVSHDSRSVCSVTVRVVSCVSNDDDDDPDDDDDD